Protein 2HSI (pdb70)

Sequence (455 aa):
SFIMRLLNKPVPGGVAVVDLGEEGPPPRAFYQGKPVLVVREEGRRWIAVVGIIPLSTKPGPQKLEVRAATGNHEERFSVGSKPEDLKRIEERELAEQTAAYRRFSPGLPSNLMLDKPVDDGPLSSPFPHSGLDFAVPAGTPIKAPAAGKVILIGDDYFFNGKTVFVDHGQGFISMFCHLSKIDVKLGQQVPRGGVLGKVGATGRATGPHMHWNVSLNDARVDPAIFIGAFQSFIMRLLNKPVPGGVAVVDLGEEGPPPRAFYQGKPVLVVREEGRRWIAVVGIIPLSTKPGPQKLEVRAATGNHEERFSVGSKLPEDLKRIERELAEQTAAYRRFSPGLPSNLMLDKPVDGPLSSPFGPHSGLDFAVPAGTPIKAPAAGKVILIGDDYFFNGKTVFVDHGQGFISMFCHLSKIDVKLGQQVPRGGVLGKVGATGRATGPHMHWNVSLNDARVDPAIFIGAF

InterPro domains:
  IPR011055 Duplicated hybrid motif [G3DSA:2.70.70.10] (125-281)
  IPR011055 Duplicated hybrid motif [SSF51261] (85-277)
  IPR016047 M23ase, beta-sheet core domain [PF01551] (179-273)
  IPR040487 Peptidase family M23, N-terminal [PF18421] (32-105)
  IPR050570 Bacterial cell wall metabolism enzyme [PTHR21666] (108-275)

Organism: Pseudomonas aeruginosa (strain ATCC 15692 / DSM 22644 / CIP 104116 / JCM 14847 / LMG 12228 / 1C / PRS 101 / PAO1) (NCBI:txid208964)

CATH classification: 2.60.40.1590 (+1 more: 2.70.70.10)

B-factor: mean 29.68, std 14.38, range [11.11, 200.0]

Solvent-accessible surface area: 20360 Å² total; per-residue (Å²): 57,129,30,48,199,22,0,55,55,39,18,23,2,0,0,2,13,9,65,0,62,28,90,12,72,87,5,167,2,32,4,114,60,68,40,2,0,6,15,40,17,81,4,85,77,17,1,0,1,0,0,0,32,88,86,17,158,72,23,104,22,110,0,76,1,116,18,110,132,34,110,56,98,51,165,22,76,4,36,93,141,132,171,59,132,157,87,34,122,132,8,117,57,55,21,42,64,10,19,134,99,69,24,122,39,101,18,46,19,23,72,6,42,80,0,0,120,11,92,84,59,46,84,50,154,66,46,0,6,17,7,62,17,96,62,40,24,60,0,53,1,0,0,10,13,77,0,24,24,59,11,81,8,52,97,40,0,57,0,0,0,0,8,8,4,21,2,0,0,0,5,0,5,11,0,49,107,38,59,12,154,125,37,72,53,4,12,41,32,14,68,0,0,56,1,2,45,40,39,169,31,146,35,79,47,2,12,0,6,0,0,0,8,22,3,62,0,9,0,7,2,1,26,48,37,58,163,55,124,31,49,195,18,0,52,47,40,19,21,2,0,0,2,15,8,65,0,63,28,104,14,74,84,5,169,2,33,4,116,57,66,38,2,0,6,13,42,18,86,3,95,72,19,2,0,2,0,0,0,32,71,87,17,160,73,23,106,21,110,0,75,1,108,18,113,134,36,108,54,100,48,165,22,81,5,36,97,162,154,101,116,39,112,125,94,35,120,132,10,115,58,54,21,42,64,10,15,132,100,70,24,122,38,97,17,44,20,23,74,5,44,82,0,0,119,9,90,84,59,46,90,15,65,141,53,45,0,5,16,7,64,17,96,62,41,25,61,0,55,1,0,0,8,14,73,1,24,25,52,12,82,9,60,97,37,0,59,0,0,0,0,8,9,5,24,2,1,0,0,4,0,4,11,0,48,112,39,59,11,159,123,42,64,42,2,9,40,29,12,68,0,0,55,1,2,41,42,40,171,31,146,34,81,46,2,12,0,6,0,0,0,9,23,2,62,0,9,0,8,1,1,26,47,50,100

Radius of gyration: 24.96 Å; Cα contacts (8 Å, |Δi|>4): 1291; chains: 2; bounding box: 40×49×90 Å

Foldseek 3Di:
DVCQVLQPPQAALGKHKAQPVDFPPWKWKDFPRFTFDWDADVNGTIITIAGHANPDDWAKGWMWIGDPVDIDIGIDTHDYDPDDCVQVVVVVVLVLVLLRDAAADDFPDQQFDAQFDAAWDDDDVQLETWGPDAWFGWGWARAKFFWADFDQGQAFGTKIKGDRHGSWIKMWTQHPFAPDDHGDTAGGGGTGGTWHAGHPGDHTITTMWTTTSSHTHYVCSSNRRDD/DVLQVLQDDQAALGKHKAFPVDFDPWKWKDFPRFTFAWDADVNGTIITIDGHANPDDWAKGWMWIGDPVDIDITIDTHDYDPPVLVVQQVVVVVQVLVLLRDAAADHFPDQQFDQQFPFAWDDDDPVQLWTWGPDAWFTWGFGRAKFAFADFDQGQAFGTKTWGDRHGSWIKMWGQFPFAPDDHGDTAGGRGTGGTWHAGHPGDHTITTMWTTTSSHTHYVCSSNRND

Secondary structure (DSSP, 8-state):
-HHHHHH-B-STTSEEEEE-S--SSPPEEEETTEEEEEEESTTSSEEEEEE--TTPPSEEEEEEEE-TT--EEEEEEE------HHHHHHHHHHHHHHHT---SPPPS-SSPPPSSSS-B-S-----SEEE---TT-EEE-SS-EEEEEEEEETTTEEEEEEEEETTEEEEEEEESEE-S-TT-EE-TT-EEEE---TTT-SS--EEEEEEETTEEE-HHHHHT---/-HHHHHH-B-STTSEEEEE-S--SSPPEEEETTEEEEEEESTTSSEEEEEE--TTPPSEEEEEEEE-TT--EEEEEEE----HHHHHHHHHHHHHHHHHHT---SPPPS-SSPPPSSSS-B-S------SEEE---TTPEEE-SS-EEEEEEEEETTTEEEEEEEEETTEEEEEEEESEE-S-TT-EE-TT-EEEE---TTT-SS--EEEEEEET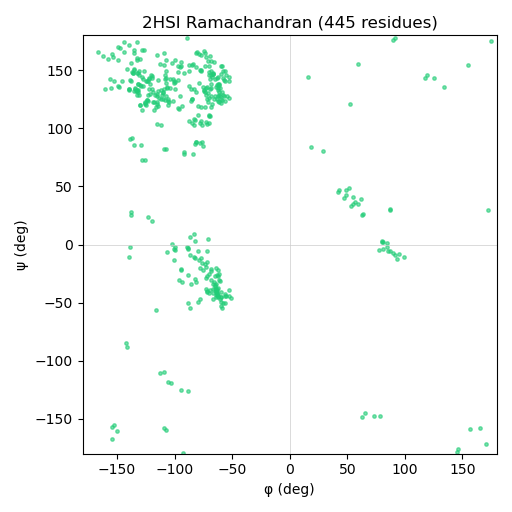TEEE-HHHHHT--

Structure (mmCIF, N/CA/C/O backbone):
data_2HSI
#
_entry.id   2HSI
#
_cell.length_a   108.313
_cell.length_b   108.313
_cell.length_c   83.181
_cell.angle_alpha   90.00
_cell.angle_beta   90.00
_cell.angle_gamma   120.00
#
_symmetry.space_group_name_H-M   'P 61'
#
loop_
_entity.id
_entity.type
_entity.pdbx_description
1 polymer 'Putative peptidase M23'
2 non-polymer 'ZINC ION'
3 water water
#
loop_
_atom_site.group_PDB
_atom_site.id
_atom_site.type_symbol
_atom_site.label_atom_id
_atom_site.label_alt_id
_atom_site.label_comp_id
_atom_site.label_asym_id
_atom_site.label_entity_id
_atom_site.label_seq_id
_atom_site.pdbx_PDB_ins_code
_atom_site.Cartn_x
_atom_site.Cartn_y
_atom_site.Cartn_z
_atom_site.occupancy
_atom_site.B_iso_or_equiv
_atom_site.auth_seq_id
_atom_site.auth_comp_id
_atom_site.auth_asym_id
_atom_site.auth_atom_id
_atom_site.pdbx_PDB_model_num
ATOM 1 N N . SER A 1 25 ? -22.594 89.336 -2.812 1.00 38.31 25 SER A N 1
ATOM 2 C CA . SER A 1 25 ? -23.313 88.039 -2.962 1.00 36.64 25 SER A CA 1
ATOM 3 C C . SER A 1 25 ? -24.112 87.681 -1.709 1.00 38.12 25 SER A C 1
ATOM 4 O O . SER A 1 25 ? -23.948 88.296 -0.647 1.00 38.56 25 SER A O 1
ATOM 7 N N . PHE A 1 26 ? -24.977 86.679 -1.845 1.00 37.53 26 PHE A N 1
ATOM 8 C CA . PHE A 1 26 ? -25.771 86.172 -0.734 1.00 47.48 26 PHE A CA 1
ATOM 9 C C . PHE A 1 26 ? -24.879 85.598 0.373 1.00 44.07 26 PHE A C 1
ATOM 10 O O . PHE A 1 26 ? -25.161 85.769 1.559 1.00 43.47 26 PHE A O 1
ATOM 18 N N . ILE A 1 27 ? -23.795 84.941 -0.028 1.00 46.83 27 ILE A N 1
ATOM 19 C CA . ILE A 1 27 ? -22.864 84.344 0.922 1.00 45.54 27 ILE A CA 1
ATOM 20 C C . ILE A 1 27 ? -22.008 85.392 1.650 1.00 41.18 27 ILE A C 1
ATOM 21 O O . ILE A 1 27 ? -21.633 85.192 2.801 1.00 40.58 27 ILE A O 1
ATOM 26 N N . MET A 1 28 ? -21.758 86.525 0.991 1.00 38.91 28 MET A N 1
ATOM 27 C CA . MET A 1 28 ? -21.136 87.690 1.625 1.00 40.65 28 MET A CA 1
ATOM 28 C C . MET A 1 28 ? -22.106 88.333 2.620 1.00 40.81 28 MET A C 1
ATOM 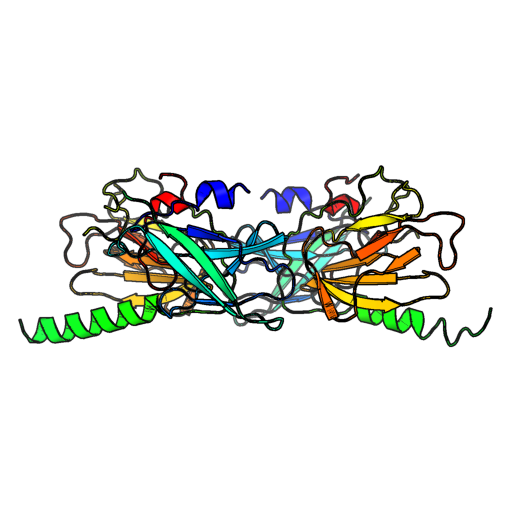29 O O . MET A 1 28 ? -21.715 88.711 3.718 1.00 43.31 28 MET A O 1
ATOM 34 N N . ARG A 1 29 ? -23.378 88.425 2.238 1.00 41.11 29 ARG A N 1
ATOM 35 C CA . ARG A 1 29 ? -24.413 88.982 3.107 1.00 42.53 29 ARG A CA 1
ATOM 36 C C . ARG A 1 29 ? -24.675 88.105 4.337 1.00 38.40 29 ARG A C 1
ATOM 37 O O . ARG A 1 29 ? -24.954 88.611 5.424 1.00 41.22 29 ARG A O 1
ATOM 45 N N . LEU A 1 30 ? -24.560 86.792 4.161 1.00 33.42 30 LEU A N 1
ATOM 46 C CA . LEU A 1 30 ? -24.779 85.843 5.250 1.00 33.92 30 LEU A CA 1
ATOM 47 C C . LEU A 1 30 ? -23.588 85.735 6.214 1.00 33.39 30 LEU A C 1
ATOM 48 O O . LEU A 1 30 ? -23.753 85.777 7.432 1.00 27.43 30 LEU A O 1
ATOM 53 N N . LEU A 1 31 ? -22.389 85.604 5.662 1.00 22.91 31 LEU A N 1
ATOM 54 C CA . LEU A 1 31 ? -21.228 85.229 6.461 1.00 24.68 31 LEU A CA 1
ATOM 55 C C . LEU A 1 31 ? -20.381 86.380 6.971 1.00 23.04 31 LEU A C 1
ATOM 56 O O . LEU A 1 31 ? -19.650 86.199 7.931 1.00 21.65 31 LEU A O 1
ATOM 61 N N . ASN A 1 32 ? -20.462 87.552 6.342 1.00 24.92 32 ASN A N 1
ATOM 62 C CA . ASN A 1 32 ? -19.665 88.690 6.806 1.00 22.60 32 ASN A CA 1
ATOM 63 C C . ASN A 1 32 ? -20.239 89.313 8.080 1.00 22.08 32 ASN A C 1
ATOM 64 O O . ASN A 1 32 ? -21.017 90.269 8.026 1.00 23.80 32 ASN A O 1
ATOM 69 N N . LYS A 1 33 ? -19.861 88.736 9.216 1.00 23.36 33 LYS A N 1
ATOM 70 C CA . LYS A 1 33 ? -20.216 89.257 10.539 1.00 25.19 33 LYS A CA 1
ATOM 71 C C . LYS A 1 33 ? -18.917 89.446 11.325 1.00 19.57 33 LYS A C 1
ATOM 72 O O . LYS A 1 33 ? -18.601 88.636 12.222 1.00 20.66 33 LYS A O 1
ATOM 78 N N . PRO A 1 34 ? -18.122 90.483 10.967 1.00 22.47 34 PRO A N 1
ATOM 79 C CA . PRO A 1 34 ? -16.800 90.574 11.586 1.00 19.02 34 PRO A CA 1
ATOM 80 C C . PRO A 1 34 ? -16.815 91.193 12.986 1.00 26.24 34 PRO A C 1
ATOM 81 O O . PRO A 1 34 ? -16.658 92.404 13.145 1.00 22.17 34 PRO A O 1
ATOM 85 N N . VAL A 1 35 ? -17.011 90.332 13.982 1.00 24.08 35 VAL A N 1
ATOM 86 C CA . VAL A 1 35 ? -16.986 90.678 15.404 1.00 24.96 35 VAL A CA 1
ATOM 87 C C . VAL A 1 35 ? -16.150 89.578 16.103 1.00 29.32 35 VAL A C 1
ATOM 88 O O . VAL A 1 35 ? -15.852 88.569 15.473 1.00 19.71 35 VAL A O 1
ATOM 92 N N . PRO A 1 36 ? -15.737 89.769 17.382 1.00 29.75 36 PRO A N 1
ATOM 93 C CA . PRO A 1 36 ? -15.050 88.635 18.037 1.00 26.87 36 PRO A CA 1
ATOM 94 C C . PRO A 1 36 ? -15.993 87.426 18.163 1.00 23.05 36 PRO A C 1
ATOM 95 O O . PRO A 1 36 ? -17.164 87.594 18.477 1.00 24.12 36 PRO A O 1
ATOM 99 N N . GLY A 1 37 ? -15.492 86.227 17.875 1.00 19.92 37 GLY A N 1
ATOM 100 C CA . GLY A 1 37 ? -16.365 85.043 17.789 1.00 21.40 37 GLY A CA 1
ATOM 101 C C . GLY A 1 37 ? -17.115 84.934 16.469 1.00 20.90 37 GLY A C 1
ATOM 102 O O . GLY A 1 37 ? -17.912 84.006 16.271 1.00 24.26 37 GLY A O 1
ATOM 103 N N . GLY A 1 38 ? -16.864 85.881 15.562 1.00 21.23 38 GLY A N 1
ATOM 104 C CA . GLY A 1 38 ? -17.589 85.971 14.297 1.00 23.20 38 GLY A CA 1
ATOM 105 C C . GLY A 1 38 ? -16.758 85.603 13.076 1.00 22.09 38 GLY A C 1
ATOM 106 O O . GLY A 1 38 ? -15.768 84.880 13.188 1.00 19.47 38 GLY A O 1
ATOM 107 N N . VAL A 1 39 ? -17.185 86.088 11.911 1.00 20.71 39 VAL A N 1
ATOM 108 C CA . VAL A 1 39 ? -16.599 85.719 10.616 1.00 18.73 39 VAL A CA 1
ATOM 109 C C . VAL A 1 39 ? -16.365 86.962 9.735 1.00 19.30 39 VAL A C 1
ATOM 110 O O . VAL A 1 39 ? -17.239 87.818 9.612 1.00 24.39 39 VAL A O 1
ATOM 114 N N . ALA A 1 40 ? -15.192 87.054 9.110 1.00 18.41 40 ALA A N 1
ATOM 115 C CA . ALA A 1 40 ? -14.948 88.132 8.147 1.00 20.27 40 ALA A CA 1
ATOM 116 C C . ALA A 1 40 ? -14.743 87.546 6.766 1.00 25.07 40 ALA A C 1
ATOM 117 O O . ALA A 1 40 ? -13.944 86.622 6.596 1.00 20.83 40 ALA A O 1
ATOM 119 N N . VAL A 1 41 ? -15.469 88.080 5.786 1.00 22.91 41 VAL A N 1
ATOM 120 C CA . VAL A 1 41 ? -15.281 87.715 4.382 1.00 20.83 41 VAL A CA 1
ATOM 121 C C . VAL A 1 41 ? -14.379 88.765 3.746 1.00 26.21 41 VAL A C 1
ATOM 122 O O . VAL A 1 41 ? -14.721 89.945 3.718 1.00 21.96 41 VAL A O 1
ATOM 126 N N . VAL A 1 42 ? -13.211 88.338 3.275 1.00 17.42 42 VAL A N 1
ATOM 127 C CA . VAL A 1 42 ? -12.181 89.277 2.815 1.00 16.34 42 VAL A CA 1
ATOM 128 C C . VAL A 1 42 ? -11.858 89.066 1.338 1.00 18.21 42 VAL A C 1
ATOM 129 O O . VAL A 1 42 ? -11.472 87.975 0.941 1.00 15.55 42 VAL A O 1
ATOM 133 N N . ASP A 1 43 ? -12.025 90.122 0.541 1.00 18.68 43 ASP A N 1
ATOM 134 C CA . ASP A 1 43 ? -11.586 90.161 -0.860 1.00 18.35 43 ASP A CA 1
ATOM 135 C C . ASP A 1 43 ? -10.074 89.979 -0.884 1.00 15.91 43 ASP A C 1
ATOM 136 O O . ASP A 1 43 ? -9.335 90.731 -0.262 1.00 17.54 43 ASP A O 1
ATOM 141 N N . LEU A 1 44 ? -9.610 88.962 -1.600 1.00 13.51 44 LEU A N 1
ATOM 142 C CA . LEU A 1 44 ? -8.171 88.693 -1.668 1.00 15.52 44 LEU A CA 1
ATOM 143 C C . LEU A 1 44 ? -7.418 89.457 -2.756 1.00 11.86 44 LEU A C 1
ATOM 144 O O . LEU A 1 44 ? -6.185 89.429 -2.787 1.00 17.06 44 LEU A O 1
ATOM 149 N N . GLY A 1 45 ? -8.146 90.143 -3.637 1.00 15.66 45 GLY A N 1
ATOM 150 C CA . GLY A 1 45 ? -7.532 90.785 -4.812 1.00 15.36 45 GLY A CA 1
ATOM 151 C C . GLY A 1 45 ? -6.871 89.772 -5.743 1.00 19.72 45 GLY A C 1
ATOM 152 O O . GLY A 1 45 ? -5.764 90.004 -6.249 1.00 14.76 45 GLY A O 1
ATOM 153 N N . GLU A 1 46 ? -7.525 88.622 -5.910 1.00 19.89 46 GLU A N 1
ATOM 154 C CA . GLU A 1 46 ? -7.035 87.515 -6.740 1.00 17.42 46 GLU A CA 1
ATOM 155 C C . GLU A 1 46 ? -8.210 86.912 -7.532 1.00 19.11 46 GLU A C 1
ATOM 156 O O . GLU A 1 46 ? -9.326 86.810 -7.012 1.00 18.59 46 GLU A O 1
ATOM 162 N N . GLU A 1 47 ? -7.973 86.532 -8.789 1.00 17.70 47 GLU A N 1
ATOM 163 C CA . GLU A 1 47 ? -9.022 85.916 -9.629 1.00 16.45 47 GLU A CA 1
ATOM 164 C C . GLU A 1 47 ? -8.501 84.759 -10.483 1.00 17.34 47 GLU A C 1
ATOM 165 O O . GLU A 1 47 ? -9.296 84.040 -11.092 1.00 21.46 47 GLU A O 1
ATOM 171 N N . GLY A 1 48 ? -7.177 84.596 -10.532 1.00 17.15 48 GLY A N 1
ATOM 172 C CA . GLY A 1 48 ? -6.532 83.527 -11.315 1.00 19.05 48 GLY A CA 1
ATOM 173 C C . GLY A 1 48 ? -6.381 82.230 -10.533 1.00 12.83 48 GLY A C 1
ATOM 174 O O . GLY A 1 48 ? -7.365 81.699 -10.021 1.00 17.71 48 GLY A O 1
ATOM 175 N N . PRO A 1 49 ? -5.143 81.693 -10.450 1.00 20.37 49 PRO A N 1
ATOM 176 C CA . PRO A 1 49 ? -4.896 80.469 -9.683 1.00 19.60 49 PRO A CA 1
ATOM 177 C C . PRO A 1 49 ? -5.294 80.674 -8.213 1.00 22.70 49 PRO A C 1
ATOM 178 O O . PRO A 1 49 ? -5.319 81.825 -7.750 1.00 18.65 49 PRO A O 1
ATOM 182 N N . PRO A 1 50 ? -5.658 79.584 -7.497 1.00 24.36 50 PRO A N 1
ATOM 183 C CA . PRO A 1 50 ? -6.066 79.731 -6.094 1.00 21.77 50 PRO A CA 1
ATOM 184 C C . PRO A 1 50 ? -4.951 80.274 -5.202 1.00 22.55 50 PRO A C 1
ATOM 185 O O . PRO A 1 50 ? -3.854 79.712 -5.173 1.00 20.83 50 PRO A O 1
ATOM 189 N N . PRO A 1 51 ? -5.216 81.391 -4.506 1.00 20.54 51 PRO A N 1
ATOM 190 C CA . PRO A 1 51 ? -4.219 81.855 -3.566 1.00 16.91 51 PRO A CA 1
ATOM 191 C C . PRO A 1 51 ? -4.338 81.087 -2.252 1.00 14.69 51 PRO A C 1
ATOM 192 O O . PRO A 1 51 ? -5.365 80.446 -1.996 1.00 15.18 51 PRO A O 1
ATOM 196 N N . ARG A 1 52 ? -3.311 81.179 -1.421 1.00 14.13 52 ARG A N 1
ATOM 197 C CA . ARG A 1 52 ? -3.412 80.696 -0.047 1.00 17.14 52 ARG A CA 1
ATOM 198 C C . ARG A 1 52 ? -3.468 81.919 0.880 1.00 15.99 52 ARG A C 1
ATOM 199 O O . ARG A 1 52 ? -2.910 82.967 0.567 1.00 17.76 52 ARG A O 1
ATOM 207 N N . ALA A 1 53 ? -4.153 81.783 2.008 1.00 16.96 53 ALA A N 1
ATOM 208 C CA . ALA A 1 53 ? -4.293 82.900 2.945 1.00 13.17 53 ALA A CA 1
ATOM 209 C C . ALA A 1 53 ? -4.056 82.411 4.365 1.00 17.82 53 ALA A C 1
ATOM 210 O O . ALA A 1 53 ? -4.299 81.250 4.663 1.00 15.29 53 ALA A O 1
ATOM 212 N N . PHE A 1 54 ? -3.571 83.309 5.224 1.00 16.92 54 PHE A N 1
ATOM 213 C CA . PHE A 1 54 ? -3.191 82.986 6.601 1.00 17.79 54 PHE A CA 1
ATOM 214 C C . PHE A 1 54 ? -3.641 84.119 7.509 1.00 14.21 54 PHE A C 1
ATOM 215 O O . PHE A 1 54 ? -3.443 85.294 7.180 1.00 14.35 54 PHE A O 1
ATOM 223 N N . TYR A 1 55 ? -4.255 83.759 8.634 1.00 18.92 55 TYR A N 1
ATOM 224 C CA . TYR A 1 55 ? -4.628 84.721 9.677 1.00 13.87 55 TYR A CA 1
ATOM 225 C C . TYR A 1 55 ? -4.061 84.279 11.013 1.00 21.74 55 TYR A C 1
ATOM 226 O O . TYR A 1 55 ? -4.349 83.171 11.478 1.00 17.68 55 TYR A O 1
ATOM 235 N N . GLN A 1 56 ? -3.247 85.154 11.614 1.00 23.29 56 GLN A N 1
ATOM 236 C CA . GLN A 1 56 ? -2.497 84.856 12.849 1.00 25.01 56 GLN A CA 1
ATOM 237 C C . GLN A 1 56 ? -1.631 83.590 12.711 1.00 24.76 56 GLN A C 1
ATOM 238 O O . GLN A 1 56 ? -1.477 82.823 13.662 1.00 28.52 56 GLN A O 1
ATOM 244 N N . GLY A 1 57 ? -1.096 83.369 11.509 1.00 21.40 57 GLY A N 1
ATOM 245 C CA . GLY A 1 57 ? -0.236 82.207 11.228 1.00 25.26 57 GLY A CA 1
ATOM 246 C C . GLY A 1 57 ? -0.958 80.906 10.878 1.00 22.85 57 GLY A C 1
ATOM 247 O O . GLY A 1 57 ? -0.318 79.902 10.591 1.00 25.59 57 GLY A O 1
ATOM 248 N N . LYS A 1 58 ? -2.285 80.927 10.906 1.00 17.42 58 LYS A N 1
ATOM 249 C CA . LYS A 1 58 ? -3.116 79.747 10.655 1.00 16.10 58 LYS A CA 1
ATOM 250 C C . LYS A 1 58 ? -3.713 79.824 9.251 1.00 18.95 58 LYS A C 1
ATOM 251 O O . LYS A 1 58 ? -4.240 80.869 8.880 1.00 16.56 58 LYS A O 1
ATOM 257 N N . PRO A 1 59 ? -3.665 78.711 8.482 1.00 17.26 59 PRO A N 1
ATOM 258 C CA . PRO A 1 59 ? -4.248 78.704 7.131 1.00 14.63 59 PRO A CA 1
ATOM 259 C C . PRO A 1 59 ? -5.764 78.894 7.145 1.00 18.42 59 PRO A C 1
ATOM 260 O O . PRO A 1 59 ? -6.452 78.372 8.032 1.00 18.33 59 PRO A O 1
ATOM 264 N N . VAL A 1 60 ? -6.264 79.643 6.161 1.00 14.36 60 VAL A N 1
ATOM 265 C CA . VAL A 1 60 ? -7.641 80.108 6.109 1.00 16.21 60 VAL A CA 1
ATOM 266 C C . VAL A 1 60 ? -8.356 79.580 4.853 1.00 13.34 60 VAL A C 1
ATOM 267 O O . VAL A 1 60 ? -7.732 79.442 3.802 1.00 18.18 60 VAL A O 1
ATOM 271 N N . LEU A 1 61 ? -9.652 79.288 4.994 1.00 12.95 61 LEU A N 1
ATOM 272 C CA . LEU A 1 61 ? -10.544 78.870 3.892 1.00 14.85 61 LEU A CA 1
ATOM 273 C C . LEU A 1 61 ? -10.620 79.911 2.770 1.00 16.60 61 LEU A C 1
ATOM 274 O O . LEU A 1 61 ? -10.953 81.084 2.999 1.00 16.86 61 LEU A O 1
ATOM 279 N N . VAL A 1 62 ? -10.304 79.461 1.562 1.00 14.58 62 VAL A N 1
ATOM 280 C CA . VAL A 1 62 ? -10.295 80.313 0.374 1.00 16.21 62 VAL A CA 1
ATOM 281 C C . VAL A 1 62 ? -11.224 79.709 -0.682 1.00 16.65 62 VAL A C 1
ATOM 282 O O . VAL A 1 62 ? -11.084 78.541 -1.058 1.00 16.08 62 VAL A O 1
ATOM 286 N N . VAL A 1 63 ? -12.191 80.498 -1.139 1.00 16.11 63 VAL A N 1
ATOM 287 C CA . VAL A 1 63 ? -13.172 80.041 -2.131 1.00 15.55 63 VAL A CA 1
ATOM 288 C C . VAL A 1 63 ? -13.406 81.145 -3.159 1.00 17.36 63 VAL A C 1
ATOM 289 O O . VAL A 1 63 ? -13.162 82.316 -2.878 1.00 18.56 63 VAL A O 1
ATOM 293 N N . ARG A 1 64 ? -13.857 80.773 -4.354 1.00 14.33 64 ARG A N 1
ATOM 294 C CA . ARG A 1 64 ? -14.372 81.762 -5.298 1.00 17.75 64 ARG A CA 1
ATOM 295 C C . ARG A 1 64 ? -15.769 82.202 -4.854 1.00 19.45 64 ARG A C 1
ATOM 296 O O . ARG A 1 64 ? -16.591 81.376 -4.470 1.00 17.35 64 ARG A O 1
ATOM 304 N N . GLU A 1 65 ? -16.027 83.508 -4.889 1.00 15.43 65 GLU A N 1
ATOM 305 C CA . GLU A 1 65 ? -17.350 84.034 -4.583 1.00 16.25 65 GLU A CA 1
ATOM 306 C C . GLU A 1 65 ? -18.256 83.826 -5.791 1.00 24.02 65 GLU A C 1
ATOM 307 O O . GLU A 1 65 ? -18.138 84.532 -6.793 1.00 21.77 65 GLU A O 1
ATOM 313 N N . GLU A 1 66 ? -19.139 82.836 -5.685 1.00 25.85 66 GLU A N 1
ATOM 314 C CA . GLU A 1 66 ? -19.999 82.388 -6.800 1.00 31.40 66 GLU A CA 1
ATOM 315 C C . GLU A 1 66 ? -19.239 82.191 -8.121 1.00 27.64 66 GLU A C 1
ATOM 316 O O . GLU A 1 66 ? -19.735 82.571 -9.178 1.00 30.28 66 GLU A O 1
ATOM 322 N N . GLY A 1 67 ? -18.032 81.626 -8.040 1.00 23.80 67 GLY A N 1
ATOM 323 C CA . GLY A 1 67 ? -17.198 81.388 -9.211 1.00 23.27 67 GLY A CA 1
ATOM 324 C C . GLY A 1 67 ? -16.349 82.553 -9.685 1.00 18.24 67 GLY A C 1
ATOM 325 O O . GLY A 1 67 ? -15.612 82.434 -10.664 1.00 19.59 67 GLY A O 1
ATOM 326 N N . ARG A 1 68 ? -16.420 83.673 -8.975 1.00 17.83 68 ARG A N 1
ATOM 327 C CA . ARG A 1 68 ? -15.728 84.874 -9.413 1.00 21.97 68 ARG A CA 1
ATOM 328 C C . ARG A 1 68 ? -14.454 85.112 -8.597 1.00 23.85 68 ARG A C 1
ATOM 329 O O . ARG A 1 68 ? -13.552 84.274 -8.613 1.00 21.00 68 ARG A O 1
ATOM 337 N N . ARG A 1 69 ? -14.390 86.241 -7.893 1.00 16.37 69 ARG A N 1
ATOM 338 C CA . ARG A 1 69 ? -13.192 86.643 -7.164 1.00 21.01 69 ARG A CA 1
ATOM 339 C C . ARG A 1 69 ? -12.925 85.683 -6.015 1.00 12.88 69 ARG A C 1
ATOM 340 O O . ARG A 1 69 ? -13.864 85.116 -5.423 1.00 17.89 69 ARG A O 1
ATOM 348 N N . TRP A 1 70 ? -11.639 85.481 -5.737 1.00 15.68 70 TRP A N 1
ATOM 349 C CA . TRP A 1 70 ? -11.199 84.735 -4.567 1.00 20.60 70 TRP A CA 1
ATOM 350 C C . TRP A 1 70 ? -11.413 85.526 -3.282 1.00 18.19 70 TRP A C 1
ATOM 351 O O . TRP A 1 70 ? -11.011 86.698 -3.158 1.00 17.49 70 TRP A O 1
ATOM 362 N N . ILE A 1 71 ? -12.067 84.877 -2.328 1.00 16.10 71 ILE A N 1
ATOM 363 C CA . ILE A 1 71 ? -12.320 85.483 -1.025 1.00 18.53 71 ILE A CA 1
ATOM 364 C C . ILE A 1 71 ? -11.812 84.540 0.067 1.00 19.20 71 ILE A C 1
ATOM 365 O O . ILE A 1 71 ? -11.789 83.322 -0.120 1.00 17.02 71 ILE A O 1
ATOM 370 N N . ALA A 1 72 ? -11.366 85.109 1.186 1.00 17.06 72 ALA A N 1
ATOM 371 C CA . ALA A 1 72 ? -11.121 84.312 2.393 1.00 14.69 72 ALA A CA 1
ATOM 372 C C . ALA A 1 72 ? -12.331 84.407 3.323 1.00 16.70 72 ALA A C 1
ATOM 373 O O . ALA A 1 72 ? -12.959 85.467 3.446 1.00 17.25 72 ALA A O 1
ATOM 375 N N . VAL A 1 73 ? -12.665 83.296 3.972 1.00 17.98 73 VAL A N 1
ATOM 376 C CA . VAL A 1 73 ? -13.757 83.247 4.943 1.00 18.72 73 VAL A CA 1
ATOM 377 C C . VAL A 1 73 ? -13.066 82.940 6.263 1.00 18.65 73 VAL A C 1
ATOM 378 O O . VAL A 1 73 ? -12.629 81.806 6.492 1.00 16.04 73 VAL A O 1
ATOM 382 N N . VAL A 1 74 ? -12.933 83.977 7.093 1.00 16.90 74 VAL A N 1
ATOM 383 C CA . VAL A 1 74 ? -11.958 84.001 8.189 1.00 18.50 74 VAL A CA 1
ATOM 384 C C . VAL A 1 74 ? -12.673 83.918 9.530 1.00 16.99 74 VAL A C 1
ATOM 385 O O . VAL A 1 74 ? -13.550 84.734 9.815 1.00 18.10 74 VAL A O 1
ATOM 389 N N . GLY A 1 75 ? -12.295 82.936 10.346 1.00 16.70 75 GLY A N 1
ATOM 390 C CA . GLY A 1 75 ? -12.827 82.818 11.703 1.00 16.52 75 GLY A CA 1
ATOM 391 C C . GLY A 1 75 ? -12.093 83.762 12.645 1.00 17.32 75 GLY A C 1
ATOM 392 O O . GLY A 1 75 ? -10.863 83.798 12.648 1.00 18.79 75 GLY A O 1
ATOM 393 N N . ILE A 1 76 ? -12.851 84.529 13.432 1.00 16.52 76 ILE A N 1
ATOM 394 C CA A ILE A 1 76 ? -12.274 85.492 14.379 0.50 19.68 76 ILE A CA 1
ATOM 395 C CA B ILE A 1 76 ? -12.269 85.490 14.378 0.50 18.71 76 ILE A CA 1
ATOM 396 C C . ILE A 1 76 ? -12.424 84.971 15.810 1.00 18.63 76 ILE A C 1
ATOM 397 O O . ILE A 1 76 ? -13.542 84.843 16.306 1.00 22.15 76 ILE A O 1
ATOM 406 N N . PRO A 1 77 ? -11.296 84.657 16.479 1.00 21.93 77 PRO A N 1
ATOM 407 C CA . PRO A 1 77 ? -11.429 84.163 17.865 1.00 24.18 77 PRO A CA 1
ATOM 408 C C . PRO A 1 77 ? -12.182 85.128 18.786 1.00 27.83 77 PRO A C 1
ATOM 409 O O . PRO A 1 77 ? -12.134 86.349 18.589 1.00 23.63 77 PRO A O 1
ATOM 413 N N . LEU A 1 78 ? -12.881 84.576 19.770 1.00 25.45 78 LEU A N 1
ATOM 414 C CA . LEU A 1 78 ? -13.660 85.375 20.724 1.00 26.46 78 LEU A CA 1
ATOM 415 C C . LEU A 1 78 ? -12.786 86.336 21.553 1.00 21.39 78 LEU A C 1
ATOM 416 O O . LEU A 1 78 ? -13.243 87.399 21.965 1.00 25.88 78 LEU A O 1
ATOM 421 N N . SER A 1 79 ? -11.522 85.978 21.749 1.00 25.70 79 SER A N 1
ATOM 422 C CA . SER A 1 79 ? -10.572 86.825 22.478 1.00 29.95 79 SER A CA 1
ATOM 423 C C . SER A 1 79 ? -9.977 87.990 21.656 1.00 32.55 79 SER A C 1
ATOM 424 O O . SER A 1 79 ? -9.249 88.825 22.200 1.00 29.07 79 SER A O 1
ATOM 427 N N . THR A 1 80 ? -10.291 88.053 20.359 1.00 27.19 80 THR A N 1
ATOM 428 C CA . THR A 1 80 ? -9.770 89.109 19.486 1.00 23.27 80 THR A CA 1
ATOM 429 C C . THR A 1 80 ? -10.296 90.487 19.866 1.00 16.49 80 THR A C 1
ATOM 430 O O . THR A 1 80 ? -11.503 90.701 19.947 1.00 26.57 80 THR A O 1
ATOM 434 N N . LYS A 1 81 ? -9.372 91.415 20.098 1.00 22.89 81 LYS A N 1
ATOM 435 C CA . LYS A 1 81 ? -9.725 92.794 20.371 1.00 27.00 81 LYS A CA 1
ATOM 436 C C . LYS A 1 81 ? -10.180 93.455 19.070 1.00 25.56 81 LYS A C 1
ATOM 437 O O . LYS A 1 81 ? -9.520 93.315 18.030 1.00 24.39 81 LYS A O 1
ATOM 443 N N . PRO A 1 82 ? -11.328 94.151 19.113 1.00 23.65 82 PRO A N 1
ATOM 444 C CA . PRO A 1 82 ? -11.784 94.911 17.948 1.00 25.83 82 PRO A CA 1
ATOM 445 C C . PRO A 1 82 ? -10.703 95.875 17.428 1.00 23.88 82 PRO A C 1
ATOM 446 O O . PRO A 1 82 ? -9.899 96.405 18.208 1.00 20.65 82 PRO A O 1
ATOM 450 N N . GLY A 1 83 ? -10.655 96.032 16.110 1.00 24.66 83 GLY A N 1
ATOM 451 C CA . GLY A 1 83 ? -9.639 96.850 15.462 1.00 20.35 83 GLY A CA 1
ATOM 452 C C . GLY A 1 83 ? -9.248 96.291 14.103 1.00 21.86 83 GLY A C 1
ATOM 453 O O . GLY A 1 83 ? -9.827 95.290 13.645 1.00 18.82 83 GLY A O 1
ATOM 454 N N . PRO A 1 84 ? -8.252 96.921 13.454 1.00 23.92 84 PRO A N 1
ATOM 455 C CA . PRO A 1 84 ? -7.750 96.453 12.161 1.00 19.08 84 PRO A CA 1
ATOM 456 C C . PRO A 1 84 ? -7.026 95.124 12.320 1.00 20.27 84 PRO A C 1
ATOM 457 O O . PRO A 1 84 ? -6.381 94.889 13.352 1.00 16.44 84 PRO A O 1
ATOM 461 N N . GLN A 1 85 ? -7.143 94.267 11.302 1.00 17.95 85 GLN A N 1
ATOM 462 C CA . GLN A 1 85 ? -6.490 92.945 11.277 1.00 20.95 85 GLN A CA 1
ATOM 463 C C . GLN A 1 85 ? -5.813 92.758 9.930 1.00 21.89 85 GLN A C 1
ATOM 464 O O . GLN A 1 85 ? -6.169 93.436 8.973 1.00 18.28 85 GLN A O 1
ATOM 470 N N . LYS A 1 86 ? -4.856 91.838 9.863 1.00 19.78 86 LYS A N 1
ATOM 471 C CA . LYS A 1 86 ? -4.081 91.583 8.648 1.00 19.81 86 LYS A CA 1
ATOM 472 C C . LYS A 1 86 ? -4.259 90.122 8.227 1.00 20.48 86 LYS A C 1
ATOM 473 O O . LYS A 1 86 ? -4.258 89.230 9.065 1.00 17.62 86 LYS A O 1
ATOM 479 N N . LEU A 1 87 ? -4.424 89.903 6.928 1.00 17.54 87 LEU A N 1
ATOM 480 C CA . LEU A 1 87 ? -4.424 88.573 6.342 1.00 15.04 87 LEU A CA 1
ATOM 481 C C . LEU A 1 87 ? -3.223 88.490 5.414 1.00 20.22 87 LEU A C 1
ATOM 482 O O . LEU A 1 87 ? -3.022 89.378 4.590 1.00 19.77 87 LEU A O 1
ATOM 487 N N . GLU A 1 88 ? -2.398 87.459 5.579 1.00 17.88 88 GLU A N 1
ATOM 488 C CA . GLU A 1 88 ? -1.289 87.214 4.671 1.00 19.48 88 GLU A CA 1
ATOM 489 C C . GLU A 1 88 ? -1.795 86.394 3.473 1.00 19.96 88 GLU A C 1
ATOM 490 O O . GLU A 1 88 ? -2.373 85.321 3.645 1.00 18.40 88 GLU A O 1
ATOM 496 N N . VAL A 1 89 ? -1.598 86.913 2.266 1.00 14.21 89 VAL A N 1
ATOM 497 C CA . VAL A 1 89 ? -2.042 86.214 1.060 1.00 15.31 89 VAL A CA 1
ATOM 498 C C . VAL A 1 89 ? -0.805 85.765 0.303 1.00 17.00 89 VAL A C 1
ATOM 499 O O . VAL A 1 89 ? 0.148 86.537 0.119 1.00 17.34 89 VAL A O 1
ATOM 503 N N . ARG A 1 90 ? -0.823 84.505 -0.123 1.00 18.73 90 ARG A N 1
ATOM 504 C CA . ARG A 1 90 ? 0.273 83.933 -0.905 1.00 20.60 90 ARG A CA 1
ATOM 505 C C . ARG A 1 90 ? -0.207 83.503 -2.278 1.00 18.24 90 ARG A C 1
ATOM 506 O O . ARG A 1 90 ? -1.120 82.679 -2.407 1.00 18.32 90 ARG A O 1
ATOM 514 N N . ALA A 1 91 ? 0.426 84.061 -3.306 1.00 19.34 91 ALA A N 1
ATOM 515 C CA . ALA A 1 91 ? 0.102 83.733 -4.684 1.00 20.67 91 ALA A CA 1
ATOM 516 C C . ALA A 1 91 ? 1.394 83.680 -5.505 1.00 20.12 91 ALA A C 1
ATOM 517 O O . ALA A 1 91 ? 2.370 84.350 -5.173 1.00 17.20 91 ALA A O 1
ATOM 519 N N . ALA A 1 92 ? 1.399 82.859 -6.554 1.00 18.67 92 ALA A N 1
ATOM 520 C CA . ALA A 1 92 ? 2.578 82.699 -7.418 1.00 22.87 92 ALA A CA 1
ATOM 521 C C . ALA A 1 92 ? 3.073 84.054 -7.906 1.00 19.15 92 ALA A C 1
ATOM 522 O O . ALA A 1 92 ? 4.269 84.327 -7.850 1.00 22.02 92 ALA A O 1
ATOM 524 N N . THR A 1 93 ? 2.135 84.909 -8.322 1.00 21.66 93 THR A N 1
ATOM 525 C CA . THR A 1 93 ? 2.444 86.260 -8.801 1.00 26.37 93 THR A CA 1
ATOM 526 C C . THR A 1 93 ? 2.885 87.223 -7.699 1.00 26.95 93 THR A C 1
ATOM 527 O O . THR A 1 93 ? 3.056 88.405 -7.951 1.00 25.14 93 THR A O 1
ATOM 531 N N . GLY A 1 94 ? 3.036 86.732 -6.475 1.00 19.20 94 GLY A N 1
ATOM 532 C CA . GLY A 1 94 ? 3.577 87.552 -5.403 1.00 18.28 94 GLY A CA 1
ATOM 533 C C . GLY A 1 94 ? 2.693 87.616 -4.179 1.00 15.28 94 GLY A C 1
ATOM 534 O O . GLY A 1 94 ? 1.472 87.662 -4.285 1.00 19.79 94 GLY A O 1
ATOM 535 N N . ASN A 1 95 ? 3.330 87.632 -3.014 1.00 19.60 95 ASN A N 1
ATOM 536 C CA . ASN A 1 95 ? 2.616 87.684 -1.750 1.00 21.56 95 ASN A CA 1
ATOM 537 C C . ASN A 1 95 ? 2.197 89.102 -1.420 1.00 17.96 95 ASN A C 1
ATOM 538 O O . ASN A 1 95 ? 2.836 90.062 -1.860 1.00 17.20 95 ASN A O 1
ATOM 543 N N . HIS A 1 96 ? 1.119 89.225 -0.652 1.00 15.19 96 HIS A N 1
ATOM 544 C CA . HIS A 1 96 ? 0.607 90.533 -0.243 1.00 16.27 96 HIS A CA 1
ATOM 545 C C . HIS A 1 96 ? -0.242 90.388 1.003 1.00 20.71 96 HIS A C 1
ATOM 546 O O . HIS A 1 96 ? -0.708 89.301 1.311 1.00 16.93 96 HIS A O 1
ATOM 553 N N . GLU A 1 97 ? -0.425 91.486 1.727 1.00 16.01 97 GLU A N 1
ATOM 554 C CA . GLU A 1 97 ? -1.265 91.481 2.912 1.00 16.13 97 GLU A CA 1
ATOM 555 C C . GLU A 1 97 ? -2.537 92.227 2.625 1.00 15.49 97 GLU A C 1
ATOM 556 O O . GLU A 1 97 ? -2.529 93.243 1.925 1.00 21.33 97 GLU A O 1
ATOM 562 N N . GLU A 1 98 ? -3.636 91.724 3.167 1.00 14.14 98 GLU A N 1
ATOM 563 C CA . GLU A 1 98 ? -4.917 92.388 3.004 1.00 16.95 98 GLU A CA 1
ATOM 564 C C . GLU A 1 98 ? -5.520 92.665 4.363 1.00 21.66 98 GLU A C 1
ATOM 565 O O . GLU A 1 98 ? -5.684 91.758 5.175 1.00 16.54 98 GLU A O 1
ATOM 571 N N . ARG A 1 99 ? -5.832 93.929 4.610 1.00 16.38 99 ARG A N 1
ATOM 572 C CA . ARG A 1 99 ? -6.411 94.311 5.889 1.00 15.24 99 ARG A CA 1
ATOM 573 C C . ARG A 1 99 ? -7.925 94.191 5.924 1.00 23.49 99 ARG A C 1
ATOM 574 O O . ARG A 1 99 ? -8.605 94.333 4.908 1.00 19.62 99 ARG A O 1
ATOM 582 N N . PHE A 1 100 ? -8.437 93.907 7.113 1.00 16.78 100 PHE A N 1
ATOM 583 C CA . PHE A 1 100 ? -9.859 93.918 7.349 1.00 14.78 100 PHE A CA 1
ATOM 584 C C . PHE A 1 100 ? -10.094 94.437 8.769 1.00 16.80 100 PHE A C 1
ATOM 585 O O . PHE A 1 100 ? -9.146 94.672 9.496 1.00 19.03 100 PHE A O 1
ATOM 593 N N . SER A 1 101 ? -11.346 94.634 9.148 1.00 23.53 101 SER A N 1
ATOM 594 C CA . SER A 1 101 ? -11.636 95.205 10.460 1.00 19.46 101 SER A CA 1
ATOM 595 C C . SER A 1 101 ? -12.531 94.280 11.259 1.00 21.28 101 SER A C 1
ATOM 596 O O . SER A 1 101 ? -13.448 93.660 10.716 1.00 22.03 101 SER A O 1
ATOM 599 N N . VAL A 1 102 ? -12.245 94.181 12.551 1.00 22.02 102 VAL A N 1
ATOM 600 C CA . VAL A 1 102 ? -13.125 93.487 13.480 1.00 19.55 102 VAL A CA 1
ATOM 601 C C . VAL A 1 102 ? -13.842 94.558 14.318 1.00 19.26 102 VAL A C 1
ATOM 602 O O . VAL A 1 102 ? -13.194 95.382 14.977 1.00 21.67 102 VAL A O 1
ATOM 606 N N . GLY A 1 103 ? -15.170 94.566 14.234 1.00 24.17 103 GLY A N 1
ATOM 607 C CA . GLY A 1 103 ? -15.999 95.484 15.020 1.00 33.43 103 GLY A CA 1
ATOM 608 C C . GLY A 1 103 ? -16.353 94.845 16.346 1.00 33.97 103 GLY A C 1
ATOM 609 O O . GLY A 1 103 ? -15.981 93.705 16.598 1.00 29.91 103 GLY A O 1
ATOM 610 N N . SER A 1 104 ? -17.071 95.565 17.200 1.00 38.12 104 SER A N 1
ATOM 611 C CA . SER A 1 104 ? -17.379 95.046 18.534 1.00 42.78 104 SER A CA 1
ATOM 612 C C . SER A 1 104 ? -18.738 94.354 18.593 1.00 43.90 104 SER A C 1
ATOM 613 O O . SER A 1 104 ? -19.626 94.652 17.791 1.00 44.24 104 SER A O 1
ATOM 616 N N . LYS A 1 105 ? -18.878 93.421 19.536 1.00 48.48 105 LYS A N 1
ATOM 617 C CA . LYS A 1 105 ? -20.169 92.816 19.859 1.00 56.52 105 LYS A CA 1
ATOM 618 C C . LYS A 1 105 ? -20.301 92.606 21.368 1.00 60.63 105 LYS A C 1
ATOM 619 O O . LYS A 1 105 ? -21.392 92.722 21.931 1.00 62.09 105 LYS A O 1
ATOM 625 N N . PRO A 1 124 ? -9.772 63.687 39.377 1.00 96.34 124 PRO A N 1
ATOM 626 C CA . PRO A 1 124 ? -10.308 62.471 38.745 1.00 94.01 124 PRO A CA 1
ATOM 627 C C . PRO A 1 124 ? -9.982 62.430 37.250 1.00 92.94 124 PRO A C 1
ATOM 628 O O . PRO A 1 124 ? -10.333 63.360 36.525 1.00 93.50 124 PRO A O 1
ATOM 632 N N . GLU A 1 125 ? -9.276 61.397 36.790 1.00 90.68 125 GLU A N 1
ATOM 633 C CA . GLU A 1 125 ? -8.599 60.427 37.649 1.00 88.00 125 GLU A CA 1
ATOM 634 C C . GLU A 1 125 ? -7.109 60.583 37.370 1.00 79.84 125 GLU A C 1
ATOM 635 O O . GLU A 1 125 ? -6.314 60.829 38.281 1.00 81.52 125 GLU A O 1
ATOM 641 N N . ASP A 1 126 ? -6.741 60.436 36.099 1.00 67.98 126 ASP A N 1
ATOM 642 C CA . ASP A 1 126 ? -5.437 60.876 35.629 1.00 59.94 126 ASP A CA 1
ATOM 643 C C . ASP A 1 126 ? -5.591 62.066 34.671 1.00 55.06 126 ASP A C 1
ATOM 644 O O . ASP A 1 126 ? -6.343 62.016 33.688 1.00 49.40 126 ASP A O 1
ATOM 649 N N . LEU A 1 127 ? -4.889 63.146 35.005 1.00 43.82 127 LEU A N 1
ATOM 650 C CA . LEU A 1 127 ? -4.855 64.371 34.208 1.00 42.07 127 LEU A CA 1
ATOM 651 C C . LEU A 1 127 ? -4.038 64.138 32.936 1.00 37.00 127 LEU A C 1
ATOM 652 O O . LEU A 1 127 ? -4.094 64.922 31.990 1.00 40.07 127 LEU A O 1
ATOM 657 N N . LYS A 1 128 ? -3.278 63.046 32.944 1.00 34.08 128 LYS A N 1
ATOM 658 C CA . LYS A 1 128 ? -2.505 62.561 31.811 1.00 37.77 128 LYS A CA 1
ATOM 659 C C . LYS A 1 128 ? -3.404 62.173 30.638 1.00 38.07 128 LYS A C 1
ATOM 660 O O . LYS A 1 128 ? -3.070 62.445 29.478 1.00 36.22 128 LYS A O 1
ATOM 666 N N . ARG A 1 129 ? -4.523 61.513 30.950 1.00 36.06 129 ARG A N 1
ATOM 667 C CA . ARG A 1 129 ? -5.586 61.257 29.975 1.00 39.67 129 ARG A CA 1
ATOM 668 C C . ARG A 1 129 ? -6.132 62.573 29.421 1.00 33.27 129 ARG A C 1
ATOM 669 O O . ARG A 1 129 ? -6.165 62.747 28.208 1.00 30.92 129 ARG A O 1
ATOM 677 N N . ILE A 1 130 ? -6.534 63.486 30.313 1.00 30.82 130 ILE A N 1
ATOM 678 C CA . ILE A 1 130 ? -7.127 64.778 29.936 1.00 32.53 130 ILE A CA 1
ATOM 679 C C . ILE A 1 130 ? -6.203 65.590 29.015 1.00 33.08 130 ILE A C 1
ATOM 680 O O . ILE A 1 130 ? -6.674 66.156 28.021 1.00 30.81 130 ILE A O 1
ATOM 685 N N . GLU A 1 131 ? -4.902 65.595 29.345 1.00 31.75 131 GLU A N 1
ATOM 686 C CA A GLU A 1 131 ? -3.882 66.273 28.546 0.50 33.85 131 GLU A CA 1
ATOM 687 C CA B GLU A 1 131 ? -3.857 66.248 28.545 0.50 31.51 131 GLU A CA 1
ATOM 688 C C . GLU A 1 131 ? -3.836 65.712 27.122 1.00 32.07 131 GLU A C 1
ATOM 689 O O . GLU A 1 131 ? -3.800 66.473 26.155 1.00 29.25 131 GLU A O 1
ATOM 700 N N . ARG A 1 132 ? -3.856 64.384 27.015 1.00 27.01 132 ARG A N 1
ATOM 701 C CA . ARG A 1 132 ? -3.850 63.681 25.740 1.00 30.89 132 ARG A CA 1
ATOM 702 C C . ARG A 1 132 ? -5.116 63.971 24.917 1.00 23.21 132 ARG A C 1
ATOM 703 O O . ARG A 1 132 ? -5.024 64.221 23.715 1.00 21.93 132 ARG A O 1
ATOM 711 N N . GLU A 1 133 ? -6.274 63.962 25.583 1.00 25.00 133 GLU A N 1
ATOM 712 C CA . GLU A 1 133 ? -7.581 64.291 24.974 1.00 23.87 133 GLU A CA 1
ATOM 713 C C . GLU A 1 133 ? -7.699 65.739 24.487 1.00 24.79 133 GLU A C 1
ATOM 714 O O . GLU A 1 133 ? -8.273 65.997 23.423 1.00 18.98 133 GLU A O 1
ATOM 720 N N . LEU A 1 134 ? -7.163 66.675 25.270 1.00 23.88 134 LEU A N 1
ATOM 721 C CA . LEU A 1 134 ? -7.032 68.064 24.837 1.00 27.29 134 LEU A CA 1
ATOM 722 C C . LEU A 1 134 ? -6.126 68.181 23.614 1.00 21.77 134 LEU A C 1
ATOM 723 O O . LEU A 1 134 ? -6.459 68.898 22.669 1.00 20.23 134 LEU A O 1
ATOM 728 N N . ALA A 1 135 ? -5.005 67.463 23.626 1.00 23.19 135 ALA A N 1
ATOM 729 C CA . ALA A 1 135 ? -4.053 67.479 22.509 1.00 21.47 135 ALA A CA 1
ATOM 730 C C . ALA A 1 135 ? -4.641 66.940 21.199 1.00 21.83 135 ALA A C 1
ATOM 731 O O . ALA A 1 135 ? -4.362 67.478 20.124 1.00 22.89 135 ALA A O 1
ATOM 733 N N . GLU A 1 136 ? -5.443 65.879 21.297 1.00 18.62 136 GLU A N 1
ATOM 734 C CA . GLU A 1 136 ? -6.100 65.280 20.125 1.00 21.48 136 GLU A CA 1
ATOM 735 C C . GLU A 1 136 ? -7.086 66.250 19.496 1.00 16.30 136 GLU A C 1
ATOM 736 O O . GLU A 1 136 ? -7.135 66.402 18.264 1.00 18.64 136 GLU A O 1
ATOM 742 N N . GLN A 1 137 ? -7.883 66.890 20.344 1.00 13.77 137 GLN A N 1
ATOM 743 C CA . GLN A 1 137 ? -8.893 67.831 19.881 1.00 16.76 137 GLN A CA 1
ATOM 744 C C . GLN A 1 137 ? -8.276 69.106 19.299 1.00 19.80 137 GLN A C 1
ATOM 745 O O . GLN A 1 137 ? -8.757 69.631 18.290 1.00 17.86 137 GLN A O 1
ATOM 751 N N . THR A 1 138 ? -7.203 69.581 19.933 1.00 19.10 138 THR A N 1
ATOM 752 C CA . THR A 1 138 ? -6.448 70.745 19.449 1.00 21.54 138 THR A CA 1
ATOM 753 C C . THR A 1 138 ? -5.864 70.482 18.043 1.00 20.25 138 THR A C 1
ATOM 754 O O . THR A 1 138 ? -6.022 71.309 17.123 1.00 21.65 138 THR A O 1
ATOM 758 N N . ALA A 1 139 ? -5.244 69.315 17.875 1.00 19.99 139 ALA A N 1
ATOM 759 C CA . ALA A 1 139 ? -4.720 68.885 16.576 1.00 20.99 139 ALA A CA 1
ATOM 760 C C . ALA A 1 139 ? -5.803 68.790 15.502 1.00 19.19 139 ALA A C 1
ATOM 761 O O . ALA A 1 139 ? -5.578 69.205 14.366 1.00 20.68 139 ALA A O 1
ATOM 763 N N . ALA A 1 140 ? -6.977 68.265 15.868 1.00 17.96 140 ALA A N 1
ATOM 764 C CA . ALA A 1 140 ? -8.082 68.111 14.905 1.00 20.03 140 ALA A CA 1
ATOM 765 C C . ALA A 1 140 ? -8.582 69.448 14.341 1.00 20.05 140 ALA A C 1
ATOM 766 O O . ALA A 1 140 ? -8.784 69.586 13.133 1.00 17.21 140 ALA A O 1
ATOM 768 N N . TYR A 1 141 ? -8.767 70.437 15.209 1.00 18.52 141 TYR A N 1
ATOM 769 C CA . TYR A 1 141 ? -9.158 71.775 14.748 1.00 15.47 141 TYR A CA 1
ATOM 770 C C . TYR A 1 141 ? -8.131 72.445 13.824 1.00 16.57 141 TYR A C 1
ATOM 771 O O . TYR A 1 141 ? -8.494 73.301 13.010 1.00 19.02 141 TYR A O 1
ATOM 780 N N . ARG A 1 142 ? -6.863 72.042 13.950 1.00 16.24 142 ARG A N 1
ATOM 781 C CA . ARG A 1 142 ? -5.774 72.597 13.153 1.00 14.24 142 ARG A CA 1
ATOM 782 C C . ARG A 1 142 ? -5.544 71.860 11.837 1.00 19.66 142 ARG A C 1
ATOM 783 O O . ARG A 1 142 ? -4.692 72.261 11.054 1.00 17.70 142 ARG A O 1
ATOM 791 N N . ARG A 1 143 ? -6.305 70.794 11.591 1.00 19.28 143 ARG A N 1
ATOM 792 C CA . ARG A 1 143 ? -6.260 70.122 10.291 1.00 18.72 143 ARG A CA 1
ATOM 793 C C . ARG A 1 143 ? -6.689 71.070 9.152 1.00 15.15 143 ARG A C 1
ATOM 794 O O . ARG A 1 143 ? -7.698 71.775 9.264 1.00 17.75 143 ARG A O 1
ATOM 802 N N . PHE A 1 144 ? -5.889 71.118 8.093 1.00 15.22 144 PHE A N 1
ATOM 803 C CA . PHE A 1 144 ? -6.198 71.953 6.937 1.00 18.93 144 PHE A CA 1
ATOM 804 C C . PHE A 1 144 ? -6.100 71.116 5.658 1.00 16.49 144 PHE A C 1
ATOM 805 O O . PHE A 1 144 ? -5.074 71.096 4.991 1.00 19.99 144 PHE A O 1
ATOM 813 N N . SER A 1 145 ? -7.189 70.435 5.322 1.00 17.31 145 SER A N 1
ATOM 814 C CA . SER A 1 145 ? -7.229 69.591 4.134 1.00 17.59 145 SER A CA 1
ATOM 815 C C . SER A 1 145 ? -7.555 70.467 2.907 1.00 16.30 145 SER A C 1
ATOM 816 O O . SER A 1 145 ? -8.133 71.536 3.072 1.00 17.50 145 SER A O 1
ATOM 819 N N . PRO A 1 146 ? -7.163 70.035 1.683 1.00 19.77 146 PRO A N 1
ATOM 820 C CA . PRO A 1 146 ? -7.283 70.923 0.496 1.00 18.65 146 PRO A CA 1
ATOM 821 C C . PRO A 1 146 ? -8.660 71.193 -0.115 1.00 21.65 146 PRO A C 1
ATOM 822 O O . PRO A 1 146 ? -8.811 72.141 -0.900 1.00 19.21 146 PRO A O 1
ATOM 826 N N . GLY A 1 147 ? -9.648 70.365 0.209 1.00 19.34 147 GLY A N 1
ATOM 827 C CA . GLY A 1 147 ? -10.938 70.426 -0.465 1.00 19.52 147 GLY A CA 1
ATOM 828 C C . GLY A 1 147 ? -11.841 71.594 -0.107 1.00 21.30 147 GLY A C 1
ATOM 829 O O . GLY A 1 147 ? -11.780 72.148 0.994 1.00 19.39 147 GLY A O 1
ATOM 830 N N . LEU A 1 148 ? -12.696 71.953 -1.053 1.00 22.30 148 LEU A N 1
ATOM 831 C CA . LEU A 1 148 ? -13.674 73.019 -0.874 1.00 24.63 148 LEU A CA 1
ATOM 832 C C . LEU A 1 148 ? -14.929 72.448 -0.221 1.00 29.24 148 LEU A C 1
ATOM 833 O O . LEU A 1 148 ? -15.412 71.384 -0.633 1.00 20.43 148 LEU A O 1
ATOM 838 N N . PRO A 1 149 ? -15.458 73.149 0.802 1.00 23.73 149 PRO A N 1
ATOM 839 C CA . PRO A 1 149 ? -16.728 72.824 1.424 1.00 16.28 149 PRO A CA 1
ATOM 840 C C . PRO A 1 149 ? -17.880 72.698 0.428 1.00 26.16 149 PRO A C 1
ATOM 841 O O . PRO A 1 149 ? -17.983 73.475 -0.546 1.00 20.63 149 PRO A O 1
ATOM 845 N N . SER A 1 150 ? -18.730 71.712 0.685 1.00 21.12 150 SER A N 1
ATOM 846 C CA . SER A 1 150 ? -19.910 71.451 -0.148 1.00 25.44 150 SER A CA 1
ATOM 847 C C . SER A 1 150 ? -20.900 72.612 -0.097 1.00 25.49 150 SER A C 1
ATOM 848 O O . SER A 1 150 ? -21.510 72.965 -1.106 1.00 31.74 150 SER A O 1
ATOM 851 N N . ASN A 1 151 ? -21.037 73.205 1.086 1.00 25.14 151 ASN A N 1
ATOM 852 C CA . ASN A 1 151 ? -21.898 74.366 1.305 1.00 29.20 151 ASN A CA 1
ATOM 853 C C . ASN A 1 151 ? -21.372 75.184 2.462 1.00 27.89 151 ASN A C 1
ATOM 854 O O . ASN A 1 151 ? -20.897 74.623 3.461 1.00 28.58 151 ASN A O 1
ATOM 859 N N . LEU A 1 152 ? -21.438 76.507 2.329 1.00 27.52 152 LEU A N 1
ATOM 860 C CA . LEU A 1 152 ? -20.973 77.387 3.395 1.00 25.85 152 LEU A CA 1
ATOM 861 C C . LEU A 1 152 ? -22.113 77.774 4.311 1.00 21.92 152 LEU A C 1
ATOM 862 O O . LEU A 1 152 ? -21.905 77.980 5.507 1.00 26.38 152 LEU A O 1
ATOM 867 N N . MET A 1 153 ? -23.317 77.873 3.751 1.00 20.76 153 MET A N 1
ATOM 868 C CA . MET A 1 153 ? -24.516 77.969 4.571 1.00 24.27 153 MET A CA 1
ATOM 869 C C . MET A 1 153 ? -24.847 76.563 5.039 1.00 22.64 153 MET A C 1
ATOM 870 O O . MET A 1 153 ? -25.091 75.662 4.222 1.00 29.20 153 MET A O 1
ATOM 875 N N . LEU A 1 154 ? -24.852 76.384 6.353 1.00 23.13 154 LEU A N 1
ATOM 876 C CA . LEU A 1 154 ? -24.965 75.063 6.966 1.00 21.92 154 LEU A CA 1
ATOM 877 C C . LEU A 1 154 ? -26.389 74.741 7.378 1.00 30.74 154 LEU A C 1
ATOM 878 O O . LEU A 1 154 ? -27.159 75.636 7.739 1.00 22.32 154 LEU A O 1
ATOM 883 N N . ASP A 1 155 ? -26.738 73.458 7.314 1.00 25.17 155 ASP A N 1
ATOM 884 C CA . ASP A 1 155 ? -27.996 72.998 7.872 1.00 26.59 155 ASP A CA 1
ATOM 885 C C . ASP A 1 155 ? -27.854 72.904 9.374 1.00 27.95 155 ASP A C 1
ATOM 886 O O . ASP A 1 155 ? -26.768 72.631 9.881 1.00 25.36 155 ASP A O 1
ATOM 891 N N . LYS A 1 156 ? -28.957 73.130 10.080 1.00 24.62 156 LYS A N 1
ATOM 892 C CA . LYS A 1 156 ? -29.050 72.769 11.487 1.00 31.41 156 LYS A CA 1
ATOM 893 C C . LYS A 1 156 ? -28.799 71.264 11.598 1.00 25.96 156 LYS A C 1
ATOM 894 O O . LYS A 1 156 ? -29.355 70.487 10.821 1.00 29.16 156 LYS A O 1
ATOM 900 N N . PRO A 1 157 ? -27.918 70.856 12.528 1.00 27.90 157 PRO A N 1
ATOM 901 C CA . PRO A 1 157 ? -27.622 69.438 12.721 1.00 22.08 157 PRO A CA 1
ATOM 902 C C . PRO A 1 157 ? -28.737 68.642 13.401 1.00 26.44 157 PRO A C 1
ATOM 903 O O . PRO A 1 157 ? -28.757 67.415 13.296 1.00 26.19 157 PRO A O 1
ATOM 907 N N . VAL A 1 158 ? -29.653 69.332 14.082 1.00 29.31 158 VAL A N 1
ATOM 908 C CA . VAL A 1 158 ? -30.857 68.699 14.637 1.00 32.85 158 VAL A CA 1
ATOM 909 C C . VAL A 1 158 ? -32.092 69.558 14.371 1.00 35.32 158 VAL A C 1
ATOM 910 O O . VAL A 1 158 ? -31.995 70.791 14.330 1.00 35.98 158 VAL A O 1
ATOM 914 N N . ASP A 1 159 ? -33.241 68.909 14.183 1.00 44.18 159 ASP A N 1
ATOM 915 C CA A ASP A 1 159 ? -34.507 69.612 13.994 0.50 48.03 159 ASP A CA 1
ATOM 916 C CA B ASP A 1 159 ? -34.502 69.631 13.996 0.50 47.08 159 ASP A CA 1
ATOM 917 C C . ASP A 1 159 ? -35.119 69.973 15.350 1.00 49.45 159 ASP A C 1
ATOM 918 O O . ASP A 1 159 ? -35.983 69.259 15.867 1.00 51.69 159 ASP A O 1
ATOM 927 N N . GLY A 1 160 ? -34.653 71.077 15.923 1.00 48.59 160 GLY A N 1
ATOM 928 C CA . GLY A 1 160 ? -35.115 71.537 17.224 1.00 46.90 160 GLY A CA 1
ATOM 929 C C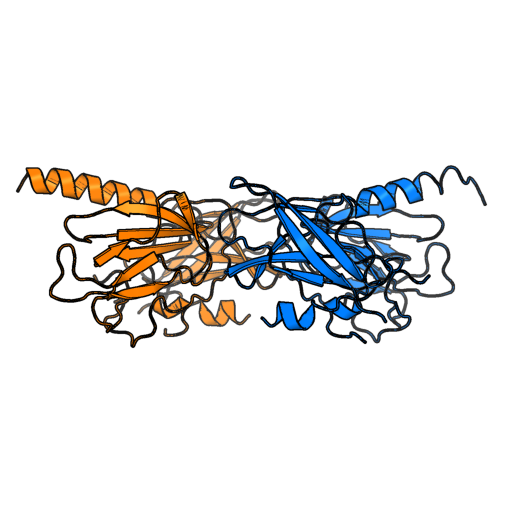 . GLY A 1 160 ? -34.678 72.964 17.487 1.00 48.84 160 GLY A C 1
ATOM 930 O O . GLY A 1 160 ? -33.808 73.484 16.781 1.00 46.11 160 GLY A O 1
ATOM 931 N N . PRO A 1 161 ? -35.275 73.607 18.509 1.00 50.33 161 PRO A N 1
ATOM 932 C CA . PRO A 1 161 ? -34.984 75.003 18.836 1.00 50.38 161 PRO A CA 1
ATOM 933 C C . PRO A 1 161 ? -33.584 75.176 19.410 1.00 50.33 161 PRO A C 1
ATOM 934 O O . PRO A 1 161 ? -33.067 74.263 20.060 1.00 46.26 161 PRO A O 1
ATOM 938 N N . LEU A 1 162 ? -32.983 76.335 19.148 1.00 50.66 162 LEU A N 1
ATOM 939 C CA . LEU A 1 162 ? -31.679 76.692 19.702 1.00 52.40 162 LEU A CA 1
ATOM 940 C C . LEU A 1 162 ? -31.821 76.941 21.198 1.00 52.26 162 LEU A C 1
ATOM 941 O O . LEU A 1 162 ? -32.851 77.438 21.659 1.00 56.54 162 LEU A O 1
ATOM 946 N N . SER A 1 163 ? -30.787 76.583 21.947 1.00 51.98 163 SER A N 1
ATOM 947 C CA . SER A 1 163 ? -30.765 76.771 23.389 1.00 55.86 163 SER A CA 1
ATOM 948 C C . SER A 1 163 ? -29.704 77.816 23.747 1.00 54.18 163 SER A C 1
ATOM 949 O O . SER A 1 163 ? -29.874 78.997 23.437 1.00 63.88 163 SER A O 1
ATOM 952 N N . SER A 1 164 ? -28.613 77.387 24.377 1.00 51.04 164 SER A N 1
ATOM 953 C CA . SER A 1 164 ? -27.529 78.292 24.756 1.00 50.23 164 SER A CA 1
ATOM 954 C C . SER A 1 164 ? -26.678 78.786 23.569 1.00 51.73 164 SER A C 1
ATOM 955 O O . SER A 1 164 ? -26.312 77.998 22.694 1.00 50.04 164 SER A O 1
ATOM 958 N N . PRO A 1 165 ? -26.394 80.108 23.534 1.00 57.29 165 PRO A N 1
ATOM 959 C CA . PRO A 1 165 ? -25.338 80.805 22.774 1.00 57.34 165 PRO A CA 1
ATOM 960 C C . PRO A 1 165 ? -23.965 80.416 23.380 1.00 56.88 165 PRO A C 1
ATOM 961 O O . PRO A 1 165 ? -23.975 79.974 24.527 1.00 61.86 165 PRO A O 1
ATOM 965 N N . PHE A 1 166 ? -22.783 80.575 22.749 1.00 58.36 166 PHE A N 1
ATOM 966 C CA . PHE A 1 166 ? -22.326 81.574 21.737 1.00 51.14 166 PHE A CA 1
ATOM 967 C C . PHE A 1 166 ? -23.063 82.897 21.525 1.00 52.95 166 PHE A C 1
ATOM 968 O O . PHE A 1 166 ? -22.758 83.897 22.162 1.00 62.48 166 PHE A O 1
ATOM 976 N N . PRO A 1 179 ? -15.668 80.236 28.550 1.00 62.91 179 PRO A N 1
ATOM 977 C CA . PRO A 1 179 ? -16.843 80.689 27.803 1.00 61.76 179 PRO A CA 1
ATOM 978 C C . PRO A 1 179 ? -17.470 79.565 26.974 1.00 56.51 179 PRO A C 1
ATOM 979 O O . PRO A 1 179 ? -16.776 78.609 26.614 1.00 53.00 179 PRO A O 1
ATOM 983 N N . HIS A 1 180 ? -18.766 79.685 26.680 1.00 50.26 180 HIS A N 1
ATOM 984 C CA . HIS A 1 180 ? -19.491 78.682 25.891 1.00 48.70 180 HIS A CA 1
ATOM 985 C C . HIS A 1 180 ? -19.069 78.763 24.420 1.00 50.04 180 HIS A C 1
ATOM 986 O O . HIS A 1 180 ? -19.456 79.686 23.698 1.00 48.60 180 HIS A O 1
ATOM 993 N N . SER A 1 181 ? -18.267 77.786 23.998 1.00 49.42 181 SER A N 1
ATOM 994 C CA . SER A 1 181 ? -17.551 77.840 22.718 1.00 50.49 181 SER A CA 1
ATOM 995 C C . SER A 1 181 ? -18.339 77.324 21.507 1.00 46.39 181 SER A C 1
ATOM 996 O O . SER A 1 181 ? -17.784 77.218 20.403 1.00 39.20 181 SER A O 1
ATOM 999 N N . GLY A 1 182 ? -19.622 77.016 21.712 1.00 43.02 182 GLY A N 1
ATOM 1000 C CA . GLY A 1 182 ? -20.499 76.560 20.627 1.00 36.95 182 GLY A CA 1
ATOM 1001 C C . GLY A 1 182 ? -21.961 76.922 20.802 1.00 37.41 182 GLY A C 1
ATOM 1002 O O . GLY A 1 182 ? -22.296 77.819 21.572 1.00 34.67 182 GLY A O 1
ATOM 1003 N N . LEU A 1 183 ? -22.826 76.210 20.084 1.00 31.66 183 LEU A N 1
ATOM 1004 C CA . LEU A 1 183 ? -24.268 76.446 20.099 1.00 33.02 183 LEU A CA 1
ATOM 1005 C C . LEU A 1 183 ? -25.038 75.219 20.597 1.00 33.51 183 LEU A C 1
ATOM 1006 O O . LEU A 1 183 ? -24.801 74.100 20.139 1.00 28.94 183 LEU A O 1
ATOM 1011 N N . ASP A 1 184 ? -25.959 75.437 21.535 1.00 30.48 184 ASP A N 1
ATOM 1012 C CA . ASP A 1 184 ? -26.804 74.354 22.048 1.00 34.64 184 ASP A CA 1
ATOM 1013 C C . ASP A 1 184 ? -28.157 74.299 21.363 1.00 36.13 184 ASP A C 1
ATOM 1014 O O . ASP A 1 184 ? -28.660 75.315 20.875 1.00 37.31 184 ASP A O 1
ATOM 1019 N N . PHE A 1 185 ? -28.736 73.100 21.342 1.00 36.97 185 PHE A N 1
ATOM 1020 C CA . PHE A 1 185 ? -30.097 72.889 20.874 1.00 32.80 185 PHE A CA 1
ATOM 1021 C C . PHE A 1 185 ? -30.878 72.130 21.940 1.00 40.91 185 PHE A C 1
ATOM 1022 O O . PHE A 1 185 ? -30.361 71.177 22.538 1.00 37.08 185 PHE A O 1
ATOM 1030 N N . ALA A 1 186 ? -32.110 72.574 22.180 1.00 44.07 186 ALA A N 1
ATOM 1031 C CA . ALA A 1 186 ? -33.023 71.909 23.106 1.00 47.77 186 ALA A CA 1
ATOM 1032 C C . ALA A 1 186 ? -33.701 70.729 22.412 1.00 44.35 186 ALA A C 1
ATOM 1033 O O . ALA A 1 186 ? -34.767 70.874 21.805 1.00 40.81 186 ALA A O 1
ATOM 1035 N N . VAL A 1 187 ? -33.045 69.573 22.475 1.00 40.77 187 VAL A N 1
ATOM 1036 C CA . VAL A 1 187 ? -33.561 68.320 21.910 1.00 41.10 187 VAL A CA 1
ATOM 1037 C C . VAL A 1 187 ? -33.310 67.172 22.897 1.00 41.03 187 VAL A C 1
ATOM 1038 O O . VAL A 1 187 ? -32.333 67.213 23.651 1.00 40.57 187 VAL A O 1
ATOM 1042 N N . PRO A 1 188 ? -34.200 66.157 22.918 1.00 42.62 188 PRO A N 1
ATOM 1043 C CA . PRO A 1 188 ? -33.999 65.035 23.844 1.00 44.86 188 PRO A CA 1
ATOM 1044 C C . PRO A 1 188 ? -32.880 64.081 23.416 1.00 48.00 188 PRO A C 1
ATOM 1045 O O . PRO A 1 188 ? -32.411 64.151 22.278 1.00 49.06 188 PRO A O 1
ATOM 1049 N N . ALA A 1 189 ? -32.461 63.209 24.334 1.00 39.54 189 ALA A N 1
ATOM 1050 C CA . ALA A 1 189 ? -31.515 62.137 24.038 1.00 38.72 189 ALA A CA 1
ATOM 1051 C C . ALA A 1 189 ? -32.079 61.183 22.989 1.00 40.65 189 ALA A C 1
ATOM 1052 O O . ALA A 1 189 ? -33.264 60.837 23.023 1.00 42.71 189 ALA A O 1
ATOM 1054 N N . GLY A 1 190 ? -31.230 60.779 22.048 1.00 35.79 190 GLY A N 1
ATOM 1055 C CA . GLY A 1 190 ? -31.652 59.907 20.957 1.00 34.16 190 GLY A CA 1
ATOM 1056 C C . GLY A 1 190 ? -32.040 60.618 19.670 1.00 32.42 190 GLY A C 1
ATOM 1057 O O . GLY A 1 190 ? -32.288 59.968 18.657 1.00 35.39 190 GLY A O 1
ATOM 1058 N N . THR A 1 191 ? -32.115 61.947 19.712 1.00 30.90 191 THR A N 1
ATOM 1059 C CA . THR A 1 191 ? -32.331 62.755 18.510 1.00 31.12 191 THR A CA 1
ATOM 1060 C C . THR A 1 191 ? -31.150 62.552 17.547 1.00 28.78 191 THR A C 1
ATOM 1061 O O . THR A 1 191 ? -30.004 62.660 17.969 1.00 23.06 191 THR A O 1
ATOM 1065 N N . PRO A 1 192 ? -31.426 62.212 16.266 1.00 26.56 192 PRO A N 1
ATOM 1066 C CA . PRO A 1 192 ? -30.341 62.017 15.291 1.00 25.80 192 PRO A CA 1
ATOM 1067 C C . PRO A 1 192 ? -29.638 63.330 14.949 1.00 28.62 192 PRO A C 1
ATOM 1068 O O . PRO A 1 192 ? -30.302 64.356 14.795 1.00 23.44 192 PRO A O 1
ATOM 1072 N N . ILE A 1 193 ? -28.306 63.283 14.864 1.00 24.24 193 ILE A N 1
ATOM 1073 C CA . ILE A 1 193 ? -27.481 64.448 14.535 1.00 27.11 193 ILE A CA 1
ATOM 1074 C C . ILE A 1 193 ? -26.992 64.298 13.106 1.00 21.58 193 ILE A C 1
ATOM 1075 O O . ILE A 1 193 ? -26.359 63.299 12.769 1.00 22.30 193 ILE A O 1
ATOM 1080 N N . LYS A 1 194 ? -27.297 65.292 12.278 1.00 21.73 194 LYS A N 1
ATOM 1081 C CA . LYS A 1 194 ? -26.962 65.245 10.858 1.00 19.91 194 LYS A CA 1
ATOM 1082 C C . LYS A 1 194 ? -25.814 66.188 10.491 1.00 18.03 194 LYS A C 1
ATOM 1083 O O . LYS A 1 194 ? -25.688 67.262 11.071 1.00 21.82 194 LYS A O 1
ATOM 1089 N N . ALA A 1 195 ? -24.964 65.755 9.556 1.00 20.65 195 ALA A N 1
ATOM 1090 C CA . ALA A 1 195 ? -23.853 66.583 9.058 1.00 17.97 195 ALA A CA 1
ATOM 1091 C C . ALA A 1 195 ? -24.388 67.878 8.446 1.00 15.07 195 ALA A C 1
ATOM 1092 O O . ALA A 1 195 ? -25.218 67.837 7.533 1.00 18.43 195 ALA A O 1
ATOM 1094 N N . PRO A 1 196 ? -23.948 69.034 8.976 1.00 18.54 196 PRO A N 1
ATOM 1095 C CA . PRO A 1 196 ? -24.370 70.357 8.471 1.00 16.26 196 PRO A CA 1
ATOM 1096 C C . PRO A 1 196 ? -23.906 70.645 7.038 1.00 20.60 196 PRO A C 1
ATOM 1097 O O . PRO A 1 196 ? -24.544 71.441 6.333 1.00 19.82 196 PRO A O 1
ATOM 1101 N N . ALA A 1 197 ? -22.792 70.021 6.648 1.00 19.57 197 ALA A N 1
ATOM 1102 C CA . ALA A 1 197 ? -22.255 70.012 5.282 1.00 19.78 197 ALA A CA 1
ATOM 1103 C C . ALA A 1 197 ? -21.550 68.684 5.109 1.00 15.42 197 ALA A C 1
ATOM 1104 O O . ALA A 1 197 ? -21.314 67.982 6.097 1.00 18.95 197 ALA A O 1
ATOM 1106 N N . ALA A 1 198 ? -21.157 68.351 3.878 1.00 18.74 198 ALA A N 1
ATOM 1107 C CA . ALA A 1 198 ? -20.375 67.126 3.643 1.00 15.72 198 ALA A CA 1
ATOM 1108 C C . ALA A 1 198 ? -19.006 67.238 4.299 1.00 19.55 198 ALA A C 1
ATOM 1109 O O . ALA A 1 198 ? -18.520 68.336 4.560 1.00 16.09 198 ALA A O 1
ATOM 1111 N N . GLY A 1 199 ? -18.388 66.103 4.585 1.00 19.58 199 GLY A N 1
ATOM 1112 C CA . GLY A 1 199 ? -17.062 66.124 5.194 1.00 15.90 199 GLY A CA 1
ATOM 1113 C C . GLY A 1 199 ? -16.535 64.770 5.582 1.00 17.55 199 GLY A C 1
ATOM 1114 O O . GLY A 1 199 ? -17.237 63.765 5.468 1.00 18.57 199 GLY A O 1
ATOM 1115 N N . LYS A 1 200 ? -15.287 64.751 6.041 1.00 14.90 200 LYS A N 1
ATOM 1116 C CA . LYS A 1 200 ? -14.645 63.525 6.475 1.00 15.21 200 LYS A CA 1
ATOM 1117 C C . LYS A 1 200 ? -14.549 63.527 8.006 1.00 19.77 200 LYS A C 1
ATOM 1118 O O . LYS A 1 200 ? -14.192 64.547 8.608 1.00 17.28 200 LYS A O 1
ATOM 1124 N N . VAL A 1 201 ? -14.896 62.396 8.624 1.00 17.75 201 VAL A N 1
ATOM 1125 C CA . VAL A 1 201 ? -14.733 62.211 10.073 1.00 16.44 201 VAL A CA 1
ATOM 1126 C C . VAL A 1 201 ? -13.235 62.114 10.378 1.00 15.18 201 VAL A C 1
ATOM 1127 O O . VAL A 1 201 ? -12.577 61.162 9.972 1.00 17.62 201 VAL A O 1
ATOM 1131 N N . ILE A 1 202 ? -12.696 63.135 11.040 1.00 15.72 202 ILE A N 1
ATOM 1132 C CA . ILE A 1 202 ? -11.260 63.199 11.314 1.00 16.81 202 ILE A CA 1
ATOM 1133 C C . ILE A 1 202 ? -10.912 62.923 12.781 1.00 17.80 202 ILE A C 1
ATOM 1134 O O . ILE A 1 202 ? -9.728 62.805 13.133 1.00 15.97 202 ILE A O 1
ATOM 1139 N N . LEU A 1 203 ? -11.937 62.807 13.623 1.00 13.70 203 LEU A N 1
ATOM 1140 C CA . LEU A 1 203 ? -11.718 62.472 15.047 1.00 19.31 203 LEU A CA 1
ATOM 1141 C C . LEU A 1 203 ? -12.966 61.918 15.730 1.00 16.33 203 LEU A C 1
ATOM 1142 O O . LEU A 1 203 ? -14.063 62.437 15.563 1.00 17.56 203 LEU A O 1
ATOM 1147 N N . ILE A 1 204 ? -12.775 60.829 16.469 1.00 13.71 204 ILE A N 1
ATOM 1148 C CA . ILE A 1 204 ? -13.809 60.224 17.294 1.00 16.41 204 ILE A CA 1
ATOM 1149 C C . ILE A 1 204 ? -13.148 59.966 18.643 1.00 18.44 204 ILE A C 1
ATOM 1150 O O . ILE A 1 204 ? -12.055 59.417 18.710 1.00 17.28 204 ILE A O 1
ATOM 1155 N N . GLY A 1 205 ? -13.782 60.419 19.708 1.00 18.32 205 GLY A N 1
ATOM 1156 C CA . GLY A 1 205 ? -13.255 60.160 21.034 1.00 16.57 205 GLY A CA 1
ATOM 1157 C C . GLY A 1 205 ? -14.355 59.927 22.039 1.00 20.07 205 GLY A C 1
ATOM 1158 O O . GLY A 1 205 ? -15.526 60.182 21.773 1.00 19.12 205 GLY A O 1
ATOM 1159 N N . ASP A 1 206 ? -13.958 59.396 23.185 1.00 24.24 206 ASP A N 1
ATOM 1160 C CA A ASP A 1 206 ? -14.837 59.317 24.338 0.50 23.18 206 ASP A CA 1
ATOM 1161 C CA B ASP A 1 206 ? -14.823 59.281 24.340 0.50 22.21 206 ASP A CA 1
ATOM 1162 C C . ASP A 1 206 ? -14.051 59.968 25.457 1.00 21.45 206 ASP A C 1
ATOM 1163 O O . ASP A 1 206 ? -13.222 59.337 26.118 1.00 21.17 206 ASP A O 1
ATOM 1172 N N . TYR A 1 207 ? -14.318 61.252 25.638 1.00 23.07 207 TYR A N 1
ATOM 1173 C CA . TYR A 1 207 ? -13.469 62.106 26.456 1.00 20.78 207 TYR A CA 1
ATOM 1174 C C . TYR A 1 207 ? -14.042 62.370 27.828 1.00 18.45 207 TYR A C 1
ATOM 1175 O O . TYR A 1 207 ? -15.248 62.287 28.024 1.00 19.75 207 TYR A O 1
ATOM 1184 N N . PHE A 1 208 ? -13.158 62.693 28.770 1.00 25.66 208 PHE A N 1
ATOM 1185 C CA . PHE A 1 208 ? -13.544 62.951 30.156 1.00 29.50 208 PHE A CA 1
ATOM 1186 C C . PHE A 1 208 ? -14.593 64.061 30.293 1.00 25.73 208 PHE A C 1
ATOM 1187 O O . PHE A 1 208 ? -15.601 63.877 30.972 1.00 28.59 208 PHE A O 1
ATOM 1195 N N . PHE A 1 209 ? -14.350 65.208 29.657 1.00 25.78 209 PHE A N 1
ATOM 1196 C CA . PHE A 1 209 ? -15.269 66.348 29.730 1.00 30.13 209 PHE A CA 1
ATOM 1197 C C . PHE A 1 209 ? -16.353 66.311 28.650 1.00 29.18 209 PHE A C 1
ATOM 1198 O O . PHE A 1 209 ? -17.547 66.442 28.947 1.00 26.24 209 PHE A O 1
ATOM 1206 N N . ASN A 1 210 ? -15.925 66.123 27.405 1.00 25.52 210 ASN A N 1
ATOM 1207 C CA . ASN A 1 210 ? -16.812 66.226 26.245 1.00 23.17 210 ASN A CA 1
ATOM 1208 C C . ASN A 1 210 ? -17.622 64.974 25.919 1.00 21.47 210 ASN A C 1
ATOM 1209 O O . ASN A 1 210 ? -18.519 65.037 25.090 1.00 20.40 210 ASN A O 1
ATOM 1214 N N . GLY A 1 211 ? -17.307 63.846 26.559 1.00 24.17 211 GLY A N 1
ATOM 1215 C CA . GLY A 1 211 ? -17.983 62.579 26.253 1.00 20.84 211 GLY A CA 1
ATOM 1216 C C . GLY A 1 211 ? -17.755 62.111 24.829 1.00 16.61 211 GLY A C 1
ATOM 1217 O O . GLY A 1 211 ? -16.684 62.364 24.249 1.00 16.42 211 GLY A O 1
ATOM 1218 N N . LYS A 1 212 ? -18.751 61.430 24.261 1.00 18.29 212 LYS A N 1
ATOM 1219 C CA . LYS A 1 212 ? -18.622 60.929 22.890 1.00 17.42 212 LYS A CA 1
ATOM 1220 C C . LYS A 1 212 ? -18.598 62.112 21.929 1.00 13.24 212 LYS A C 1
ATOM 1221 O O . LYS A 1 212 ? -19.537 62.905 21.867 1.00 19.45 212 LYS A O 1
ATOM 1227 N N . THR A 1 213 ? -17.485 62.229 21.217 1.00 15.96 213 THR A N 1
ATOM 1228 C CA . THR A 1 213 ? -17.177 63.433 20.457 1.00 18.36 213 THR A CA 1
ATOM 1229 C C . THR A 1 213 ? -16.830 63.024 19.054 1.00 17.85 213 THR A C 1
ATOM 1230 O O . THR A 1 213 ? -16.122 62.043 18.870 1.00 18.98 213 THR A O 1
ATOM 1234 N N . VAL A 1 214 ? -17.354 63.762 18.074 1.00 16.67 214 VAL A N 1
ATOM 1235 C CA . VAL A 1 214 ? -17.038 63.531 16.672 1.00 19.71 214 VAL A CA 1
ATOM 1236 C C . VAL A 1 214 ? -16.684 64.850 15.960 1.00 13.26 214 VAL A C 1
ATOM 1237 O O . VAL A 1 214 ? -17.366 65.848 16.137 1.00 20.50 214 VAL A O 1
ATOM 1241 N N . PHE A 1 215 ? -15.589 64.842 15.205 1.00 15.21 215 PHE A N 1
ATOM 1242 C CA . PHE A 1 215 ? -15.171 65.986 14.392 1.00 19.36 215 PHE A CA 1
ATOM 1243 C C . PHE A 1 215 ? -15.353 65.654 12.911 1.00 17.20 215 PHE A C 1
ATOM 1244 O O . PHE A 1 215 ? -14.876 64.616 12.447 1.00 15.02 215 PHE A O 1
ATOM 1252 N N . VAL A 1 216 ? -16.010 66.557 12.181 1.00 16.34 216 VAL A N 1
ATOM 1253 C CA . VAL A 1 216 ? -16.207 66.447 10.732 1.00 15.43 216 VAL A CA 1
ATOM 1254 C C . VAL A 1 216 ? -15.501 67.594 9.989 1.00 18.01 216 VAL A C 1
ATOM 1255 O O . VAL A 1 216 ? -15.806 68.785 10.193 1.00 16.35 216 VAL A O 1
ATOM 1259 N N . ASP A 1 217 ? -14.552 67.220 9.141 1.00 14.73 217 ASP A N 1
ATOM 1260 C CA . ASP A 1 217 ? -13.776 68.187 8.371 1.00 17.23 217 ASP A CA 1
ATOM 1261 C C . ASP A 1 217 ? -14.498 68.514 7.055 1.00 16.83 217 ASP A C 1
ATOM 1262 O O . ASP A 1 217 ? -14.513 67.708 6.138 1.00 15.37 217 ASP A O 1
ATOM 1267 N N . HIS A 1 218 ? -15.083 69.706 6.965 1.00 16.62 218 HIS A N 1
ATOM 1268 C CA . HIS A 1 218 ? -15.733 70.132 5.718 1.00 17.66 218 HIS A CA 1
ATOM 1269 C C . HIS A 1 218 ? -14.733 70.583 4.652 1.00 17.54 218 HIS A C 1
ATOM 1270 O O . HIS A 1 218 ? -15.111 70.775 3.509 1.00 14.81 218 HIS A O 1
ATOM 1277 N N . GLY A 1 219 ? -13.474 70.771 5.047 1.00 15.85 219 GLY A N 1
ATOM 1278 C CA . GLY A 1 219 ? -12.396 71.151 4.140 1.00 12.88 219 GLY A CA 1
ATOM 1279 C C . GLY A 1 219 ? -11.797 72.505 4.492 1.00 18.64 219 GLY A C 1
ATOM 1280 O O . GLY A 1 219 ? -12.507 73.412 4.922 1.00 13.40 219 GLY A O 1
ATOM 1281 N N . GLN A 1 220 ? -10.483 72.628 4.313 1.00 15.23 220 GLN A N 1
ATOM 1282 C CA . GLN A 1 220 ? -9.743 73.889 4.513 1.00 15.40 220 GLN A CA 1
ATOM 1283 C C . GLN A 1 220 ? -10.012 74.543 5.872 1.00 16.14 220 GLN A C 1
ATOM 1284 O O . GLN A 1 220 ? -10.302 75.738 5.964 1.00 16.38 220 GLN A O 1
ATOM 1290 N N . GLY A 1 221 ? -9.919 73.724 6.908 1.00 16.29 221 GLY A N 1
ATOM 1291 C CA . GLY A 1 221 ? -10.061 74.168 8.287 1.00 15.92 221 GLY A CA 1
ATOM 1292 C C . GLY A 1 221 ? -11.472 74.417 8.779 1.00 18.19 221 GLY A C 1
ATOM 1293 O O . GLY A 1 221 ? -11.663 74.736 9.955 1.00 14.02 221 GLY A O 1
ATOM 1294 N N . PHE A 1 222 ? -12.453 74.296 7.880 1.00 14.31 222 PHE A N 1
ATOM 1295 C CA . PHE A 1 222 ? -13.862 74.494 8.198 1.00 14.13 222 PHE A CA 1
ATOM 1296 C C . PHE A 1 222 ? -14.353 73.194 8.808 1.00 19.15 222 PHE A C 1
ATOM 1297 O O . PHE A 1 222 ? -14.507 72.198 8.109 1.00 14.53 222 PHE A O 1
ATOM 1305 N N . ILE A 1 223 ? -14.575 73.205 10.118 1.00 13.86 223 ILE A N 1
ATOM 1306 C CA . ILE A 1 223 ? -14.759 71.958 10.888 1.00 15.14 223 ILE A CA 1
ATOM 1307 C C . ILE A 1 223 ? -15.966 72.053 11.835 1.00 20.13 223 ILE A C 1
ATOM 1308 O O . ILE A 1 223 ? -16.111 73.045 12.570 1.00 20.53 223 ILE A O 1
ATOM 1313 N N . SER A 1 224 ? -16.829 71.032 11.817 1.00 16.14 224 SER A N 1
ATOM 1314 C CA . SER A 1 224 ? -17.864 70.877 12.848 1.00 18.57 224 SER A CA 1
ATOM 1315 C C . SER A 1 224 ? -17.426 69.861 13.898 1.00 18.12 224 SER A C 1
ATOM 1316 O O . SER A 1 224 ? -16.841 68.825 13.574 1.00 16.13 224 SER A O 1
ATOM 1319 N N . MET A 1 225 ? -17.714 70.170 15.154 1.00 16.28 225 MET A N 1
ATOM 1320 C CA . MET A 1 225 ? -17.492 69.232 16.247 1.00 16.96 225 MET A CA 1
ATOM 1321 C C . MET A 1 225 ? -18.813 69.045 16.981 1.00 19.95 225 MET A C 1
ATOM 1322 O O . MET A 1 225 ? -19.579 70.006 17.151 1.00 20.98 225 MET A O 1
ATOM 1327 N N . PHE A 1 226 ? -19.083 67.806 17.396 1.00 18.25 226 PHE A N 1
ATOM 1328 C CA . PHE A 1 226 ? -20.264 67.477 18.205 1.00 19.79 226 PHE A CA 1
ATOM 1329 C C . PHE A 1 226 ? -19.840 66.629 19.375 1.00 20.03 226 PHE A C 1
ATOM 1330 O O . PHE A 1 226 ? -19.108 65.666 19.197 1.00 17.66 226 PHE A O 1
ATOM 1338 N N . CYS A 1 227 ? -20.314 66.970 20.569 1.00 20.60 227 CYS A N 1
ATOM 1339 C CA . CYS A 1 227 ? -19.929 66.229 21.762 1.00 17.73 227 CYS A CA 1
ATOM 1340 C C . CYS A 1 227 ? -21.128 65.862 22.643 1.00 20.35 227 CYS A C 1
ATOM 1341 O O . CYS A 1 227 ? -22.261 66.263 22.358 1.00 20.99 227 CYS A O 1
ATOM 1344 N N . HIS A 1 228 ? -20.848 65.078 23.689 1.00 27.91 228 HIS A N 1
ATOM 1345 C CA . HIS A 1 228 ? -21.848 64.482 24.600 1.00 27.33 228 HIS A CA 1
ATOM 1346 C C . HIS A 1 228 ? -22.815 63.506 23.924 1.00 22.96 228 HIS A C 1
ATOM 1347 O O . HIS A 1 228 ? -23.907 63.299 24.420 1.00 23.65 228 HIS A O 1
ATOM 1354 N N . LEU A 1 229 ? -22.417 62.891 22.815 1.00 21.61 229 LEU A N 1
ATOM 1355 C CA . LEU A 1 229 ? -23.321 61.989 22.070 1.00 21.06 229 LEU A CA 1
ATOM 1356 C C . LEU A 1 229 ? -23.609 60.711 22.861 1.00 22.74 229 LEU A C 1
ATOM 1357 O O . LEU A 1 229 ? -22.771 60.268 23.633 1.00 23.56 229 LEU A O 1
ATOM 1362 N N . SER A 1 230 ? -24.796 60.136 22.672 1.00 22.99 230 SER A N 1
ATOM 1363 C CA . SER A 1 230 ? -25.105 58.827 23.233 1.00 26.56 230 SER A CA 1
ATOM 1364 C C . SER A 1 230 ? -24.557 57.711 22.326 1.00 26.83 230 SER A C 1
ATOM 1365 O O . SER A 1 230 ? -24.189 56.632 22.789 1.00 23.28 230 SER A O 1
ATOM 1368 N N . LYS A 1 231 ? -24.485 58.004 21.030 1.00 17.76 231 LYS A N 1
ATOM 1369 C CA . LYS A 1 231 ? -24.183 57.027 20.003 1.00 26.25 231 LYS A CA 1
ATOM 1370 C C . LYS A 1 231 ? -23.462 57.769 18.882 1.00 21.87 231 LYS A C 1
ATOM 1371 O O . LYS A 1 231 ? -23.851 58.887 18.540 1.00 23.25 231 LYS A O 1
ATOM 1377 N N . ILE A 1 232 ? -22.398 57.161 18.352 1.00 20.83 232 ILE A N 1
ATOM 1378 C CA . ILE A 1 232 ? -21.710 57.627 17.142 1.00 24.24 232 ILE A CA 1
ATOM 1379 C C . ILE A 1 232 ? -21.871 56.552 16.057 1.00 21.89 232 ILE A C 1
ATOM 1380 O O . ILE A 1 232 ? -21.485 55.402 16.262 1.00 23.75 232 ILE A O 1
ATOM 1385 N N . ASP A 1 233 ? -22.449 56.942 14.914 1.00 20.63 233 ASP A N 1
ATOM 1386 C CA . ASP A 1 233 ? -22.848 56.014 13.842 1.00 24.04 233 ASP A CA 1
ATOM 1387 C C . ASP A 1 233 ? -21.856 55.955 12.689 1.00 26.61 233 ASP A C 1
ATOM 1388 O O . ASP A 1 233 ? -22.025 55.164 11.752 1.00 25.13 233 ASP A O 1
ATOM 1393 N N . VAL A 1 234 ? -20.834 56.801 12.759 1.00 20.97 234 VAL A N 1
ATOM 1394 C CA . VAL A 1 234 ? -19.808 56.903 11.725 1.00 21.73 234 VAL A CA 1
ATOM 1395 C C . VAL A 1 234 ? -18.454 56.350 12.188 1.00 22.19 234 VAL A C 1
ATOM 1396 O O . VAL A 1 234 ? -18.227 56.147 13.384 1.00 23.91 234 VAL A O 1
ATOM 1400 N N . LYS A 1 235 ? -17.561 56.118 11.228 1.00 19.54 235 LYS A N 1
ATOM 1401 C CA . LYS A 1 235 ? -16.218 55.603 11.505 1.00 16.72 235 LYS A CA 1
ATOM 1402 C C . LYS A 1 235 ? -15.162 56.659 11.194 1.00 19.63 235 LYS A C 1
ATOM 1403 O O . LYS A 1 235 ? -15.391 57.551 10.375 1.00 16.36 235 LYS A O 1
ATOM 1409 N N . LEU A 1 236 ? -14.003 56.545 11.838 1.00 18.45 236 LEU A N 1
ATOM 1410 C CA . LEU A 1 236 ? -12.867 57.428 11.552 1.00 22.24 236 LEU A CA 1
ATOM 1411 C C . LEU A 1 236 ? -12.460 57.346 10.077 1.00 17.92 236 LEU A C 1
ATOM 1412 O O . LEU A 1 236 ? -12.245 56.261 9.553 1.00 16.43 236 LEU A O 1
ATOM 1417 N N . GLY A 1 237 ? -12.357 58.500 9.425 1.00 18.12 237 GLY A N 1
ATOM 1418 C CA . GLY A 1 237 ? -12.002 58.564 8.008 1.00 18.50 237 GLY A CA 1
ATOM 1419 C C . GLY A 1 237 ? -13.184 58.517 7.048 1.00 20.58 237 GLY A C 1
ATOM 1420 O O . GLY A 1 237 ? -13.014 58.711 5.838 1.00 17.21 237 GLY A O 1
ATOM 1421 N N . GLN A 1 238 ? -14.377 58.269 7.578 1.00 17.33 238 GLN A N 1
ATOM 1422 C CA . GLN A 1 238 ? -15.580 58.134 6.741 1.00 19.27 238 GLN A CA 1
ATOM 1423 C C . GLN A 1 238 ? -16.001 59.453 6.095 1.00 18.79 238 GLN A C 1
ATOM 1424 O O . GLN A 1 238 ? -16.049 60.497 6.746 1.00 15.30 238 GLN A O 1
ATOM 1430 N N . GLN A 1 239 ? -16.316 59.388 4.808 1.00 15.84 239 GLN A N 1
ATOM 1431 C CA . GLN A 1 239 ? -16.795 60.558 4.087 1.00 17.57 239 GLN A CA 1
ATOM 1432 C C . GLN A 1 239 ? -18.308 60.564 4.111 1.00 20.91 239 GLN A C 1
ATOM 1433 O O . GLN A 1 239 ? -18.955 59.617 3.654 1.00 20.48 239 GLN A O 1
ATOM 1439 N N . VAL A 1 240 ? -18.866 61.620 4.691 1.00 16.11 240 VAL A N 1
ATOM 1440 C CA . VAL A 1 240 ? -20.311 61.718 4.916 1.00 20.96 240 VAL A CA 1
ATOM 1441 C C . VAL A 1 240 ? -20.905 62.851 4.083 1.00 18.15 240 VAL A C 1
ATOM 1442 O O . VAL A 1 240 ? -20.257 63.872 3.892 1.00 18.03 240 VAL A O 1
ATOM 1446 N N . PRO A 1 241 ? -22.116 62.651 3.526 1.00 22.47 241 PRO A N 1
ATOM 1447 C CA . PRO A 1 241 ? -22.741 63.759 2.815 1.00 20.27 241 PRO A CA 1
ATOM 1448 C C . PRO A 1 241 ? -23.368 64.760 3.788 1.00 16.14 241 PRO A C 1
ATOM 1449 O O . PRO A 1 241 ? -23.603 64.424 4.955 1.00 15.47 241 PRO A O 1
ATOM 1453 N N . ARG A 1 242 ? -23.676 65.955 3.293 1.00 18.22 242 ARG A N 1
ATOM 1454 C CA . ARG A 1 242 ? -24.561 66.883 4.006 1.00 18.18 242 ARG A CA 1
ATOM 1455 C C . ARG A 1 242 ? -25.871 66.154 4.356 1.00 24.78 242 ARG A C 1
ATOM 1456 O O . ARG A 1 242 ? -26.506 65.557 3.489 1.00 18.26 242 ARG A O 1
ATOM 1464 N N . GLY A 1 243 ? -26.244 66.167 5.635 1.00 21.70 243 GLY A N 1
ATOM 1465 C CA . GLY A 1 243 ? -27.434 65.442 6.085 1.00 21.27 243 GLY A CA 1
ATOM 1466 C C . GLY A 1 243 ? -27.206 64.014 6.550 1.00 19.88 243 GLY A C 1
ATOM 1467 O O . GLY A 1 243 ? -28.123 63.388 7.080 1.00 21.79 243 GLY A O 1
ATOM 1468 N N . GLY A 1 244 ? -25.996 63.491 6.344 1.00 22.79 244 GLY A N 1
ATOM 1469 C CA . GLY A 1 244 ? -25.639 62.143 6.803 1.00 21.10 244 GLY A CA 1
ATOM 1470 C C . GLY A 1 244 ? -25.730 62.070 8.313 1.00 27.24 244 GLY A C 1
ATOM 1471 O O . GLY A 1 244 ? -25.324 63.010 8.997 1.00 22.22 244 GLY A O 1
ATOM 1472 N N . VAL A 1 245 ? -26.287 60.972 8.832 1.00 24.88 245 VAL A N 1
ATOM 1473 C CA . VAL A 1 245 ? -26.437 60.796 10.288 1.00 25.06 245 VAL A CA 1
ATOM 1474 C C . VAL A 1 245 ? -25.088 60.485 10.942 1.00 21.34 245 VAL A C 1
ATOM 1475 O O . VAL A 1 245 ? -24.444 59.480 10.632 1.00 23.17 245 VAL A O 1
ATOM 1479 N N . LEU A 1 246 ? -24.660 61.365 11.841 1.00 18.93 246 LEU A N 1
ATOM 1480 C CA . LEU A 1 246 ? -23.394 61.183 12.563 1.00 18.99 246 LEU A CA 1
ATOM 1481 C C . LEU A 1 246 ? -23.559 60.310 13.802 1.00 23.82 246 LEU A C 1
ATOM 1482 O O . LEU A 1 246 ? -22.658 59.552 14.166 1.00 18.90 246 LEU A O 1
ATOM 1487 N N . GLY A 1 247 ? -24.719 60.431 14.439 1.00 25.32 247 GLY A N 1
ATOM 1488 C CA . GLY A 1 247 ? -24.996 59.753 15.693 1.00 21.14 247 GLY A CA 1
ATOM 1489 C C . GLY A 1 247 ? -26.219 60.336 16.359 1.00 21.75 247 GLY A C 1
ATOM 1490 O O . GLY A 1 247 ? -27.051 60.955 15.696 1.00 26.16 247 GLY A O 1
ATOM 1491 N N . LYS A 1 248 ? -26.326 60.138 17.671 1.00 23.54 248 LYS A N 1
ATOM 1492 C CA . LYS A 1 248 ? -27.523 60.479 18.430 1.00 26.58 248 LYS A CA 1
ATOM 1493 C C . LYS A 1 248 ? -27.174 61.360 19.638 1.00 23.50 248 LYS A C 1
ATOM 1494 O O . LYS A 1 248 ? -26.136 61.155 20.277 1.00 20.74 248 LYS A O 1
ATOM 1500 N N . VAL A 1 249 ? -28.040 62.328 19.942 1.00 25.22 249 VAL A N 1
ATOM 1501 C CA . VAL A 1 249 ? -27.895 63.216 21.118 1.00 25.15 249 VAL A CA 1
ATOM 1502 C C . VAL A 1 249 ? -27.823 62.423 22.439 1.00 30.17 249 VAL A C 1
ATOM 1503 O O . VAL A 1 249 ? -28.499 61.407 22.598 1.00 29.68 249 VAL A O 1
ATOM 1507 N N . GLY A 1 250 ? -26.978 62.872 23.364 1.00 27.27 250 GLY A N 1
ATOM 1508 C CA . GLY A 1 250 ? -26.904 62.248 24.682 1.00 30.39 250 GLY A CA 1
ATOM 1509 C C . GLY A 1 250 ? -26.400 63.156 25.783 1.00 30.28 250 GLY A C 1
ATOM 1510 O O . GLY A 1 250 ? -26.447 64.388 25.669 1.00 31.72 250 GLY A O 1
ATOM 1511 N N . ALA A 1 251 ? -25.876 62.527 26.832 1.00 28.81 251 ALA A N 1
ATOM 1512 C CA . ALA A 1 251 ? -25.434 63.216 28.040 1.00 32.77 251 ALA A CA 1
ATOM 1513 C C . ALA A 1 251 ? -24.110 62.655 28.555 1.00 38.71 251 ALA A C 1
ATOM 1514 O O . ALA A 1 251 ? -23.835 62.721 29.756 1.00 37.38 251 ALA A O 1
ATOM 1516 N N . THR A 1 252 ? -23.294 62.112 27.650 1.00 34.31 252 THR A N 1
ATOM 1517 C CA . THR A 1 252 ? -22.004 61.527 28.025 1.00 32.78 252 THR A CA 1
ATOM 1518 C C . THR A 1 252 ? -20.976 62.593 28.397 1.00 36.05 252 THR A C 1
ATOM 1519 O O . THR A 1 252 ? -21.133 63.766 28.048 1.00 31.86 252 THR A O 1
ATOM 1523 N N . GLY A 1 253 ? -19.931 62.172 29.109 1.00 31.86 253 GLY A N 1
ATOM 1524 C CA . GLY A 1 253 ? -18.931 63.093 29.647 1.00 39.51 253 GLY A CA 1
ATOM 1525 C C . GLY A 1 253 ? -19.490 63.876 30.813 1.00 46.78 253 GLY A C 1
ATOM 1526 O O . GLY A 1 253 ? -20.332 63.369 31.562 1.00 45.13 253 GLY A O 1
ATOM 1527 N N . ARG A 1 254 ? -19.028 65.114 30.967 1.00 44.76 254 ARG A N 1
ATOM 1528 C CA . ARG A 1 254 ? -19.501 65.969 32.053 1.00 50.34 254 ARG A CA 1
ATOM 1529 C C . ARG A 1 254 ? -20.695 66.820 31.616 1.00 52.95 254 ARG A C 1
ATOM 1530 O O . ARG A 1 254 ? -20.559 68.001 31.290 1.00 56.98 254 ARG A O 1
ATOM 1538 N N . ALA A 1 255 ? -21.865 66.190 31.604 1.00 56.49 255 ALA A N 1
ATOM 1539 C CA . ALA A 1 255 ? -23.112 66.858 31.260 1.00 61.09 255 ALA A CA 1
ATOM 1540 C C . ALA A 1 255 ? -24.196 66.537 32.287 1.00 64.49 255 ALA A C 1
ATOM 1541 O O . ALA A 1 255 ? -24.212 65.447 32.866 1.00 62.34 255 ALA A O 1
ATOM 1543 N N . THR A 1 256 ? -25.088 67.500 32.508 1.00 64.91 256 THR A N 1
ATOM 1544 C CA . THR A 1 256 ? -26.217 67.347 33.429 1.00 65.58 256 THR A CA 1
ATOM 1545 C C . THR A 1 256 ? -27.541 67.266 32.652 1.00 64.94 256 THR A C 1
ATOM 1546 O O . THR A 1 256 ? -28.264 68.260 32.498 1.00 69.83 256 THR A O 1
ATOM 1550 N N . GLY A 1 257 ? -27.846 66.066 32.164 1.00 59.26 257 GLY A N 1
ATOM 1551 C CA . GLY A 1 257 ? -28.976 65.857 31.258 1.00 56.97 257 GLY A CA 1
ATOM 1552 C C . GLY A 1 257 ? -28.525 65.979 29.809 1.00 57.19 257 GLY A C 1
ATOM 1553 O O . GLY A 1 257 ? -27.352 66.281 29.555 1.00 52.40 257 GLY A O 1
ATOM 1554 N N . PRO A 1 258 ? -29.449 65.755 28.849 1.00 55.68 258 PRO A N 1
ATOM 1555 C CA . PRO A 1 258 ? -29.130 65.769 27.416 1.00 53.51 258 PRO A CA 1
ATOM 1556 C C . PRO A 1 258 ? -28.583 67.121 26.955 1.00 57.75 258 PRO A C 1
ATOM 1557 O O . PRO A 1 258 ? -29.188 68.168 27.217 1.00 56.31 258 PRO A O 1
ATOM 1561 N N . HIS A 1 259 ? -27.430 67.082 26.291 1.00 53.62 259 HIS A N 1
ATOM 1562 C CA . HIS A 1 259 ? -26.712 68.288 25.897 1.00 48.51 259 HIS A CA 1
ATOM 1563 C C . HIS A 1 259 ? -26.186 68.164 24.461 1.00 43.82 259 HIS A C 1
ATOM 1564 O O . HIS A 1 259 ? -25.084 67.667 24.214 1.00 43.24 259 HIS A O 1
ATOM 1571 N N . MET A 1 260 ? -27.011 68.621 23.527 1.00 37.42 260 MET A N 1
ATOM 1572 C CA . MET A 1 260 ? -26.644 68.747 22.125 1.00 38.02 260 MET A CA 1
ATOM 1573 C C . MET A 1 260 ? -25.739 69.978 21.932 1.00 32.51 260 MET A C 1
ATOM 1574 O O . MET A 1 260 ? -26.208 71.111 21.954 1.00 33.70 260 MET A O 1
ATOM 1579 N N . HIS A 1 261 ? -24.438 69.741 21.785 1.00 31.63 261 HIS A N 1
ATOM 1580 C CA . HIS A 1 261 ? -23.463 70.821 21.612 1.00 29.19 261 HIS A CA 1
ATOM 1581 C C . HIS A 1 261 ? -22.780 70.732 20.249 1.00 26.34 261 HIS A C 1
ATOM 1582 O O . HIS A 1 261 ? -22.249 69.682 19.877 1.00 23.45 261 HIS A O 1
ATOM 1589 N N . TRP A 1 262 ? -22.781 71.857 19.537 1.00 23.21 262 TRP A N 1
ATOM 1590 C CA . TRP A 1 262 ? -22.182 71.978 18.204 1.00 20.03 262 TRP A CA 1
ATOM 1591 C C . TRP A 1 262 ? -21.155 73.111 18.170 1.00 19.60 262 TRP A C 1
ATOM 1592 O O . TRP A 1 262 ? -21.493 74.271 18.448 1.00 23.26 262 TRP A O 1
ATOM 1603 N N . ASN A 1 263 ? -19.904 72.764 17.858 1.00 20.10 263 ASN A N 1
ATOM 1604 C CA . ASN A 1 263 ? -18.846 73.751 17.592 1.00 18.95 263 ASN A CA 1
ATOM 1605 C C . ASN A 1 263 ? -18.621 73.894 16.107 1.00 20.34 263 ASN A C 1
ATOM 1606 O O . ASN A 1 263 ? -18.669 72.899 15.390 1.00 17.58 263 ASN A O 1
ATOM 1611 N N . VAL A 1 264 ? -18.366 75.124 15.654 1.00 19.24 264 VAL A N 1
ATOM 1612 C CA . VAL A 1 264 ? -17.887 75.375 14.290 1.00 16.50 264 VAL A CA 1
ATOM 1613 C C . VAL A 1 264 ? -16.554 76.100 14.385 1.00 20.69 264 VAL A C 1
ATOM 1614 O O . VAL A 1 264 ? -16.431 77.093 15.101 1.00 19.04 264 VAL A O 1
ATOM 1618 N N . SER A 1 265 ? -15.558 75.585 13.673 1.00 15.28 265 SER A N 1
ATOM 1619 C CA . SER A 1 265 ? -14.236 76.174 13.662 1.00 17.59 265 SER A CA 1
ATOM 1620 C C . SER A 1 265 ? -13.845 76.579 12.240 1.00 18.15 265 SER A C 1
ATOM 1621 O O . SER A 1 265 ? -14.218 75.923 11.263 1.00 16.46 265 SER A O 1
ATOM 1624 N N . LEU A 1 266 ? -13.102 77.675 12.151 1.00 17.39 266 LEU A N 1
ATOM 1625 C CA . LEU A 1 266 ? -12.476 78.141 10.913 1.00 19.39 266 LEU A CA 1
ATOM 1626 C C . LEU A 1 266 ? -11.105 78.639 11.310 1.00 20.07 266 LEU A C 1
ATOM 1627 O O . LEU A 1 266 ? -10.981 79.386 12.285 1.00 22.29 266 LEU A O 1
ATOM 1632 N N . ASN A 1 267 ? -10.084 78.231 10.561 1.00 14.84 267 ASN A N 1
ATOM 1633 C CA . ASN A 1 267 ? -8.679 78.576 10.842 1.00 18.63 267 ASN A CA 1
ATOM 1634 C C . ASN A 1 267 ? -8.293 78.490 12.321 1.00 17.71 267 ASN A C 1
ATOM 1635 O O . ASN A 1 267 ? -7.674 79.406 12.862 1.00 15.58 267 ASN A O 1
ATOM 1640 N N . ASP A 1 268 ? -8.684 77.382 12.960 1.00 17.16 268 ASP A N 1
ATOM 1641 C CA . ASP A 1 268 ? -8.452 77.151 14.394 1.00 18.73 268 ASP A CA 1
ATOM 1642 C C . ASP A 1 268 ? -9.032 78.246 15.307 1.00 23.39 268 ASP A C 1
ATOM 1643 O O . ASP A 1 268 ? -8.430 78.614 16.329 1.00 20.00 268 ASP A O 1
ATOM 1648 N N . ALA A 1 269 ? -10.200 78.764 14.921 1.00 17.07 269 ALA A N 1
ATOM 1649 C CA . ALA A 1 269 ? -10.945 79.701 15.737 1.00 23.01 269 ALA A CA 1
ATOM 1650 C C . ALA A 1 269 ? -12.386 79.223 15.843 1.00 22.61 269 ALA A C 1
ATOM 1651 O O . ALA A 1 269 ? -13.074 79.082 14.819 1.00 23.64 269 ALA A O 1
ATOM 1653 N N . ARG A 1 270 ? -12.842 78.959 17.070 1.00 19.90 270 ARG A N 1
ATOM 1654 C CA . ARG A 1 270 ? -14.259 78.647 17.301 1.00 21.24 270 ARG A CA 1
ATOM 1655 C C . ARG A 1 270 ? -15.114 79.885 17.106 1.00 23.88 270 ARG A C 1
ATOM 1656 O O . ARG A 1 270 ? -14.871 80.943 17.707 1.00 22.98 270 ARG A O 1
ATOM 1664 N N . VAL A 1 271 ? -16.110 79.741 16.241 1.00 21.73 271 VAL A N 1
ATOM 1665 C CA . VAL A 1 271 ? -16.981 80.839 15.879 1.00 21.56 271 VAL A CA 1
ATOM 1666 C C . VAL A 1 271 ? -18.437 80.452 16.093 1.00 17.95 271 VAL A C 1
ATOM 1667 O O . VAL A 1 271 ? -18.749 79.279 16.331 1.00 24.65 271 VAL A O 1
ATOM 1671 N N . ASP A 1 272 ? -19.310 81.453 16.045 1.00 22.83 272 ASP A N 1
ATOM 1672 C CA . ASP A 1 272 ? -20.733 81.299 16.313 1.00 24.20 272 ASP A CA 1
ATOM 1673 C C . ASP A 1 272 ? -21.429 80.508 15.207 1.00 19.00 272 ASP A C 1
ATOM 1674 O O . ASP A 1 272 ? -21.586 81.006 14.083 1.00 23.30 272 ASP A O 1
ATOM 1679 N N . PRO A 1 273 ? -21.871 79.277 15.524 1.00 21.42 273 PRO A N 1
ATOM 1680 C CA . PRO A 1 273 ? -22.538 78.452 14.523 1.00 22.01 273 PRO A CA 1
ATOM 1681 C C . PRO A 1 273 ? -23.837 79.062 13.992 1.00 24.98 273 PRO A C 1
ATOM 1682 O O . PRO A 1 273 ? -24.242 78.722 12.885 1.00 23.77 273 PRO A O 1
ATOM 1686 N N . ALA A 1 274 ? -24.452 79.971 14.760 1.00 23.67 274 ALA A N 1
ATOM 1687 C CA . ALA A 1 274 ? -25.686 80.657 14.345 1.00 23.84 274 ALA A CA 1
ATOM 1688 C C . ALA A 1 274 ? -25.510 81.500 13.068 1.00 21.02 274 ALA A C 1
ATOM 1689 O O . ALA A 1 274 ? -26.446 81.644 12.298 1.00 24.30 274 ALA A O 1
ATOM 1691 N N . ILE A 1 275 ? -24.304 82.028 12.853 1.00 19.47 275 ILE A N 1
ATOM 1692 C CA . ILE A 1 275 ? -23.962 82.780 11.630 1.00 26.97 275 ILE A CA 1
ATOM 1693 C C . ILE A 1 275 ? -24.229 81.934 10.374 1.00 25.10 275 ILE A C 1
ATOM 1694 O O . ILE A 1 275 ? -24.852 82.395 9.410 1.00 21.91 275 ILE A O 1
ATOM 1699 N N . PHE A 1 276 ? -23.808 80.672 10.432 1.00 23.90 276 PHE A N 1
ATOM 1700 C CA . PHE A 1 276 ? -23.879 79.750 9.304 1.00 21.28 276 PHE A CA 1
ATOM 1701 C C . PHE A 1 276 ? -25.279 79.215 9.005 1.00 25.99 276 PHE A C 1
ATOM 1702 O O . PHE A 1 276 ? -25.544 78.759 7.895 1.00 25.81 276 PHE A O 1
ATOM 1710 N N . ILE A 1 277 ? -26.163 79.252 9.995 1.00 27.06 277 ILE A N 1
ATOM 1711 C CA . ILE A 1 277 ? -27.541 78.790 9.795 1.00 32.56 277 ILE A CA 1
ATOM 1712 C C . ILE A 1 277 ? -28.503 79.965 9.555 1.00 34.24 277 ILE A C 1
ATOM 1713 O O . ILE A 1 277 ? -29.693 79.765 9.316 1.00 38.65 277 ILE A O 1
ATOM 1718 N N . GLY A 1 278 ? -27.963 81.183 9.607 1.00 35.80 278 GLY A N 1
ATOM 1719 C CA . GLY A 1 278 ? -28.735 82.411 9.402 1.00 41.96 278 GLY A CA 1
ATOM 1720 C C . GLY A 1 278 ? -29.411 82.978 10.644 1.00 44.22 278 GLY A C 1
ATOM 1721 O O . GLY A 1 278 ? -30.449 83.633 10.534 1.00 45.50 278 GLY A O 1
ATOM 1722 N N . ALA A 1 279 ? -28.811 82.757 11.815 1.00 42.48 279 ALA A N 1
ATOM 1723 C CA . ALA A 1 279 ? -29.432 83.116 13.094 1.00 48.26 279 ALA A CA 1
ATOM 1724 C C . ALA A 1 279 ? -28.606 84.063 13.990 1.00 52.86 279 ALA A C 1
ATOM 1725 O O . ALA A 1 279 ? -28.793 84.085 15.207 1.00 54.66 279 ALA A O 1
ATOM 1727 N N . PHE A 1 280 ? -27.700 84.830 13.381 1.00 54.30 280 PHE A N 1
ATOM 1728 C CA . PHE A 1 280 ? -26.967 85.915 14.049 1.00 55.49 280 PHE A CA 1
ATOM 1729 C C . PHE A 1 280 ? -27.881 87.160 13.980 1.00 60.52 280 PHE A C 1
ATOM 1730 O O . PHE A 1 280 ? -28.283 87.515 12.872 1.00 65.77 280 PHE A O 1
ATOM 1738 N N . GLN A 1 281 ? -28.241 87.852 15.078 1.00 69.28 281 GLN A N 1
ATOM 1739 C CA . GLN A 1 281 ? -27.770 87.761 16.488 1.00 75.42 281 GLN A CA 1
ATOM 1740 C C . GLN A 1 281 ? -26.353 88.273 16.712 1.00 75.57 281 GLN A C 1
ATOM 1741 O O . GLN A 1 281 ? -26.146 89.479 16.851 1.00 71.82 281 GLN A O 1
ATOM 1747 N N . SER B 1 25 ? -33.712 68.745 -6.974 1.00 38.07 25 SER B N 1
ATOM 1748 C CA . SER B 1 25 ? -33.138 70.110 -6.820 1.00 37.32 25 SER B CA 1
ATOM 1749 C C . SER B 1 25 ? -33.410 70.982 -8.039 1.00 37.55 25 SER B C 1
ATOM 1750 O O . SER B 1 25 ? -33.904 70.498 -9.059 1.00 38.73 25 SER B O 1
ATOM 1753 N N . PHE B 1 26 ? -33.079 72.265 -7.911 1.00 37.69 26 PHE B N 1
ATOM 1754 C CA . PHE B 1 26 ? -33.195 73.238 -8.999 1.00 47.81 26 PHE B CA 1
ATOM 1755 C C . PHE B 1 26 ? -32.273 72.881 -10.167 1.00 44.22 26 PHE B C 1
ATOM 1756 O O . PHE B 1 26 ? -32.650 73.028 -11.328 1.00 44.10 26 PHE B O 1
ATOM 1764 N N . ILE B 1 27 ? -31.076 72.396 -9.845 1.00 47.15 27 ILE B N 1
ATOM 1765 C CA . ILE B 1 27 ? -30.091 72.034 -10.858 1.00 45.56 27 ILE B CA 1
ATOM 1766 C C . ILE B 1 27 ? -30.477 70.746 -11.611 1.00 41.11 27 ILE B C 1
ATOM 1767 O O . ILE B 1 27 ? -30.117 70.574 -12.775 1.00 41.43 27 ILE B O 1
ATOM 1772 N N . MET B 1 28 ? -31.242 69.870 -10.956 1.00 38.66 28 MET B N 1
ATOM 1773 C CA . MET B 1 28 ? -31.838 68.704 -11.617 1.00 41.01 28 MET B CA 1
ATOM 1774 C C . MET B 1 28 ? -32.966 69.148 -12.555 1.00 41.16 28 MET B C 1
ATOM 1775 O O . MET B 1 28 ? -33.082 68.648 -13.675 1.00 43.95 28 MET B O 1
ATOM 1780 N N . ARG B 1 29 ? -33.772 70.106 -12.096 1.00 41.08 29 ARG B N 1
ATOM 1781 C CA . ARG B 1 29 ? -34.856 70.690 -12.894 1.00 43.03 29 ARG B CA 1
ATOM 1782 C C . ARG B 1 29 ? -34.347 71.479 -14.103 1.00 38.31 29 ARG B C 1
ATOM 1783 O O . ARG B 1 29 ? -35.005 71.527 -15.147 1.00 41.87 29 ARG B O 1
ATOM 1791 N N . LEU B 1 30 ? -33.177 72.093 -13.956 1.00 34.70 30 LEU B N 1
ATOM 1792 C CA . LEU B 1 30 ? -32.581 72.880 -15.027 1.00 33.75 30 LEU B CA 1
ATOM 1793 C C . LEU B 1 30 ? -31.905 71.984 -16.058 1.00 33.60 30 LEU B C 1
ATOM 1794 O O . LEU B 1 30 ? -32.156 72.114 -17.257 1.00 29.31 30 LEU B O 1
ATOM 1799 N N . LEU B 1 31 ? -31.071 71.057 -15.591 1.00 22.58 31 LEU B N 1
ATOM 1800 C CA . LEU B 1 31 ? -30.143 70.375 -16.485 1.00 24.91 31 LEU B CA 1
ATOM 1801 C C . LEU B 1 31 ? -30.600 69.046 -17.058 1.00 22.84 31 LEU B C 1
ATOM 1802 O O . LEU B 1 31 ? -30.100 68.623 -18.092 1.00 22.24 31 LEU B O 1
ATOM 1807 N N . ASN B 1 32 ? -31.546 68.382 -16.410 1.00 24.65 32 ASN B N 1
ATOM 1808 C CA . ASN B 1 32 ? -31.992 67.094 -16.928 1.00 22.00 32 ASN B CA 1
ATOM 1809 C C . ASN B 1 32 ? -32.915 67.229 -18.138 1.00 23.18 32 ASN B C 1
ATOM 1810 O O . ASN B 1 32 ? -34.141 67.291 -17.993 1.00 25.08 32 ASN B O 1
ATOM 1815 N N . LYS B 1 33 ? -32.302 67.275 -19.323 1.00 23.61 33 LYS B N 1
ATOM 1816 C CA . LYS B 1 33 ? -33.009 67.372 -20.602 1.00 25.18 33 LYS B CA 1
ATOM 1817 C C . LYS B 1 33 ? -32.486 66.261 -21.509 1.00 19.18 33 LYS B C 1
ATOM 1818 O O . LYS B 1 33 ? -31.715 66.534 -22.436 1.00 21.80 33 LYS B O 1
ATOM 1824 N N . PRO B 1 34 ? -32.863 64.996 -21.222 1.00 22.86 34 PRO B N 1
ATOM 1825 C CA . PRO B 1 34 ? -32.184 63.882 -21.876 1.00 20.55 34 PRO B CA 1
ATOM 1826 C C . PRO B 1 34 ? -32.697 63.558 -23.286 1.00 26.55 34 PRO B C 1
ATOM 1827 O O . PRO B 1 34 ? -33.559 62.691 -23.467 1.00 23.24 34 PRO B O 1
ATOM 1831 N N . VAL B 1 35 ? -32.130 64.267 -24.262 1.00 25.43 35 VAL B N 1
ATOM 1832 C CA . VAL B 1 35 ? -32.447 64.154 -25.687 1.00 25.73 35 VAL B CA 1
ATOM 1833 C C . VAL B 1 35 ? -31.097 64.144 -26.430 1.00 29.83 35 VAL B C 1
ATOM 1834 O O . VAL B 1 35 ? -30.071 64.475 -25.820 1.00 20.57 35 VAL B O 1
ATOM 1838 N N . PRO B 1 36 ? -31.067 63.738 -27.724 1.00 29.92 36 PRO B N 1
ATOM 1839 C CA . PRO B 1 36 ? -29.785 63.885 -28.431 1.00 26.60 36 PRO B CA 1
ATOM 1840 C C . PRO B 1 36 ? -29.392 65.359 -28.502 1.00 23.17 36 PRO B C 1
ATOM 1841 O O . PRO B 1 36 ? -30.237 66.203 -28.784 1.00 24.02 36 PRO B O 1
ATOM 1845 N N . GLY B 1 37 ? -28.137 65.666 -28.184 1.00 19.22 37 GLY B N 1
ATOM 1846 C CA . GLY B 1 37 ? -27.704 67.056 -28.055 1.00 21.69 37 GLY B CA 1
ATOM 1847 C C . GLY B 1 37 ? -28.057 67.682 -26.718 1.00 21.34 37 GLY B C 1
ATOM 1848 O O . GLY B 1 37 ? -27.789 68.858 -26.496 1.00 23.99 37 GLY B O 1
ATOM 1849 N N . GLY B 1 38 ? -28.667 66.892 -25.832 1.00 21.03 38 GLY B N 1
ATOM 1850 C CA . GLY B 1 38 ? -29.086 67.351 -24.511 1.00 23.07 38 GLY B CA 1
ATOM 1851 C C . GLY B 1 38 ? -28.237 66.804 -23.372 1.00 22.60 38 GLY B C 1
ATOM 1852 O O . GLY B 1 38 ? -27.107 66.369 -23.582 1.00 19.96 38 GLY B O 1
ATOM 1853 N N . VAL B 1 39 ? -28.795 66.833 -22.160 1.00 21.66 39 VAL B N 1
ATOM 1854 C CA . VAL B 1 39 ? -28.057 66.527 -20.932 1.00 18.68 39 VAL B CA 1
ATOM 1855 C C . VAL B 1 39 ? -28.876 65.593 -20.021 1.00 19.97 39 VAL B C 1
ATOM 1856 O O . VAL B 1 39 ? -30.062 65.824 -19.795 1.00 24.53 39 VAL B O 1
ATOM 1860 N N . ALA B 1 40 ? -28.254 64.529 -19.525 1.00 18.66 40 ALA B N 1
ATOM 1861 C CA . ALA B 1 40 ? -28.918 63.639 -18.580 1.00 20.36 40 ALA B CA 1
ATOM 1862 C C . ALA B 1 40 ? -28.288 63.768 -17.203 1.00 24.73 40 ALA B C 1
ATOM 1863 O O . ALA B 1 40 ? -27.080 63.694 -17.061 1.00 18.93 40 ALA B O 1
ATOM 1865 N N . VAL B 1 41 ? -29.124 63.988 -16.198 1.00 23.18 41 VAL B N 1
ATOM 1866 C CA . VAL B 1 41 ? -28.671 63.987 -14.810 1.00 20.94 41 VAL B CA 1
ATOM 1867 C C . VAL B 1 41 ? -28.944 62.596 -14.236 1.00 26.40 41 VAL B C 1
ATOM 1868 O O . VAL B 1 41 ? -30.098 62.145 -14.160 1.00 21.66 41 VAL B O 1
ATOM 1872 N N . VAL B 1 42 ? -27.873 61.903 -13.861 1.00 18.19 42 VAL B N 1
ATOM 1873 C CA . VAL B 1 42 ? -27.984 60.511 -13.434 1.00 15.12 42 VAL B CA 1
ATOM 1874 C C . VAL B 1 42 ? -27.605 60.344 -11.962 1.00 17.25 42 VAL B C 1
ATOM 1875 O O . VAL B 1 42 ? -26.495 60.691 -11.563 1.00 15.32 42 VAL B O 1
ATOM 1879 N N . ASP B 1 43 ? -28.547 59.838 -11.171 1.00 18.79 43 ASP B N 1
ATOM 1880 C CA . ASP B 1 43 ? -28.304 59.480 -9.768 1.00 18.69 43 ASP B CA 1
ATOM 1881 C C . ASP B 1 43 ? -27.344 58.296 -9.737 1.00 16.46 43 ASP B C 1
ATOM 1882 O O . ASP B 1 43 ? -27.623 57.236 -10.305 1.00 17.66 43 ASP B O 1
ATOM 1887 N N . LEU B 1 44 ? -26.198 58.478 -9.079 1.00 13.31 44 LEU B N 1
ATOM 1888 C CA . LEU B 1 44 ? -25.166 57.441 -9.084 1.00 15.51 44 LEU B CA 1
ATOM 1889 C C . LEU B 1 44 ? -25.309 56.409 -7.975 1.00 11.69 44 LEU B C 1
ATOM 1890 O O . LEU B 1 44 ? -24.524 55.468 -7.914 1.00 18.36 44 LEU B O 1
ATOM 1895 N N . GLY B 1 45 ? -26.303 56.601 -7.104 1.00 15.56 45 GLY B N 1
ATOM 1896 C CA . GLY B 1 45 ? -26.479 55.779 -5.912 1.00 16.20 45 GLY B CA 1
ATOM 1897 C C . GLY B 1 45 ? -25.247 55.728 -5.015 1.00 19.09 45 GLY B C 1
ATOM 1898 O O . GLY B 1 45 ? -24.877 54.669 -4.528 1.00 13.44 45 GLY B O 1
ATOM 1899 N N . GLU B 1 46 ? -24.597 56.881 -4.845 1.00 18.63 46 GLU B N 1
ATOM 1900 C CA . GLU B 1 46 ? -23.387 57.011 -4.041 1.00 17.23 46 GLU B CA 1
ATOM 1901 C C . GLU B 1 46 ? -23.498 58.298 -3.221 1.00 18.21 46 GLU B C 1
ATOM 1902 O O . GLU B 1 46 ? -23.978 59.320 -3.722 1.00 17.06 46 GLU B O 1
ATOM 1908 N N . GLU B 1 47 ? -23.045 58.257 -1.970 1.00 16.06 47 GLU B N 1
ATOM 1909 C CA . GLU B 1 47 ? -23.047 59.459 -1.116 1.00 15.63 47 GLU B CA 1
ATOM 1910 C C . GLU B 1 47 ? -21.780 59.632 -0.267 1.00 15.42 47 GLU B C 1
ATOM 1911 O O . GLU B 1 47 ? -21.681 60.597 0.498 1.00 18.69 47 GLU B O 1
ATOM 1917 N N . GLY B 1 48 ? -20.852 58.681 -0.355 1.00 16.18 48 GLY B N 1
ATOM 1918 C CA . GLY B 1 48 ? -19.629 58.714 0.464 1.00 18.97 48 GLY B CA 1
ATOM 1919 C C . GLY B 1 48 ? -18.487 59.369 -0.300 1.00 12.56 48 GLY B C 1
ATOM 1920 O O . GLY B 1 48 ? -18.629 60.510 -0.757 1.00 16.83 48 GLY B O 1
ATOM 1921 N N . PRO B 1 49 ? -17.346 58.667 -0.432 1.00 18.02 49 PRO B N 1
ATOM 1922 C CA . PRO B 1 49 ? -16.258 59.159 -1.279 1.00 20.15 49 PRO B CA 1
ATOM 1923 C C . PRO B 1 49 ? -16.735 59.317 -2.727 1.00 22.76 49 PRO B C 1
ATOM 1924 O O . PRO B 1 49 ? -17.610 58.553 -3.154 1.00 19.13 49 PRO B O 1
ATOM 1928 N N . PRO B 1 50 ? -16.194 60.322 -3.451 1.00 24.39 50 PRO B N 1
ATOM 1929 C CA . PRO B 1 50 ? -16.592 60.590 -4.828 1.00 22.12 50 PRO B CA 1
ATOM 1930 C C . PRO B 1 50 ? -16.342 59.401 -5.759 1.00 22.50 50 PRO B C 1
ATOM 1931 O O . PRO B 1 50 ? -15.228 58.868 -5.803 1.00 20.17 50 PRO B O 1
ATOM 1935 N N . PRO B 1 51 ? -17.398 58.956 -6.462 1.00 20.79 51 PRO B N 1
ATOM 1936 C CA . PRO B 1 51 ? -17.235 57.935 -7.481 1.00 15.83 51 PRO B CA 1
ATOM 1937 C C . PRO B 1 51 ? -16.729 58.567 -8.786 1.00 13.87 51 PRO B C 1
ATOM 1938 O O . PRO B 1 51 ? -16.767 59.789 -8.940 1.00 16.21 51 PRO B O 1
ATOM 1942 N N . ARG B 1 52 ? -16.262 57.731 -9.705 1.00 14.59 52 ARG B N 1
ATOM 1943 C CA . ARG B 1 52 ? -16.029 58.174 -11.071 1.00 17.10 52 ARG B CA 1
ATOM 1944 C C . ARG B 1 52 ? -17.073 57.548 -11.977 1.00 14.51 52 ARG B C 1
ATOM 1945 O O . ARG B 1 52 ? -17.614 56.489 -11.661 1.00 18.61 52 ARG B O 1
ATOM 1953 N N . ALA B 1 53 ? -17.336 58.211 -13.098 1.00 17.21 53 ALA B N 1
ATOM 1954 C CA . ALA B 1 53 ? -18.326 57.758 -14.074 1.00 14.53 53 ALA B CA 1
ATOM 1955 C C . ALA B 1 53 ? -17.804 57.865 -15.502 1.00 18.23 53 ALA B C 1
ATOM 1956 O O . ALA B 1 53 ? -16.992 58.739 -15.810 1.00 17.04 53 ALA B O 1
ATOM 1958 N N . PHE B 1 54 ? -18.290 56.976 -16.367 1.00 17.63 54 PHE B N 1
ATOM 1959 C CA . PHE B 1 54 ? -17.888 56.924 -17.770 1.00 18.77 54 PHE B CA 1
ATOM 1960 C C . PHE B 1 54 ? -19.098 56.650 -18.666 1.00 13.99 54 PHE B C 1
ATOM 1961 O O . PHE B 1 54 ? -19.911 55.757 -18.377 1.00 14.36 54 PHE B O 1
ATOM 1969 N N . TYR B 1 55 ? -19.201 57.421 -19.749 1.00 18.39 55 TYR B N 1
ATOM 1970 C CA . TYR B 1 55 ? -20.239 57.251 -20.761 1.00 13.77 55 TYR B CA 1
ATOM 1971 C C . TYR B 1 55 ? -19.573 57.114 -22.124 1.00 21.62 55 TYR B C 1
ATOM 1972 O O . TYR B 1 55 ? -18.793 57.988 -22.536 1.00 19.09 55 TYR B O 1
ATOM 1981 N N . GLN B 1 56 ? -19.867 56.000 -22.797 1.00 22.40 56 GLN B N 1
ATOM 1982 C CA . GLN B 1 56 ? -19.232 55.621 -24.076 1.00 25.84 56 GLN B CA 1
ATOM 1983 C C . GLN B 1 56 ? -17.684 55.623 -23.997 1.00 26.30 56 GLN B C 1
ATOM 1984 O O . GLN B 1 56 ? -16.988 55.945 -24.966 1.00 28.73 56 GLN B O 1
ATOM 1990 N N . GLY B 1 57 ? -17.166 55.279 -22.820 1.00 22.03 57 GLY B N 1
ATOM 1991 C CA . GLY B 1 57 ? -15.725 55.231 -22.567 1.00 25.30 57 GLY B CA 1
ATOM 1992 C C . GLY B 1 57 ? -15.086 56.539 -22.117 1.00 22.93 57 GLY B C 1
ATOM 1993 O O . GLY B 1 57 ? -13.904 56.574 -21.774 1.00 25.00 57 GLY B O 1
ATOM 1994 N N . LYS B 1 58 ? -15.865 57.611 -22.111 1.00 18.76 58 LYS B N 1
ATOM 1995 C CA . LYS B 1 58 ? -15.367 58.939 -21.768 1.00 16.36 58 LYS B CA 1
ATOM 1996 C C . LYS B 1 58 ? -15.706 59.304 -20.319 1.00 19.46 58 LYS B C 1
ATOM 1997 O O . LYS B 1 58 ? -16.854 59.148 -19.896 1.00 16.93 58 LYS B O 1
ATOM 2003 N N . PRO B 1 59 ? -14.722 59.836 -19.566 1.00 17.82 59 PRO B N 1
ATOM 2004 C CA . PRO B 1 59 ? -14.981 60.272 -18.186 1.00 15.18 59 PRO B CA 1
ATOM 2005 C C . PRO B 1 59 ? -16.017 61.395 -18.136 1.00 18.54 59 PRO B C 1
ATOM 2006 O O . PRO B 1 59 ? -16.056 62.244 -19.025 1.00 16.89 59 PRO B O 1
ATOM 2010 N N . VAL B 1 60 ? -16.845 61.374 -17.093 1.00 15.61 60 VAL B N 1
ATOM 2011 C CA . VAL B 1 60 ? -18.042 62.201 -16.974 1.00 16.23 60 VAL B CA 1
ATOM 2012 C C . VAL B 1 60 ? -17.973 63.058 -15.698 1.00 14.63 60 VAL B C 1
ATOM 2013 O O . VAL B 1 60 ? -17.465 62.598 -14.666 1.00 18.30 60 VAL B O 1
ATOM 2017 N N . LEU B 1 61 ? -18.481 64.290 -15.790 1.00 14.07 61 LEU B N 1
ATOM 2018 C CA . LEU B 1 61 ? -18.657 65.208 -14.651 1.00 14.14 61 LEU B CA 1
ATOM 2019 C C . LEU B 1 61 ? -19.520 64.615 -13.520 1.00 16.64 61 LEU B C 1
ATOM 2020 O O . LEU B 1 61 ? -20.654 64.206 -13.745 1.00 17.53 61 LEU B O 1
ATOM 2025 N N . VAL B 1 62 ? -18.950 64.578 -12.317 1.00 14.80 62 VAL B N 1
ATOM 2026 C CA . VAL B 1 62 ? -19.590 64.014 -11.127 1.00 17.27 62 VAL B CA 1
ATOM 2027 C C . VAL B 1 62 ? -19.570 65.083 -10.041 1.00 16.89 62 VAL B C 1
ATOM 2028 O O . VAL B 1 62 ? -18.500 65.597 -9.686 1.00 16.29 62 VAL B O 1
ATOM 2032 N N . VAL B 1 63 ? -20.757 65.459 -9.562 1.00 16.72 63 VAL B N 1
ATOM 2033 C CA . VAL B 1 63 ? -20.895 66.480 -8.515 1.00 15.56 63 VAL B CA 1
ATOM 2034 C C . VAL B 1 63 ? -21.852 66.008 -7.426 1.00 17.76 63 VAL B C 1
ATOM 2035 O O . VAL B 1 63 ? -22.626 65.089 -7.653 1.00 18.16 63 VAL B O 1
ATOM 2039 N N . ARG B 1 64 ? -21.753 66.587 -6.227 1.00 15.08 64 ARG B N 1
ATOM 2040 C CA . ARG B 1 64 ? -22.792 66.405 -5.226 1.00 18.20 64 ARG B CA 1
ATOM 2041 C C . ARG B 1 64 ? -23.960 67.325 -5.552 1.00 19.35 64 ARG B C 1
ATOM 2042 O O . ARG B 1 64 ? -23.758 68.474 -5.964 1.00 19.13 64 ARG B O 1
ATOM 2050 N N . GLU B 1 65 ? -25.173 66.807 -5.386 1.00 15.59 65 GLU B N 1
ATOM 2051 C CA . GLU B 1 65 ? -26.387 67.592 -5.535 1.00 17.65 65 GLU B CA 1
ATOM 2052 C C . GLU B 1 65 ? -26.633 68.312 -4.217 1.00 25.59 65 GLU B C 1
ATOM 2053 O O . GLU B 1 65 ? -27.066 67.696 -3.227 1.00 22.86 65 GLU B O 1
ATOM 2059 N N . GLU B 1 66 ? -26.314 69.606 -4.215 1.00 26.36 66 GLU B N 1
ATOM 2060 C CA . GLU B 1 66 ? -26.408 70.470 -3.038 1.00 31.71 66 GLU B CA 1
ATOM 2061 C C . GLU B 1 66 ? -25.740 69.846 -1.785 1.00 28.30 66 GLU B C 1
ATOM 2062 O O . GLU B 1 66 ? -26.286 69.888 -0.690 1.00 31.13 66 GLU B O 1
ATOM 2068 N N . GLY B 1 67 ? -24.569 69.240 -1.977 1.00 25.50 67 GLY B N 1
ATOM 2069 C CA . GLY B 1 67 ? -23.814 68.610 -0.888 1.00 22.91 67 GLY B CA 1
ATOM 2070 C C . GLY B 1 67 ? -24.271 67.228 -0.455 1.00 17.89 67 GLY B C 1
ATOM 2071 O O . GLY B 1 67 ? -23.701 66.643 0.461 1.00 18.18 67 GLY B O 1
ATOM 2072 N N . ARG B 1 68 ? -25.272 66.679 -1.136 1.00 18.88 68 ARG B N 1
ATOM 2073 C CA . ARG B 1 68 ? -25.838 65.397 -0.771 1.00 22.78 68 ARG B CA 1
ATOM 2074 C C . ARG B 1 68 ? -25.412 64.289 -1.751 1.00 24.39 68 ARG B C 1
ATOM 2075 O O . ARG B 1 68 ? -24.225 64.004 -1.873 1.00 22.73 68 ARG B O 1
ATOM 2083 N N . ARG B 1 69 ? -26.371 63.673 -2.443 1.00 16.74 69 ARG B N 1
ATOM 2084 C CA . ARG B 1 69 ? -26.078 62.535 -3.334 1.00 20.92 69 ARG B CA 1
ATOM 2085 C C . ARG B 1 69 ? -25.153 62.911 -4.506 1.00 12.31 69 ARG B C 1
ATOM 2086 O O . ARG B 1 69 ? -25.244 64.008 -5.062 1.00 18.17 69 ARG B O 1
ATOM 2094 N N . TRP B 1 70 ? -24.271 61.990 -4.872 1.00 13.99 70 TRP B N 1
ATOM 2095 C CA . TRP B 1 70 ? -23.452 62.137 -6.072 1.00 20.87 70 TRP B CA 1
ATOM 2096 C C . TRP B 1 70 ? -24.299 61.887 -7.322 1.00 17.35 70 TRP B C 1
ATOM 2097 O O . TRP B 1 70 ? -25.054 60.922 -7.392 1.00 18.09 70 TRP B O 1
ATOM 2108 N N . ILE B 1 71 ? -24.168 62.784 -8.290 1.00 16.38 71 ILE B N 1
ATOM 2109 C CA . ILE B 1 71 ? -24.878 62.695 -9.557 1.00 18.31 71 ILE B CA 1
ATOM 2110 C C . ILE B 1 71 ? -23.892 62.888 -10.709 1.00 18.81 71 ILE B C 1
ATOM 2111 O O . ILE B 1 71 ? -22.880 63.568 -10.561 1.00 17.82 71 ILE B O 1
ATOM 2116 N N . ALA B 1 72 ? -24.167 62.256 -11.842 1.00 15.32 72 ALA B N 1
ATOM 2117 C CA . ALA B 1 72 ? -23.382 62.507 -13.037 1.00 15.15 72 ALA B CA 1
ATOM 2118 C C . ALA B 1 72 ? -24.171 63.456 -13.909 1.00 16.54 72 ALA B C 1
ATOM 2119 O O . ALA B 1 72 ? -25.396 63.366 -13.977 1.00 15.76 72 ALA B O 1
ATOM 2121 N N . VAL B 1 73 ? -23.468 64.393 -14.544 1.00 17.61 73 VAL B N 1
ATOM 2122 C CA . VAL B 1 73 ? -24.092 65.336 -15.472 1.00 19.12 73 VAL B CA 1
ATOM 2123 C C . VAL B 1 73 ? -23.550 64.969 -16.845 1.00 18.20 73 VAL B C 1
ATOM 2124 O O . VAL B 1 73 ? -22.412 65.294 -17.163 1.00 16.72 73 VAL B O 1
ATOM 2128 N N . VAL B 1 74 ? -24.375 64.290 -17.643 1.00 16.32 74 VAL B N 1
ATOM 2129 C CA . VAL B 1 74 ? -23.902 63.550 -18.817 1.00 17.63 74 VAL B CA 1
ATOM 2130 C C . VAL B 1 74 ? -24.317 64.237 -20.113 1.00 17.96 74 VAL B C 1
ATOM 2131 O O . VAL B 1 74 ? -25.505 64.499 -20.332 1.00 19.61 74 VAL B O 1
ATOM 2135 N N . GLY B 1 75 ? -23.332 64.537 -20.959 1.00 17.30 75 GLY B N 1
ATOM 2136 C CA . GLY B 1 75 ? -23.589 65.133 -22.259 1.00 16.33 75 GLY B CA 1
ATOM 2137 C C . GLY B 1 75 ? -23.954 64.047 -23.255 1.00 18.12 75 GLY B C 1
ATOM 2138 O O . GLY B 1 75 ? -23.298 63.006 -23.310 1.00 17.81 75 GLY B O 1
ATOM 2139 N N . ILE B 1 76 ? -25.015 64.291 -24.026 1.00 16.42 76 ILE B N 1
ATOM 2140 C CA A ILE B 1 76 ? -25.516 63.313 -24.995 0.50 19.57 76 ILE B CA 1
ATOM 2141 C CA B ILE B 1 76 ? -25.511 63.310 -24.995 0.50 18.63 76 ILE B CA 1
ATOM 2142 C C . ILE B 1 76 ? -25.210 63.798 -26.415 1.00 19.25 76 ILE B C 1
ATOM 2143 O O . ILE B 1 76 ? -25.747 64.817 -26.843 1.00 22.72 76 ILE B O 1
ATOM 2152 N N . PRO B 1 77 ? -24.333 63.072 -27.150 1.00 20.80 77 PRO B N 1
ATOM 2153 C CA . PRO B 1 77 ? -24.022 63.528 -28.512 1.00 24.68 77 PRO B CA 1
ATOM 2154 C C . PRO B 1 77 ? -25.272 63.637 -29.389 1.00 27.90 77 PRO B C 1
ATOM 2155 O O . PRO B 1 77 ? -26.239 62.893 -29.186 1.00 23.38 77 PRO B O 1
ATOM 2159 N N . LEU B 1 78 ? -25.257 64.574 -30.336 1.00 25.07 78 LEU B N 1
ATOM 2160 C CA . LEU B 1 78 ? -26.401 64.799 -31.223 1.00 26.03 78 LEU B CA 1
ATOM 2161 C C . LEU B 1 78 ? -26.704 63.571 -32.095 1.00 22.57 78 LEU B C 1
ATOM 2162 O O . LEU B 1 78 ? -27.847 63.339 -32.465 1.00 26.71 78 LEU B O 1
ATOM 2167 N N . SER B 1 79 ? -25.691 62.752 -32.365 1.00 25.26 79 SER B N 1
ATOM 2168 C CA . SER B 1 79 ? -25.881 61.552 -33.174 1.00 30.34 79 SER B CA 1
ATOM 2169 C C . SER B 1 79 ? -26.418 60.343 -32.401 1.00 32.54 79 SER B C 1
ATOM 2170 O O . SER B 1 79 ? -26.576 59.262 -32.983 1.00 29.75 79 SER B O 1
ATOM 2173 N N . THR B 1 80 ? -26.705 60.515 -31.108 1.00 26.92 80 THR B N 1
ATOM 2174 C CA . THR B 1 80 ? -27.181 59.403 -30.276 1.00 23.70 80 THR B CA 1
ATOM 2175 C C . THR B 1 80 ? -28.607 59.033 -30.652 1.00 17.28 80 THR B C 1
ATOM 2176 O O . THR B 1 80 ? -29.497 59.883 -30.672 1.00 26.07 80 THR B O 1
ATOM 2180 N N . LYS B 1 81 ? -28.802 57.762 -30.972 1.00 23.06 81 LYS B N 1
ATOM 2181 C CA . LYS B 1 81 ? -30.142 57.239 -31.211 1.00 27.66 81 LYS B CA 1
ATOM 2182 C C . LYS B 1 81 ? -30.891 57.170 -29.887 1.00 26.16 81 LYS B C 1
ATOM 2183 O O . LYS B 1 81 ? -30.336 56.664 -28.905 1.00 24.67 81 LYS B O 1
ATOM 2189 N N . PRO B 1 82 ? -32.131 57.713 -29.842 1.00 23.71 82 PRO B N 1
ATOM 2190 C CA . PRO B 1 82 ? -32.942 57.607 -28.631 1.00 25.52 82 PRO B CA 1
ATOM 2191 C C . PRO B 1 82 ? -33.123 56.162 -28.171 1.00 24.05 82 PRO B C 1
ATOM 2192 O O . PRO B 1 82 ? -33.186 55.228 -28.994 1.00 20.79 82 PRO B O 1
ATOM 2196 N N . GLY B 1 83 ? -33.184 55.983 -26.854 1.00 26.19 83 GLY B N 1
ATOM 2197 C CA . GLY B 1 83 ? -33.231 54.661 -26.261 1.00 19.62 83 GLY B CA 1
ATOM 2198 C C . GLY B 1 83 ? -32.473 54.629 -24.944 1.00 22.67 83 GLY B C 1
ATOM 2199 O O . GLY B 1 83 ? -31.966 55.668 -24.507 1.00 20.03 83 GLY B O 1
ATOM 2200 N N . PRO B 1 84 ? -32.408 53.443 -24.300 1.00 24.58 84 PRO B N 1
ATOM 2201 C CA . PRO B 1 84 ? -31.659 53.266 -23.049 1.00 21.13 84 PRO B CA 1
ATOM 2202 C C . PRO B 1 84 ? -30.155 53.401 -23.254 1.00 21.47 84 PRO B C 1
ATOM 2203 O O . PRO B 1 84 ? -29.621 52.994 -24.297 1.00 17.17 84 PRO B O 1
ATOM 2207 N N . GLN B 1 85 ? -29.492 53.976 -22.254 1.00 20.23 85 GLN B N 1
ATOM 2208 C CA . GLN B 1 85 ? -28.045 54.201 -22.274 1.00 20.84 85 GLN B CA 1
ATOM 2209 C C . GLN B 1 85 ? -27.461 53.672 -20.982 1.00 21.41 85 GLN B C 1
ATOM 2210 O O . GLN B 1 85 ? -28.173 53.549 -19.997 1.00 18.32 85 GLN B O 1
ATOM 2216 N N . LYS B 1 86 ? -26.160 53.400 -20.976 1.00 19.54 86 LYS B N 1
ATOM 2217 C CA . LYS B 1 86 ? -25.504 52.855 -19.795 1.00 18.79 86 LYS B CA 1
ATOM 2218 C C . LYS B 1 86 ? -24.367 53.767 -19.346 1.00 21.06 86 LYS B C 1
ATOM 2219 O O . LYS B 1 86 ? -23.560 54.211 -20.165 1.00 17.72 86 LYS B O 1
ATOM 2225 N N . LEU B 1 87 ? -24.316 54.023 -18.043 1.00 18.14 87 LEU B N 1
ATOM 2226 C CA . LEU B 1 87 ? -23.227 54.784 -17.432 1.00 15.44 87 LEU B CA 1
ATOM 2227 C C . LEU B 1 87 ? -22.444 53.845 -16.522 1.00 19.28 87 LEU B C 1
ATOM 2228 O O . L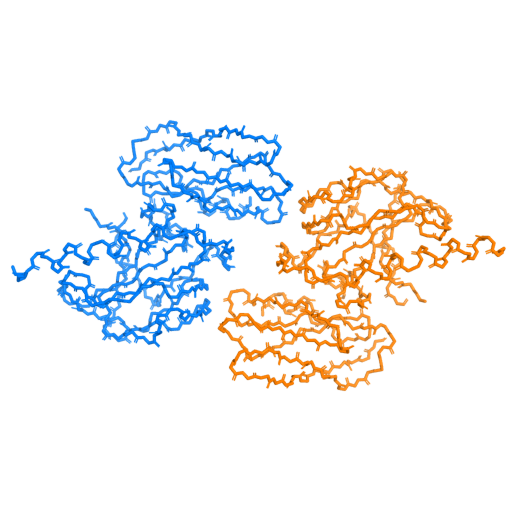EU B 1 87 ? -23.030 53.181 -15.674 1.00 19.73 87 LEU B O 1
ATOM 2233 N N . GLU B 1 88 ? -21.130 53.762 -16.716 1.00 17.72 88 GLU B N 1
ATOM 2234 C CA . GLU B 1 88 ? -20.300 52.930 -15.852 1.00 19.88 88 GLU B CA 1
ATOM 2235 C C . GLU B 1 88 ? -19.949 53.756 -14.643 1.00 19.68 88 GLU B C 1
ATOM 2236 O O . GLU B 1 88 ? -19.418 54.853 -14.775 1.00 19.61 88 GLU B O 1
ATOM 2242 N N . VAL B 1 89 ? -20.251 53.240 -13.459 1.00 15.30 89 VAL B N 1
ATOM 2243 C CA . VAL B 1 89 ? -19.856 53.940 -12.234 1.00 15.53 89 VAL B CA 1
ATOM 2244 C C . VAL B 1 89 ? -18.749 53.138 -11.558 1.00 17.60 89 VAL B C 1
ATOM 2245 O O . VAL B 1 89 ? -18.862 51.914 -11.395 1.00 16.92 89 VAL B O 1
ATOM 2249 N N . ARG B 1 90 ? -17.677 53.839 -11.196 1.00 17.04 90 ARG B N 1
ATOM 2250 C CA . ARG B 1 90 ? -16.507 53.236 -10.566 1.00 19.88 90 ARG B CA 1
ATOM 2251 C C . ARG B 1 90 ? -16.389 53.778 -9.156 1.00 18.20 90 ARG B C 1
ATOM 2252 O O . ARG B 1 90 ? -16.261 54.983 -8.958 1.00 17.23 90 ARG B O 1
ATOM 2260 N N . ALA B 1 91 ? -16.459 52.869 -8.189 1.00 18.90 91 ALA B N 1
ATOM 2261 C CA . ALA B 1 91 ? -16.499 53.214 -6.775 1.00 21.05 91 ALA B CA 1
ATOM 2262 C C . ALA B 1 91 ? -15.760 52.134 -5.994 1.00 18.67 91 ALA B C 1
ATOM 2263 O O . ALA B 1 91 ? -15.876 50.953 -6.318 1.00 16.95 91 ALA B O 1
ATOM 2265 N N . ALA B 1 92 ? -15.002 52.560 -4.979 1.00 18.52 92 ALA B N 1
ATOM 2266 C CA . ALA B 1 92 ? -14.227 51.675 -4.107 1.00 21.85 92 ALA B CA 1
ATOM 2267 C C . ALA B 1 92 ? -15.064 50.550 -3.491 1.00 19.05 92 ALA B C 1
ATOM 2268 O O . ALA B 1 92 ? -14.617 49.406 -3.402 1.00 22.78 92 ALA B O 1
ATOM 2270 N N . THR B 1 93 ? -16.294 50.874 -3.096 1.00 22.36 93 THR B N 1
ATOM 2271 C CA . THR B 1 93 ? -17.223 49.888 -2.529 1.00 26.01 93 THR B CA 1
ATOM 2272 C C . THR B 1 93 ? -17.774 48.900 -3.570 1.00 27.18 93 THR B C 1
ATOM 2273 O O . THR B 1 93 ? -18.496 47.968 -3.219 1.00 23.76 93 THR B O 1
ATOM 2277 N N . GLY B 1 94 ? -17.443 49.110 -4.843 1.00 19.82 94 GLY B N 1
ATOM 2278 C CA . GLY B 1 94 ? -17.847 48.197 -5.914 1.00 18.58 94 GLY B CA 1
ATOM 2279 C C . GLY B 1 94 ? -18.394 48.949 -7.117 1.00 15.43 94 GLY B C 1
ATOM 2280 O O . GLY B 1 94 ? -19.174 49.892 -6.968 1.00 18.57 94 GLY B O 1
ATOM 2281 N N . ASN B 1 95 ? -17.960 48.543 -8.302 1.00 20.75 95 ASN B N 1
ATOM 2282 C CA . ASN B 1 95 ? -18.389 49.181 -9.542 1.00 21.48 95 ASN B CA 1
ATOM 2283 C C . ASN B 1 95 ? -19.785 48.721 -9.907 1.00 18.92 95 ASN B C 1
ATOM 2284 O O . ASN B 1 95 ? -20.193 47.603 -9.575 1.00 15.66 95 ASN B O 1
ATOM 2289 N N . HIS B 1 96 ? -20.518 49.595 -10.582 1.00 14.13 96 HIS B N 1
ATOM 2290 C CA . HIS B 1 96 ? -21.876 49.281 -11.009 1.00 16.66 96 HIS B CA 1
ATOM 2291 C C . HIS B 1 96 ? -22.242 50.086 -12.237 1.00 20.97 96 HIS B C 1
ATOM 2292 O O . HIS B 1 96 ? -21.602 51.083 -12.533 1.00 17.06 96 HIS B O 1
ATOM 2299 N N . GLU B 1 97 ? -23.269 49.632 -12.948 1.00 17.25 97 GLU B N 1
ATOM 2300 C CA . GLU B 1 97 ? -23.814 50.356 -14.100 1.00 17.09 97 GLU B CA 1
ATOM 2301 C C . GLU B 1 97 ? -25.156 50.985 -13.787 1.00 15.39 97 GLU B C 1
ATOM 2302 O O . GLU B 1 97 ? -26.002 50.366 -13.137 1.00 21.44 97 GLU B O 1
ATOM 2308 N N . GLU B 1 98 ? -25.355 52.215 -14.259 1.00 14.64 98 GLU B N 1
ATOM 2309 C CA . GLU B 1 98 ? -26.620 52.921 -14.061 1.00 17.76 98 GLU B CA 1
ATOM 2310 C C . GLU B 1 98 ? -27.193 53.316 -15.398 1.00 21.69 98 GLU B C 1
ATOM 2311 O O . GLU B 1 98 ? -26.550 54.018 -16.178 1.00 18.79 98 GLU B O 1
ATOM 2317 N N . ARG B 1 99 ? -28.416 52.884 -15.660 1.00 17.42 99 ARG B N 1
ATOM 2318 C CA . ARG B 1 99 ? -29.058 53.223 -16.923 1.00 16.14 99 ARG B CA 1
ATOM 2319 C C . ARG B 1 99 ? -29.807 54.552 -16.849 1.00 23.88 99 ARG B C 1
ATOM 2320 O O . ARG B 1 99 ? -30.196 55.019 -15.771 1.00 21.92 99 ARG B O 1
ATOM 2328 N N . PHE B 1 100 ? -29.962 55.182 -18.005 1.00 18.67 100 PHE B N 1
ATOM 2329 C CA . PHE B 1 100 ? -30.789 56.370 -18.133 1.00 14.46 100 PHE B CA 1
ATOM 2330 C C . PHE B 1 100 ? -31.358 56.373 -19.546 1.00 19.16 100 PHE B C 1
ATOM 2331 O O . PHE B 1 100 ? -30.823 55.720 -20.440 1.00 20.65 100 PHE B O 1
ATOM 2339 N N . SER B 1 101 ? -32.448 57.093 -19.736 1.00 23.82 101 SER B N 1
ATOM 2340 C CA . SER B 1 101 ? -33.158 57.058 -21.007 1.00 21.39 101 SER B CA 1
ATOM 2341 C C . SER B 1 101 ? -32.923 58.331 -21.769 1.00 21.68 101 SER B C 1
ATOM 2342 O O . SER B 1 101 ? -32.973 59.412 -21.203 1.00 22.94 101 SER B O 1
ATOM 2345 N N . VAL B 1 102 ? -32.660 58.195 -23.067 1.00 21.36 102 VAL B N 1
ATOM 2346 C CA . VAL B 1 102 ? -32.613 59.350 -23.948 1.00 20.05 102 VAL B CA 1
ATOM 2347 C C . VAL B 1 102 ? -33.900 59.354 -24.775 1.00 18.60 102 VAL B C 1
ATOM 2348 O O . VAL B 1 102 ? -34.220 58.369 -25.446 1.00 23.55 102 VAL B O 1
ATOM 2352 N N . GLY B 1 103 ? -34.643 60.451 -24.682 1.00 24.59 103 GLY B N 1
ATOM 2353 C CA . GLY B 1 103 ? -35.881 60.639 -25.445 1.00 33.76 103 GLY B CA 1
ATOM 2354 C C . GLY B 1 103 ? -35.602 61.368 -26.745 1.00 33.88 103 GLY B C 1
ATOM 2355 O O . GLY B 1 103 ? -34.460 61.703 -27.036 1.00 30.58 103 GLY B O 1
ATOM 2356 N N . SER B 1 104 ? -36.639 61.612 -27.538 1.00 38.39 104 SER B N 1
ATOM 2357 C CA . SER B 1 104 ? -36.444 62.239 -28.844 1.00 42.87 104 SER B CA 1
ATOM 2358 C C . SER B 1 104 ? -36.633 63.756 -28.815 1.00 43.88 104 SER B C 1
ATOM 2359 O O . SER B 1 104 ? -37.349 64.285 -27.967 1.00 44.59 104 SER B O 1
ATOM 2362 N N . LYS B 1 105 ? -35.955 64.447 -29.734 1.00 49.03 105 LYS B N 1
ATOM 2363 C CA . LYS B 1 105 ? -36.184 65.874 -29.974 1.00 56.64 105 LYS B CA 1
ATOM 2364 C C . LYS B 1 105 ? -36.081 66.189 -31.471 1.00 60.80 105 LYS B C 1
ATOM 2365 O O . LYS B 1 105 ? -36.801 67.045 -31.996 1.00 62.08 105 LYS B O 1
ATOM 2371 N N . LEU B 1 123 ? -7.785 73.180 -51.227 1.00 73.15 123 LEU B N 1
ATOM 2372 C CA . LEU B 1 123 ? -6.345 73.088 -51.365 1.00 70.30 123 LEU B CA 1
ATOM 2373 C C . LEU B 1 123 ? -5.776 72.081 -50.387 1.00 68.65 123 LEU B C 1
ATOM 2374 O O . LEU B 1 123 ? -6.245 71.952 -49.264 1.00 71.37 123 LEU B O 1
ATOM 2379 N N . PRO B 1 124 ? -4.758 71.368 -50.826 1.00 68.13 124 PRO B N 1
ATOM 2380 C CA . PRO B 1 124 ? -4.113 70.350 -50.003 1.00 66.85 124 PRO B CA 1
ATOM 2381 C C . PRO B 1 124 ? -3.402 70.958 -48.810 1.00 64.62 124 PRO B C 1
ATOM 2382 O O . PRO B 1 124 ? -3.397 70.382 -47.731 1.00 56.42 124 PRO B O 1
ATOM 2386 N N . GLU B 1 125 ? -2.785 72.112 -49.026 1.00 62.96 1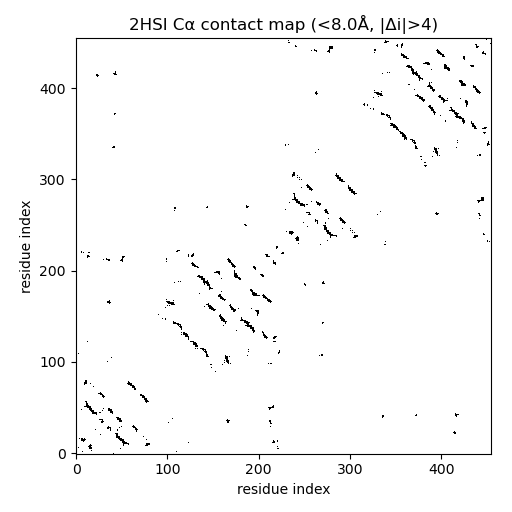25 GLU B N 1
ATOM 2387 C CA . GLU B 1 125 ? -2.067 72.798 -47.975 1.00 58.92 125 GLU B CA 1
ATOM 2388 C C . GLU B 1 125 ? -3.066 73.302 -46.951 1.00 60.50 125 GLU B C 1
ATOM 2389 O O . GLU B 1 125 ? -2.774 73.379 -45.769 1.00 69.24 125 GLU B O 1
ATOM 2395 N N . ASP B 1 126 ? -4.261 73.623 -47.418 1.00 59.09 126 ASP B N 1
ATOM 2396 C CA . ASP B 1 126 ? -5.317 74.088 -46.542 1.00 53.71 126 ASP B CA 1
ATOM 2397 C C . ASP B 1 126 ? -5.802 72.899 -45.716 1.00 50.11 126 ASP B C 1
ATOM 2398 O O . ASP B 1 126 ? -6.080 73.017 -44.531 1.00 35.23 126 ASP B O 1
ATOM 2403 N N . LEU B 1 127 ? -5.895 71.755 -46.378 1.00 43.48 127 LEU B N 1
ATOM 2404 C CA . LEU B 1 127 ? -6.343 70.522 -45.767 1.00 41.66 127 LEU B CA 1
ATOM 2405 C C . LEU B 1 127 ? -5.420 70.015 -44.675 1.00 36.29 127 LEU B C 1
ATOM 2406 O O . LEU B 1 127 ? -5.878 69.433 -43.711 1.00 39.77 127 LEU B O 1
ATOM 2411 N N . LYS B 1 128 ? -4.124 70.241 -44.825 1.00 33.76 128 LYS B N 1
ATOM 2412 C CA . LYS B 1 128 ? -3.159 69.805 -43.827 1.00 37.75 128 LYS B CA 1
ATOM 2413 C C . LYS B 1 128 ? -3.375 70.597 -42.545 1.00 38.15 128 LYS B C 1
ATOM 2414 O O . LYS B 1 128 ? -3.399 70.056 -41.456 1.00 36.20 128 LYS B O 1
ATOM 2420 N N . ARG B 1 129 ? -3.508 71.898 -42.715 1.00 35.00 129 ARG B N 1
ATOM 2421 C CA . ARG B 1 129 ? -3.810 72.839 -41.641 1.00 39.65 129 ARG B CA 1
ATOM 2422 C C . ARG B 1 129 ? -5.140 72.496 -40.958 1.00 33.61 129 ARG B C 1
ATOM 2423 O O . ARG B 1 129 ? -5.188 72.321 -39.749 1.00 31.28 129 ARG B O 1
ATOM 2431 N N . ILE B 1 130 ? -6.204 72.393 -41.751 1.00 30.50 130 ILE B N 1
ATOM 2432 C CA . ILE B 1 130 ? -7.543 72.018 -41.272 1.00 32.46 130 ILE B CA 1
ATOM 2433 C C . ILE B 1 130 ? -7.544 70.741 -40.418 1.00 32.43 130 ILE B C 1
ATOM 2434 O O . ILE B 1 130 ? -8.161 70.720 -39.347 1.00 30.69 130 ILE B O 1
ATOM 2439 N N . GLU B 1 131 ? -6.840 69.708 -40.890 1.00 31.74 131 GLU B N 1
ATOM 2440 C CA . GLU B 1 131 ? -6.661 68.453 -40.154 1.00 35.40 131 GLU B CA 1
ATOM 2441 C C . GLU B 1 131 ? -6.010 68.685 -38.787 1.00 31.55 131 GLU B C 1
ATOM 2442 O O . GLU B 1 131 ? -6.519 68.209 -37.772 1.00 29.91 131 GLU B O 1
ATOM 2448 N N . ARG B 1 132 ? -4.903 69.424 -38.770 1.00 26.06 132 ARG B N 1
ATOM 2449 C CA . ARG B 1 132 ? -4.186 69.712 -37.527 1.00 30.16 132 ARG B CA 1
ATOM 2450 C C . ARG B 1 132 ? -5.051 70.530 -36.556 1.00 23.68 132 ARG B C 1
ATOM 2451 O O . ARG B 1 132 ? -5.091 70.234 -35.367 1.00 21.07 132 ARG B O 1
ATOM 2459 N N . GLU B 1 133 ? -5.756 71.534 -37.076 1.00 25.11 133 GLU B N 1
ATOM 2460 C CA . GLU B 1 133 ? -6.641 72.365 -36.263 1.00 24.24 133 GLU B CA 1
ATOM 2461 C C . GLU B 1 133 ? -7.817 71.570 -35.679 1.00 25.53 133 GLU B C 1
ATOM 2462 O O . GLU B 1 133 ? -8.251 71.833 -34.555 1.00 20.82 133 GLU B O 1
ATOM 2468 N N . LEU B 1 134 ? -8.314 70.597 -36.443 1.00 24.63 134 LEU B N 1
ATOM 2469 C CA . LEU B 1 134 ? -9.372 69.695 -35.973 1.00 27.57 134 LEU B CA 1
ATOM 2470 C C . LEU B 1 134 ? -8.879 68.803 -34.837 1.00 23.06 134 LEU B C 1
ATOM 2471 O O . LEU B 1 134 ? -9.587 68.595 -33.844 1.00 19.79 134 LEU B O 1
ATOM 2476 N N . ALA B 1 135 ? -7.657 68.297 -34.978 1.00 23.58 135 ALA B N 1
ATOM 2477 C CA . ALA B 1 135 ? -7.060 67.407 -33.979 1.00 22.11 135 ALA B CA 1
ATOM 2478 C C . ALA B 1 135 ? -6.836 68.137 -32.651 1.00 22.21 135 ALA B C 1
ATOM 2479 O O . ALA B 1 135 ? -7.071 67.569 -31.589 1.00 23.42 135 ALA B O 1
ATOM 2481 N N . GLU B 1 136 ? -6.424 69.403 -32.729 1.00 19.97 136 GLU B N 1
ATOM 2482 C CA . GLU B 1 136 ? -6.216 70.252 -31.546 1.00 22.24 136 GLU B CA 1
ATOM 2483 C C . GLU B 1 136 ? -7.507 70.469 -30.769 1.00 15.77 136 GLU B C 1
ATOM 2484 O O . GLU B 1 136 ? -7.522 70.383 -29.533 1.00 19.77 136 GLU B O 1
ATOM 2490 N N . GLN B 1 137 ? -8.577 70.752 -31.501 1.00 15.92 137 GLN B N 1
ATOM 2491 C CA . GLN B 1 137 ? -9.873 71.072 -30.900 1.00 17.20 137 GLN B CA 1
ATOM 2492 C C . GLN B 1 137 ? -10.518 69.822 -30.321 1.00 20.00 137 GLN B C 1
ATOM 2493 O O . GLN B 1 137 ? -11.122 69.865 -29.242 1.00 19.78 137 GLN B O 1
ATOM 2499 N N . THR B 1 138 ? -10.350 68.706 -31.028 1.00 19.53 138 THR B N 1
ATOM 2500 C CA . THR B 1 138 ? -10.794 67.385 -30.572 1.00 22.14 138 THR B CA 1
ATOM 2501 C C . THR B 1 138 ? -10.106 67.003 -29.246 1.00 21.60 138 THR B C 1
ATOM 2502 O O . THR B 1 138 ? -10.760 66.546 -28.297 1.00 22.03 138 THR B O 1
ATOM 2506 N N . ALA B 1 139 ? -8.796 67.230 -29.179 1.00 21.36 139 ALA B N 1
ATOM 2507 C CA . ALA B 1 139 ? -8.008 66.946 -27.985 1.00 21.92 139 ALA B CA 1
ATOM 2508 C C . ALA B 1 139 ? -8.441 67.813 -26.787 1.00 19.17 139 ALA B C 1
ATOM 2509 O O . ALA B 1 139 ? -8.527 67.323 -25.653 1.00 21.43 139 ALA B O 1
ATOM 2511 N N . ALA B 1 140 ? -8.710 69.086 -27.056 1.00 16.69 140 ALA B N 1
ATOM 2512 C CA . ALA B 1 140 ? -9.165 70.030 -26.039 1.00 20.44 140 ALA B CA 1
ATOM 2513 C C . ALA B 1 140 ? -10.489 69.600 -25.376 1.00 19.59 140 ALA B C 1
ATOM 2514 O O . ALA B 1 140 ? -10.612 69.644 -24.144 1.00 19.29 140 ALA B O 1
ATOM 2516 N N . TYR B 1 141 ? -11.463 69.163 -26.179 1.00 18.51 141 TYR B N 1
ATOM 2517 C CA . TYR B 1 141 ? -12.763 68.723 -25.638 1.00 15.79 141 TYR B CA 1
ATOM 2518 C C . TYR B 1 141 ? -12.652 67.429 -24.825 1.00 16.92 141 TYR B C 1
ATOM 2519 O O . TYR B 1 141 ? -13.513 67.140 -23.985 1.00 20.83 141 TYR B O 1
ATOM 2528 N N . ARG B 1 142 ? -11.584 66.662 -25.069 1.00 17.32 142 ARG B N 1
ATOM 2529 C CA . ARG B 1 142 ? -11.332 65.401 -24.384 1.00 14.51 142 ARG B CA 1
ATOM 2530 C C . ARG B 1 142 ? -10.545 65.548 -23.090 1.00 20.65 142 ARG B C 1
ATOM 2531 O O . ARG B 1 142 ? -10.339 64.559 -22.357 1.00 17.64 142 ARG B O 1
ATOM 2539 N N . ARG B 1 143 ? -10.119 66.778 -22.803 1.00 19.45 143 ARG B N 1
ATOM 2540 C CA . ARG B 1 143 ? -9.431 67.071 -21.550 1.00 18.73 143 ARG B CA 1
ATOM 2541 C C . ARG B 1 143 ? -10.389 66.829 -20.386 1.00 15.18 143 ARG B C 1
ATOM 2542 O O . ARG B 1 143 ? -11.552 67.223 -20.440 1.00 17.36 143 ARG B O 1
ATOM 2550 N N . PHE B 1 144 ? -9.885 66.163 -19.353 1.00 15.56 144 PHE B N 1
ATOM 2551 C CA . PHE B 1 144 ? -10.669 65.857 -18.165 1.00 19.51 144 PHE B CA 1
ATOM 2552 C C . PHE B 1 144 ? -9.854 66.151 -16.907 1.00 17.74 144 PHE B C 1
ATOM 2553 O O . PHE B 1 144 ? -9.196 65.272 -16.347 1.00 21.48 144 PHE B O 1
ATOM 2561 N N . SER B 1 145 ? -9.908 67.411 -16.478 1.00 17.27 145 SER B N 1
ATOM 2562 C CA . SER B 1 145 ? -9.178 67.883 -15.304 1.00 16.30 145 SER B CA 1
ATOM 2563 C C . SER B 1 145 ? -10.001 67.591 -14.032 1.00 16.23 145 SER B C 1
ATOM 2564 O O . SER B 1 145 ? -11.217 67.445 -14.116 1.00 18.09 145 SER B O 1
ATOM 2567 N N . PRO B 1 146 ? -9.344 67.460 -12.864 1.00 19.88 146 PRO B N 1
ATOM 2568 C CA . PRO B 1 146 ? -10.055 66.940 -11.690 1.00 19.52 146 PRO B CA 1
ATOM 2569 C C . PRO B 1 146 ? -11.014 67.883 -10.952 1.00 21.34 146 PRO B C 1
ATOM 2570 O O . PRO B 1 146 ? -11.823 67.407 -10.172 1.00 19.50 146 PRO B O 1
ATOM 2574 N N . GLY B 1 147 ? -10.923 69.191 -11.195 1.00 18.61 147 GLY B N 1
ATOM 2575 C CA . GLY B 1 147 ? -11.694 70.186 -10.445 1.00 19.73 147 GLY B CA 1
ATOM 2576 C C . GLY B 1 147 ? -13.197 70.256 -10.675 1.00 21.75 147 GLY B C 1
ATOM 2577 O O . GLY B 1 147 ? -13.700 69.904 -11.740 1.00 19.38 147 GLY B O 1
ATOM 2578 N N . LEU B 1 148 ? -13.913 70.725 -9.660 1.00 21.96 148 LEU B N 1
ATOM 2579 C CA . LEU B 1 148 ? -15.366 70.882 -9.748 1.00 25.17 148 LEU B CA 1
ATOM 2580 C C . LEU B 1 148 ? -15.702 72.248 -10.341 1.00 28.68 148 LEU B C 1
ATOM 2581 O O . LEU B 1 148 ? -15.073 73.239 -9.979 1.00 20.60 148 LEU B O 1
ATOM 2586 N N . PRO B 1 149 ? -16.678 72.301 -11.271 1.00 24.65 149 PRO B N 1
ATOM 2587 C CA . PRO B 1 149 ? -17.120 73.573 -11.827 1.00 15.44 149 PRO B CA 1
ATOM 2588 C C . PRO B 1 149 ? -17.621 74.525 -10.765 1.00 25.71 149 PRO B C 1
ATOM 2589 O O . PRO B 1 149 ? -18.249 74.112 -9.772 1.00 19.60 149 PRO B O 1
ATOM 2593 N N . SER B 1 150 ? -17.322 75.798 -10.978 1.00 20.99 150 SER B N 1
ATOM 2594 C CA . SER B 1 150 ? -17.712 76.859 -10.055 1.00 24.04 150 SER B CA 1
ATOM 2595 C C . SER B 1 150 ? -19.232 76.995 -9.998 1.00 24.70 150 SER B C 1
ATOM 2596 O O . SER B 1 150 ? -19.806 77.264 -8.943 1.00 29.67 150 SER B O 1
ATOM 2599 N N . ASN B 1 151 ? -19.870 76.783 -11.148 1.00 23.66 151 ASN B N 1
ATOM 2600 C CA . ASN B 1 151 ? -21.323 76.837 -11.284 1.00 29.27 151 ASN B CA 1
ATOM 2601 C C . ASN B 1 151 ? -21.769 76.010 -12.494 1.00 27.93 151 ASN B C 1
ATOM 2602 O O . ASN B 1 151 ? -21.082 75.980 -13.517 1.00 28.02 151 ASN B O 1
ATOM 2607 N N . LEU B 1 152 ? -22.901 75.322 -12.363 1.00 27.25 152 LEU B N 1
ATOM 2608 C CA . LEU B 1 152 ? -23.441 74.519 -13.470 1.00 25.75 152 LEU B CA 1
ATOM 2609 C C . LEU B 1 152 ? -24.497 75.289 -14.256 1.00 23.11 152 LEU B C 1
ATOM 2610 O O . LEU B 1 152 ? -24.660 75.070 -15.469 1.00 25.19 152 LEU B O 1
ATOM 2615 N N . MET B 1 153 ? -25.215 76.182 -13.567 1.00 20.17 153 MET B N 1
ATOM 2616 C CA . MET B 1 153 ? -26.069 77.157 -14.238 1.00 24.30 153 MET B CA 1
ATOM 2617 C C . MET B 1 153 ? -25.174 78.283 -14.727 1.00 23.17 153 MET B C 1
ATOM 2618 O O . MET B 1 153 ? -24.594 79.031 -13.930 1.00 27.64 153 MET B O 1
ATOM 2623 N N . LEU B 1 154 ? -25.045 78.370 -16.045 1.00 22.52 154 LEU B N 1
ATOM 2624 C CA . LEU B 1 154 ? -24.058 79.234 -16.672 1.00 23.17 154 LEU B CA 1
ATOM 2625 C C . LEU B 1 154 ? -24.660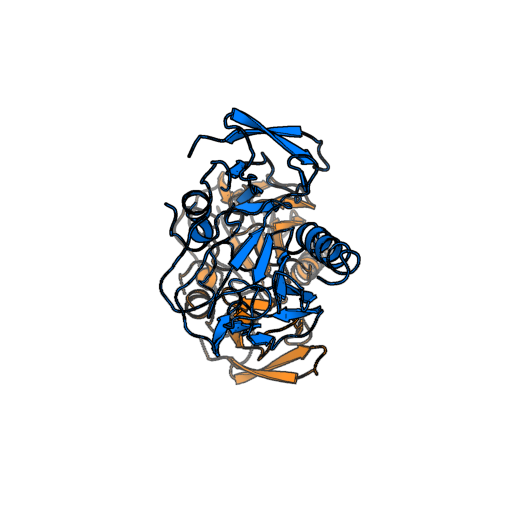 80.589 -16.967 1.00 31.24 154 LEU B C 1
ATOM 2626 O O . LEU B 1 154 ? -25.854 80.680 -17.234 1.00 23.85 154 LEU B O 1
ATOM 2631 N N . ASP B 1 155 ? -23.837 81.636 -16.892 1.00 25.45 155 ASP B N 1
ATOM 2632 C CA . ASP B 1 155 ? -24.246 82.968 -17.318 1.00 27.06 155 ASP B CA 1
ATOM 2633 C C . ASP B 1 155 ? -24.176 83.024 -18.833 1.00 28.75 155 ASP B C 1
ATOM 2634 O O . ASP B 1 155 ? -23.346 82.342 -19.446 1.00 25.66 155 ASP B O 1
ATOM 2639 N N . LYS B 1 156 ? -25.040 83.840 -19.431 1.00 24.99 156 LYS B N 1
ATOM 2640 C CA . LYS B 1 156 ? -24.906 84.183 -20.846 1.00 31.66 156 LYS B CA 1
ATOM 2641 C C . LYS B 1 156 ? -23.577 84.897 -21.018 1.00 25.85 156 LYS B C 1
ATOM 2642 O O . LYS B 1 156 ? -23.269 85.824 -20.265 1.00 29.36 156 LYS B O 1
ATOM 2648 N N . PRO B 1 157 ? -22.766 84.440 -21.983 1.00 28.23 157 PRO B N 1
ATOM 2649 C CA . PRO B 1 157 ? -21.454 85.035 -22.215 1.00 22.27 157 PRO B CA 1
ATOM 2650 C C . PRO B 1 157 ? -21.526 86.448 -22.778 1.00 26.91 157 PRO B C 1
ATOM 2651 O O . PRO B 1 157 ? -20.573 87.197 -22.642 1.00 26.37 157 PRO B O 1
ATOM 2655 N N . VAL B 1 158 ? -22.646 86.797 -23.409 1.00 29.35 158 VAL B N 1
ATOM 2656 C CA . VAL B 1 158 ? -22.888 88.174 -23.859 1.00 33.07 158 VAL B CA 1
ATOM 2657 C C . VAL B 1 158 ? -24.290 88.643 -23.460 1.00 35.20 158 VAL B C 1
ATOM 2658 O O . VAL B 1 158 ? -25.231 87.844 -23.380 1.00 34.98 158 VAL B O 1
ATOM 2662 N N . ASP B 1 159 ? -24.407 89.941 -23.196 1.00 44.42 159 ASP B N 1
ATOM 2663 C CA . ASP B 1 159 ? -25.682 90.571 -22.871 1.00 47.18 159 ASP B CA 1
ATOM 2664 C C . ASP B 1 159 ? -26.421 90.910 -24.163 1.00 49.59 159 ASP B C 1
ATOM 2665 O O . ASP B 1 159 ? -26.425 92.062 -24.613 1.00 51.68 159 ASP B O 1
ATOM 2670 N N . GLY B 1 160 ? -27.031 89.894 -24.765 1.00 48.52 160 GLY B N 1
ATOM 2671 C CA . GLY B 1 160 ? -27.740 90.050 -26.030 1.00 46.76 160 GLY B CA 1
ATOM 2672 C C . GLY B 1 160 ? -28.690 88.899 -26.296 1.00 48.15 160 GLY B C 1
ATOM 2673 O O . GLY B 1 160 ? -28.560 87.845 -25.684 1.00 45.43 160 GLY B O 1
ATOM 2674 N N . PRO B 1 161 ? -29.656 89.099 -27.215 1.00 50.20 161 PRO B N 1
ATOM 2675 C CA . PRO B 1 161 ? -30.667 88.092 -27.548 1.00 50.19 161 PRO B CA 1
ATOM 2676 C C . PRO B 1 161 ? -30.070 86.871 -28.233 1.00 50.25 161 PRO B C 1
ATOM 2677 O O . PRO B 1 161 ? -29.099 86.994 -28.982 1.00 46.68 161 PRO B O 1
ATOM 2681 N N . LEU B 1 162 ? -30.652 85.706 -27.967 1.00 50.43 162 LEU B N 1
ATOM 2682 C CA . LEU B 1 162 ? -30.233 84.462 -28.602 1.00 52.42 162 LEU B CA 1
ATOM 2683 C C . LEU B 1 162 ? -30.607 84.493 -30.076 1.00 52.22 162 LEU B C 1
ATOM 2684 O O . LEU B 1 162 ? -31.661 85.014 -30.447 1.00 57.00 162 LEU B O 1
ATOM 2689 N N . SER B 1 163 ? -29.734 83.948 -30.913 1.00 51.60 163 SER B N 1
ATOM 2690 C CA . SER B 1 163 ? -29.984 83.890 -32.345 1.00 55.93 163 SER B CA 1
ATOM 2691 C C . SER B 1 163 ? -30.264 82.447 -32.767 1.00 54.10 163 SER B C 1
ATOM 2692 O O . SER B 1 163 ? -31.313 81.895 -32.426 1.00 63.93 163 SER B O 1
ATOM 2695 N N . SER B 1 164 ? -29.332 81.840 -33.496 1.00 51.33 164 SER B N 1
ATOM 2696 C CA . SER B 1 164 ? -29.492 80.472 -33.975 1.00 50.09 164 SER B CA 1
ATOM 2697 C C . SER B 1 164 ? -29.314 79.433 -32.861 1.00 51.62 164 SER B C 1
ATOM 2698 O O . SER B 1 164 ? -28.359 79.520 -32.091 1.00 50.30 164 SER B O 1
ATOM 2701 N N . PRO B 1 165 ? -30.250 78.458 -32.775 1.00 57.20 165 PRO B N 1
ATOM 2702 C CA . PRO B 1 165 ? -30.133 77.163 -32.067 1.00 57.42 165 PRO B CA 1
ATOM 2703 C C . PRO B 1 165 ? -28.950 76.438 -32.726 1.00 56.78 165 PRO B C 1
ATOM 2704 O O . PRO B 1 165 ? -28.732 76.679 -33.911 1.00 61.86 165 PRO B O 1
ATOM 2708 N N . PHE B 1 166 ? -28.214 75.516 -32.094 1.00 58.11 166 PHE B N 1
ATOM 2709 C CA . PHE B 1 166 ? -28.631 74.265 -31.433 1.00 50.81 166 PHE B CA 1
ATOM 2710 C C . PHE B 1 166 ? -29.867 73.486 -31.872 1.00 52.76 166 PHE B C 1
ATOM 2711 O O . PHE B 1 166 ? -30.925 73.488 -31.241 1.00 62.51 166 PHE B O 1
ATOM 2719 N N . GLY B 1 167 ? -29.579 72.758 -32.943 1.00 57.86 167 GLY B N 1
ATOM 2720 C CA . GLY B 1 167 ? -30.465 71.879 -33.660 1.00 60.57 167 GLY B CA 1
ATOM 2721 C C . GLY B 1 167 ? -29.724 71.443 -34.910 1.00 61.39 167 GLY B C 1
ATOM 2722 O O . GLY B 1 167 ? -28.978 72.221 -35.501 1.00 50.61 167 GLY B O 1
ATOM 2723 N N . PRO B 1 179 ? -24.463 69.912 -38.694 1.00 62.78 179 PRO B N 1
ATOM 2724 C CA . PRO B 1 179 ? -25.440 70.572 -37.826 1.00 61.81 179 PRO B CA 1
ATOM 2725 C C . PRO B 1 179 ? -24.811 71.676 -36.971 1.00 56.57 179 PRO B C 1
ATOM 2726 O O . PRO B 1 179 ? -23.611 71.625 -36.690 1.00 52.32 179 PRO B O 1
ATOM 2730 N N . HIS B 1 180 ? -25.624 72.655 -36.570 1.00 50.49 180 HIS B N 1
ATOM 2731 C CA . HIS B 1 180 ? -25.161 73.784 -35.758 1.00 48.75 180 HIS B CA 1
ATOM 2732 C C . HIS B 1 180 ? -24.855 73.338 -34.329 1.00 49.62 180 HIS B C 1
ATOM 2733 O O . HIS B 1 180 ? -25.761 73.144 -33.518 1.00 48.55 180 HIS B O 1
ATOM 2740 N N . SER B 1 181 ? -23.566 73.202 -34.035 1.00 49.15 181 SER B N 1
ATOM 2741 C CA . SER B 1 181 ? -23.099 72.550 -32.808 1.00 50.37 181 SER B CA 1
ATOM 2742 C C . SER B 1 181 ? -23.061 73.441 -31.564 1.00 45.94 181 SER B C 1
ATOM 2743 O O . SER B 1 181 ? -22.539 73.036 -30.522 1.00 39.43 181 SER B O 1
ATOM 2746 N N . GLY B 1 182 ? -23.621 74.642 -31.675 1.00 42.59 182 GLY B N 1
ATOM 2747 C CA . GLY B 1 182 ? -23.676 75.577 -30.560 1.00 36.92 182 GLY B CA 1
ATOM 2748 C C . GLY B 1 182 ? -24.812 76.579 -30.637 1.00 37.44 182 GLY B C 1
ATOM 2749 O O . GLY B 1 182 ? -25.731 76.441 -31.445 1.00 33.72 182 GLY B O 1
ATOM 2750 N N . LEU B 1 183 ? -24.731 77.597 -29.788 1.00 31.36 183 LEU B N 1
ATOM 2751 C CA . LEU B 1 183 ? -25.749 78.626 -29.703 1.00 33.50 183 LEU B CA 1
ATOM 2752 C C . LEU B 1 183 ? -25.186 79.976 -30.148 1.00 33.46 183 LEU B C 1
ATOM 2753 O O . LEU B 1 183 ? -24.094 80.370 -29.732 1.00 30.25 183 LEU B O 1
ATOM 2758 N N . ASP B 1 184 ? -25.934 80.664 -31.010 1.00 30.45 184 ASP B N 1
ATOM 2759 C CA . ASP B 1 184 ? -25.588 82.017 -31.444 1.00 34.86 184 ASP B CA 1
ATOM 2760 C C . ASP B 1 184 ? -26.277 83.106 -30.632 1.00 35.70 184 ASP B C 1
ATOM 2761 O O . ASP B 1 184 ? -27.318 82.873 -30.015 1.00 37.28 184 ASP B O 1
ATOM 2766 N N . PHE B 1 185 ? -25.677 84.295 -30.639 1.00 36.95 185 PHE B N 1
ATOM 2767 C CA . PHE B 1 185 ? -26.267 85.486 -30.025 1.00 33.35 185 PHE B CA 1
ATOM 2768 C C . PHE B 1 185 ? -26.180 86.653 -30.998 1.00 40.74 185 PHE B C 1
ATOM 2769 O O . PHE B 1 185 ? -25.118 86.913 -31.576 1.00 36.69 185 PHE B O 1
ATOM 2777 N N . ALA B 1 186 ? -27.296 87.359 -31.165 1.00 44.38 186 ALA B N 1
ATOM 2778 C CA . ALA B 1 186 ? -27.340 88.539 -32.024 1.00 47.67 186 ALA B CA 1
ATOM 2779 C C . ALA B 1 186 ? -26.715 89.740 -31.311 1.00 44.67 186 ALA B C 1
ATOM 2780 O O . ALA B 1 186 ? -27.408 90.505 -30.628 1.00 40.47 186 ALA B O 1
ATOM 2782 N N . VAL B 1 187 ? -25.396 89.874 -31.458 1.00 40.56 187 VAL B N 1
ATOM 2783 C CA . VAL B 1 187 ? -24.628 90.993 -30.894 1.00 40.92 187 VAL B CA 1
ATOM 2784 C C . VAL B 1 187 ? -23.616 91.515 -31.928 1.00 40.94 187 VAL B C 1
ATOM 2785 O O . VAL B 1 187 ? -23.118 90.733 -32.745 1.00 39.86 187 VAL B O 1
ATOM 2789 N N . PRO B 1 188 ? -23.325 92.836 -31.909 1.00 42.40 188 PRO B N 1
ATOM 2790 C CA . PRO B 1 188 ? -22.361 93.387 -32.868 1.00 44.40 188 PRO B CA 1
ATOM 2791 C C . PRO B 1 188 ? -20.898 93.034 -32.563 1.00 48.16 188 PRO B C 1
ATOM 2792 O O . PRO B 1 188 ? -20.581 92.583 -31.459 1.00 48.88 188 PRO B O 1
ATOM 2796 N N . ALA B 1 189 ? -20.030 93.239 -33.554 1.00 40.20 189 ALA B N 1
ATOM 2797 C CA . ALA B 1 189 ? -18.584 93.085 -33.395 1.00 39.26 189 ALA B CA 1
ATOM 2798 C C . ALA B 1 189 ? -18.044 94.050 -32.349 1.00 40.12 189 ALA B C 1
ATOM 2799 O O . ALA B 1 189 ? -18.439 95.214 -32.306 1.00 42.87 189 ALA B O 1
ATOM 2801 N N . GLY B 1 190 ? -17.153 93.558 -31.496 1.00 36.27 190 GLY B N 1
ATOM 2802 C CA . GLY B 1 190 ? -16.610 94.367 -30.408 1.00 33.33 190 GLY B CA 1
ATOM 2803 C C . GLY B 1 190 ? -17.269 94.132 -29.059 1.00 32.48 190 GLY B C 1
ATOM 2804 O O . GLY B 1 190 ? -16.770 94.618 -28.043 1.00 36.32 190 GLY B O 1
ATOM 2805 N N . THR B 1 191 ? -18.385 93.399 -29.047 1.00 30.98 191 THR B N 1
ATOM 2806 C CA . THR B 1 191 ? -19.096 93.054 -27.800 1.00 31.80 191 THR B CA 1
ATOM 2807 C C . THR B 1 191 ? -18.199 92.147 -26.939 1.00 28.96 191 THR B C 1
ATOM 2808 O O . THR B 1 191 ? -17.653 91.176 -27.450 1.00 23.94 191 THR B O 1
ATOM 2812 N N . PRO B 1 192 ? -17.993 92.501 -25.655 1.00 27.44 192 PRO B N 1
ATOM 2813 C CA . PRO B 1 192 ? -17.159 91.666 -24.772 1.00 26.28 192 PRO B CA 1
ATOM 2814 C C . PRO B 1 192 ? -17.804 90.322 -24.421 1.00 28.47 192 PRO B C 1
ATOM 2815 O O . PRO B 1 192 ? -18.990 90.270 -24.094 1.00 24.02 192 PRO B O 1
ATOM 2819 N N . ILE B 1 193 ? -17.010 89.255 -24.518 1.00 25.22 193 ILE B N 1
ATOM 2820 C CA . ILE B 1 193 ? -17.426 87.891 -24.191 1.00 27.60 193 ILE B CA 1
ATOM 2821 C C . ILE B 1 193 ? -16.889 87.518 -22.816 1.00 22.41 193 ILE B C 1
ATOM 2822 O O . ILE B 1 193 ? -15.677 87.564 -22.579 1.00 23.47 193 ILE B O 1
ATOM 2827 N N . LYS B 1 194 ? -17.801 87.139 -21.923 1.00 21.81 194 LYS B N 1
ATOM 2828 C CA . LYS B 1 194 ? -17.456 86.824 -20.535 1.00 20.86 194 LYS B CA 1
ATOM 2829 C C . LYS B 1 194 ? -17.550 85.329 -20.273 1.00 18.71 194 LYS B C 1
ATOM 2830 O O . LYS B 1 194 ? -18.382 84.641 -20.871 1.00 22.93 194 LYS B O 1
ATOM 2836 N N . ALA B 1 195 ? -16.675 84.829 -19.405 1.00 22.22 195 ALA B N 1
ATOM 2837 C CA . ALA B 1 195 ? -16.691 83.429 -19.016 1.00 18.75 195 ALA B CA 1
ATOM 2838 C C . ALA B 1 195 ? -18.009 83.090 -18.297 1.00 15.54 195 ALA B C 1
ATOM 2839 O O . ALA B 1 195 ? -18.361 83.750 -17.314 1.00 20.85 195 ALA B O 1
ATOM 2841 N N . PRO B 1 196 ? -18.735 82.060 -18.789 1.00 18.29 196 PRO B N 1
ATOM 2842 C CA . PRO B 1 196 ? -20.006 81.616 -18.188 1.00 19.18 196 PRO B CA 1
ATOM 2843 C C . PRO B 1 196 ? -19.828 80.942 -16.822 1.00 20.82 196 PRO B C 1
ATOM 2844 O O . PRO B 1 196 ? -20.767 80.918 -16.035 1.00 20.12 196 PRO B O 1
ATOM 2848 N N . ALA B 1 197 ? -18.640 80.375 -16.592 1.00 19.23 197 ALA B N 1
ATOM 2849 C CA . ALA B 1 197 ? -18.199 79.850 -15.293 1.00 20.73 197 ALA B CA 1
ATOM 2850 C C . ALA B 1 197 ? -16.689 80.056 -15.213 1.00 16.26 197 ALA B C 1
ATOM 2851 O O . ALA B 1 197 ? -16.061 80.364 -16.226 1.00 20.16 197 ALA B O 1
ATOM 2853 N N . ALA B 1 198 ? -16.097 79.863 -14.033 1.00 17.82 198 ALA B N 1
ATOM 2854 C CA . ALA B 1 198 ? -14.646 79.962 -13.908 1.00 15.23 198 ALA B CA 1
ATOM 2855 C C . ALA B 1 198 ? -13.984 78.805 -14.653 1.00 20.62 198 ALA B C 1
ATOM 2856 O O . ALA B 1 198 ? -14.614 77.772 -14.920 1.00 15.87 198 ALA B O 1
ATOM 2858 N N . GLY B 1 199 ? -12.719 78.988 -15.010 1.00 20.12 199 GLY B N 1
ATOM 2859 C CA . GLY B 1 199 ? -11.946 77.882 -15.541 1.00 15.42 199 GLY B CA 1
ATOM 2860 C C . GLY B 1 199 ? -10.612 78.279 -16.112 1.00 17.91 199 GLY B C 1
ATOM 2861 O O . GLY B 1 199 ? -10.185 79.415 -15.966 1.00 18.54 199 GLY B O 1
ATOM 2862 N N . LYS B 1 200 ? -9.964 77.319 -16.767 1.00 15.12 200 LYS B N 1
ATOM 2863 C CA . LYS B 1 200 ? -8.647 77.519 -17.332 1.00 14.97 200 LYS B CA 1
ATOM 2864 C C . LYS B 1 200 ? -8.731 77.554 -18.847 1.00 19.76 200 LYS B C 1
ATOM 2865 O O . LYS B 1 200 ? -9.390 76.709 -19.459 1.00 17.64 200 LYS B O 1
ATOM 2871 N N . VAL B 1 201 ? -8.060 78.544 -19.438 1.00 19.28 201 VAL B N 1
ATOM 2872 C CA . VAL B 1 201 ? -7.926 78.630 -20.886 1.00 17.44 201 VAL B CA 1
ATOM 2873 C C . VAL B 1 201 ? -7.007 77.496 -21.326 1.00 16.24 201 VAL B C 1
ATOM 2874 O O . VAL B 1 201 ? -5.792 77.529 -21.093 1.00 19.67 201 VAL B O 1
ATOM 2878 N N . ILE B 1 202 ? -7.601 76.459 -21.909 1.00 16.22 202 ILE B N 1
ATOM 2879 C CA . ILE B 1 202 ? -6.834 75.275 -22.289 1.00 17.25 202 ILE B CA 1
ATOM 2880 C C . ILE B 1 202 ? -6.472 75.218 -23.768 1.00 18.33 202 ILE B C 1
ATOM 2881 O O . ILE B 1 202 ? -5.653 74.391 -24.164 1.00 18.09 202 ILE B O 1
ATOM 2886 N N . LEU B 1 203 ? -7.099 76.076 -24.576 1.00 17.04 203 LEU B N 1
ATOM 2887 C CA . LEU B 1 203 ? -6.751 76.170 -25.997 1.00 19.80 203 LEU B CA 1
ATOM 2888 C C . LEU B 1 203 ? -7.105 77.536 -26.549 1.00 17.32 203 LEU B C 1
ATOM 2889 O O . LEU B 1 203 ? -8.179 78.075 -26.258 1.00 18.00 203 LEU B O 1
ATOM 2894 N N . ILE B 1 204 ? -6.165 78.105 -27.314 1.00 14.56 204 ILE B N 1
ATOM 2895 C CA . ILE B 1 204 ? -6.427 79.288 -28.124 1.00 18.29 204 ILE B CA 1
ATOM 2896 C C . ILE B 1 204 ? -5.964 78.964 -29.545 1.00 18.66 204 ILE B C 1
ATOM 2897 O O . ILE B 1 204 ? -4.989 78.229 -29.736 1.00 19.90 204 ILE B O 1
ATOM 2902 N N . GLY B 1 205 ? -6.685 79.471 -30.542 1.00 18.36 205 GLY B N 1
ATOM 2903 C CA . GLY B 1 205 ? -6.302 79.207 -31.922 1.00 16.35 205 GLY B CA 1
ATOM 2904 C C . GLY B 1 205 ? -6.778 80.285 -32.861 1.00 20.00 205 GLY B C 1
ATOM 2905 O O . GLY B 1 205 ? -7.621 81.093 -32.501 1.00 18.09 205 GLY B O 1
ATOM 2906 N N . ASP B 1 206 ? -6.202 80.310 -34.057 1.00 24.66 206 ASP B N 1
ATOM 2907 C CA A ASP B 1 206 ? -6.711 81.153 -35.132 0.50 23.25 206 ASP B CA 1
ATOM 2908 C CA B ASP B 1 206 ? -6.701 81.155 -35.135 0.50 22.26 206 ASP B CA 1
ATOM 2909 C C . ASP B 1 206 ? -6.913 80.240 -36.328 1.00 21.84 206 ASP B C 1
ATOM 2910 O O . ASP B 1 206 ? -6.004 80.020 -37.130 1.00 22.84 206 ASP B O 1
ATOM 2919 N N . TYR B 1 207 ? -8.123 79.702 -36.421 1.00 22.21 207 TYR B N 1
ATOM 2920 C CA . TYR B 1 207 ? -8.396 78.570 -37.287 1.00 19.76 207 TYR B CA 1
ATOM 2921 C C . TYR B 1 207 ? -9.044 78.914 -38.618 1.00 17.49 207 TYR B C 1
ATOM 2922 O O . TYR B 1 207 ? -9.653 79.969 -38.759 1.00 20.85 207 TYR B O 1
ATOM 2931 N N . PHE B 1 208 ? -8.908 78.000 -39.581 1.00 25.39 208 PHE B N 1
ATOM 2932 C CA . PHE B 1 208 ? -9.424 78.199 -40.945 1.00 29.43 208 PHE B CA 1
ATOM 2933 C C . PHE B 1 208 ? -10.936 78.409 -40.956 1.00 26.44 208 PHE B C 1
ATOM 2934 O O . PHE B 1 208 ? -11.437 79.362 -41.554 1.00 27.36 208 PHE B O 1
ATOM 2942 N N . PHE B 1 209 ? -11.654 77.520 -40.277 1.00 25.13 209 PHE B N 1
ATOM 2943 C CA . PHE B 1 209 ? -13.100 77.631 -40.195 1.00 30.30 209 PHE B CA 1
ATOM 2944 C C . PHE B 1 209 ? -13.526 78.536 -39.032 1.00 29.45 209 PHE B C 1
ATOM 2945 O O . PHE B 1 209 ? -14.242 79.514 -39.232 1.00 25.83 209 PHE B O 1
ATOM 2953 N N . ASN B 1 210 ? -13.051 78.229 -37.825 1.00 26.60 210 ASN B N 1
ATOM 2954 C CA . ASN B 1 210 ? -13.567 78.876 -36.618 1.00 23.35 210 ASN B CA 1
ATOM 2955 C C . ASN B 1 210 ? -12.981 80.243 -36.300 1.00 21.32 210 ASN B C 1
ATOM 2956 O O . ASN B 1 210 ? -13.507 80.955 -35.445 1.00 23.44 210 ASN B O 1
ATOM 2961 N N . GLY B 1 211 ? -11.906 80.618 -36.991 1.00 25.19 211 GLY B N 1
ATOM 2962 C CA . GLY B 1 211 ? -11.241 81.899 -36.740 1.00 21.43 211 GLY B CA 1
ATOM 2963 C C . GLY B 1 211 ? -10.642 81.907 -35.345 1.00 16.56 211 GLY B C 1
ATOM 2964 O O . GLY B 1 211 ? -10.200 80.876 -34.854 1.00 17.86 211 GLY B O 1
ATOM 2965 N N . LYS B 1 212 ? -10.656 83.071 -34.705 1.00 18.90 212 LYS B N 1
ATOM 2966 C CA . LYS B 1 212 ? -10.081 83.210 -33.374 1.00 18.38 212 LYS B CA 1
ATOM 2967 C C . LYS B 1 212 ? -10.980 82.491 -32.366 1.00 14.66 212 LYS B C 1
ATOM 2968 O O . LYS B 1 212 ? -12.175 82.796 -32.248 1.00 20.48 212 LYS B O 1
ATOM 2974 N N . THR B 1 213 ? -10.378 81.546 -31.653 1.00 17.31 213 THR B N 1
ATOM 2975 C CA . THR B 1 213 ? -11.092 80.552 -30.865 1.00 17.46 213 THR B CA 1
ATOM 2976 C C . THR B 1 213 ? -10.486 80.458 -29.466 1.00 18.80 213 THR B C 1
ATOM 2977 O O . THR B 1 213 ? -9.264 80.491 -29.314 1.00 18.52 213 THR B O 1
ATOM 2981 N N . VAL B 1 214 ? -11.348 80.363 -28.452 1.00 17.79 214 VAL B N 1
ATOM 2982 C CA . VAL B 1 214 ? -10.915 80.182 -27.063 1.00 19.43 214 VAL B CA 1
ATOM 2983 C C . VAL B 1 214 ? -11.681 79.031 -26.401 1.00 13.86 214 VAL B C 1
ATOM 2984 O O . VAL B 1 214 ? -12.899 78.971 -26.490 1.00 19.36 214 VAL B O 1
ATOM 2988 N N . PHE B 1 215 ? -10.946 78.100 -25.795 1.00 15.23 215 PHE B N 1
ATOM 2989 C CA . PHE B 1 215 ? -11.533 76.993 -25.026 1.00 19.00 215 PHE B CA 1
ATOM 2990 C C . PHE B 1 215 ? -11.296 77.249 -23.543 1.00 18.97 215 PHE B C 1
ATOM 2991 O O . PHE B 1 215 ? -10.136 77.475 -23.130 1.00 14.98 215 PHE B O 1
ATOM 2999 N N . VAL B 1 216 ? -12.373 77.192 -22.747 1.00 18.35 216 VAL B N 1
ATOM 3000 C CA . VAL B 1 216 ? -12.283 77.346 -21.295 1.00 16.40 216 VAL B CA 1
ATOM 3001 C C . VAL B 1 216 ? -12.764 76.077 -20.592 1.00 18.87 216 VAL B C 1
ATOM 3002 O O . VAL B 1 216 ? -13.938 75.710 -20.684 1.00 18.16 216 VAL B O 1
ATOM 3006 N N . ASP B 1 217 ? -11.838 75.428 -19.890 1.00 16.68 217 ASP B N 1
ATOM 3007 C CA . ASP B 1 217 ? -12.120 74.225 -19.121 1.00 17.49 217 ASP B CA 1
ATOM 3008 C C . ASP B 1 217 ? -12.696 74.593 -17.754 1.00 17.68 217 ASP B C 1
ATOM 3009 O O . ASP B 1 217 ? -11.974 75.079 -16.880 1.00 16.85 217 ASP B O 1
ATOM 3014 N N . HIS B 1 218 ? -13.995 74.355 -17.555 1.00 17.06 218 HIS B N 1
ATOM 3015 C CA . HIS B 1 218 ? -14.592 74.565 -16.228 1.00 17.66 218 HIS B CA 1
ATOM 3016 C C . HIS B 1 218 ? -14.285 73.403 -15.256 1.00 17.33 218 HIS B C 1
ATOM 3017 O O . HIS B 1 218 ? -14.505 73.527 -14.053 1.00 15.49 218 HIS B O 1
ATOM 3024 N N . GLY B 1 219 ? -13.788 72.279 -15.778 1.00 17.65 219 GLY B N 1
ATOM 3025 C CA . GLY B 1 219 ? -13.397 71.146 -14.925 1.00 13.72 219 GLY B CA 1
ATOM 3026 C C . GLY B 1 219 ? -14.187 69.899 -15.253 1.00 19.19 219 GLY B C 1
ATOM 3027 O O . GLY B 1 219 ? -15.362 69.981 -15.605 1.00 14.70 219 GLY B O 1
ATOM 3028 N N . GLN B 1 220 ? -13.533 68.747 -15.131 1.00 16.21 220 GLN B N 1
ATOM 3029 C CA . GLN B 1 220 ? -14.152 67.432 -15.369 1.00 14.88 220 GLN B CA 1
ATOM 3030 C C . GLN B 1 220 ? -14.938 67.345 -16.684 1.00 17.51 220 GLN B C 1
ATOM 3031 O O . GLN B 1 220 ? -16.077 66.861 -16.713 1.00 15.22 220 GLN B O 1
ATOM 3037 N N . GLY B 1 221 ? -14.308 67.831 -17.755 1.00 17.64 221 GLY B N 1
ATOM 3038 C CA . GLY B 1 221 ? -14.850 67.749 -19.103 1.00 16.32 221 GLY B CA 1
ATOM 3039 C C . GLY B 1 221 ? -15.889 68.784 -19.491 1.00 18.28 221 GLY B C 1
ATOM 3040 O O . GLY B 1 221 ? -16.338 68.786 -20.642 1.00 15.79 221 GLY B O 1
ATOM 3041 N N . PHE B 1 222 ? -16.285 69.637 -18.542 1.00 14.19 222 PHE B N 1
ATOM 3042 C CA . PHE B 1 222 ? -17.302 70.688 -18.749 1.00 14.67 222 PHE B CA 1
ATOM 3043 C C . PHE B 1 222 ? -16.566 71.881 -19.342 1.00 19.28 222 PHE B C 1
ATOM 3044 O O . PHE B 1 222 ? -15.820 72.553 -18.652 1.00 15.44 222 PHE B O 1
ATOM 3052 N N . ILE B 1 223 ? -16.733 72.095 -20.644 1.00 15.02 223 ILE B N 1
ATOM 3053 C CA . ILE B 1 223 ? -15.861 72.993 -21.406 1.00 15.60 223 ILE B CA 1
ATOM 3054 C C . ILE B 1 223 ? -16.697 73.952 -22.256 1.00 19.70 223 ILE B C 1
ATOM 3055 O O . ILE B 1 223 ? -17.642 73.528 -22.926 1.00 20.04 223 ILE B O 1
ATOM 3060 N N . SER B 1 224 ? -16.376 75.244 -22.185 1.00 18.79 224 SER B N 1
ATOM 3061 C CA . SER B 1 224 ? -16.946 76.226 -23.109 1.00 18.10 224 SER B CA 1
ATOM 3062 C C . SER B 1 224 ? -15.953 76.555 -24.224 1.00 17.94 224 SER B C 1
ATOM 3063 O O . SER B 1 224 ? -14.744 76.700 -23.979 1.00 17.39 224 SER B O 1
ATOM 3066 N N . MET B 1 225 ? -16.468 76.681 -25.448 1.00 18.14 225 MET B N 1
ATOM 3067 C CA . MET B 1 225 ? -15.665 77.157 -26.571 1.00 16.36 225 MET B CA 1
ATOM 3068 C C . MET B 1 225 ? -16.344 78.360 -27.222 1.00 20.17 225 MET B C 1
ATOM 3069 O O . MET B 1 225 ? -17.562 78.384 -27.364 1.00 19.91 225 MET B O 1
ATOM 3074 N N . PHE B 1 226 ? -15.536 79.345 -27.616 1.00 19.05 226 PHE B N 1
ATOM 3075 C CA . PHE B 1 226 ? -16.014 80.535 -28.326 1.00 19.96 226 PHE B CA 1
ATOM 3076 C C . PHE B 1 226 ? -15.158 80.751 -29.553 1.00 19.90 226 PHE B C 1
ATOM 3077 O O . PHE B 1 226 ? -13.936 80.636 -29.487 1.00 17.89 226 PHE B O 1
ATOM 3085 N N . CYS B 1 227 ? -15.793 81.086 -30.671 1.00 20.60 227 CYS B N 1
ATOM 3086 C CA . CYS B 1 227 ? -15.058 81.235 -31.919 1.00 18.56 227 CYS B CA 1
ATOM 3087 C C . CYS B 1 227 ? -15.537 82.431 -32.744 1.00 20.97 227 CYS B C 1
ATOM 3088 O O . CYS B 1 227 ? -16.536 83.076 -32.400 1.00 22.20 227 CYS B O 1
ATOM 3091 N N . HIS B 1 228 ? -14.785 82.713 -33.809 1.00 28.22 228 HIS B N 1
ATOM 3092 C CA . HIS B 1 228 ? -14.942 83.895 -34.666 1.00 28.11 228 HIS B CA 1
ATOM 3093 C C . HIS B 1 228 ? -14.680 85.208 -33.944 1.00 23.62 228 HIS B C 1
ATOM 3094 O O . HIS B 1 228 ? -15.203 86.231 -34.351 1.00 25.32 228 HIS B O 1
ATOM 3101 N N . LEU B 1 229 ? -13.863 85.192 -32.891 1.00 21.98 229 LEU B N 1
ATOM 3102 C CA . LEU B 1 229 ? -13.564 86.408 -32.122 1.00 21.18 229 LEU B CA 1
ATOM 3103 C C . LEU B 1 229 ? -12.771 87.460 -32.924 1.00 23.13 229 LEU B C 1
ATOM 3104 O O . LEU B 1 229 ? -11.977 87.110 -33.788 1.00 25.18 229 LEU B O 1
ATOM 3109 N N . SER B 1 230 ? -12.995 88.744 -32.645 1.00 24.73 230 SER B N 1
ATOM 3110 C CA . SER B 1 230 ? -12.158 89.791 -33.241 1.00 27.42 230 SER B CA 1
ATOM 3111 C C . SER B 1 230 ? -10.851 89.948 -32.464 1.00 27.25 230 SER B C 1
ATOM 3112 O O . SER B 1 230 ? -9.802 90.242 -33.047 1.00 25.17 230 SER B O 1
ATOM 3115 N N . LYS B 1 231 ? -10.923 89.711 -31.153 1.00 21.15 231 LYS B N 1
ATOM 3116 C CA . LYS B 1 231 ? -9.811 89.924 -30.240 1.00 26.83 231 LYS B CA 1
ATOM 3117 C C . LYS B 1 231 ? -9.898 88.894 -29.106 1.00 21.79 231 LYS B C 1
ATOM 3118 O O . LYS B 1 231 ? -10.972 88.657 -28.578 1.00 26.08 231 LYS B O 1
ATOM 3124 N N . ILE B 1 232 ? -8.7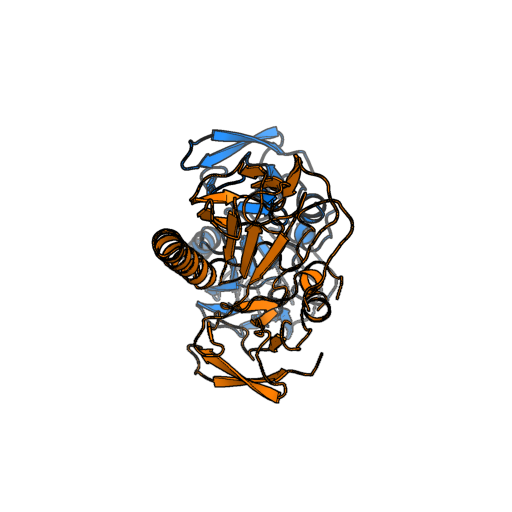70 88.289 -28.749 1.00 23.33 232 ILE B N 1
ATOM 3125 C CA . ILE B 1 232 ? -8.683 87.429 -27.552 1.00 25.69 232 ILE B CA 1
ATOM 3126 C C . ILE B 1 232 ? -7.922 88.175 -26.452 1.00 22.94 232 ILE B C 1
ATOM 3127 O O . ILE B 1 232 ? -6.813 88.670 -26.675 1.00 25.72 232 ILE B O 1
ATOM 3132 N N . ASP B 1 233 ? -8.553 88.288 -25.283 1.00 21.99 233 ASP B N 1
ATOM 3133 C CA . ASP B 1 233 ? -8.017 89.064 -24.167 1.00 24.59 233 ASP B CA 1
ATOM 3134 C C . ASP B 1 233 ? -7.368 88.212 -23.076 1.00 26.09 233 ASP B C 1
ATOM 3135 O O . ASP B 1 233 ? -6.902 88.741 -22.077 1.00 25.22 233 ASP B O 1
ATOM 3140 N N . VAL B 1 234 ? -7.362 86.899 -23.272 1.00 22.70 234 VAL B N 1
ATOM 3141 C CA . VAL B 1 234 ? -6.773 85.967 -22.303 1.00 22.73 234 VAL B CA 1
ATOM 3142 C C . VAL B 1 234 ? -5.567 85.243 -22.877 1.00 21.60 234 VAL B C 1
ATOM 3143 O O . VAL B 1 234 ? -5.357 85.244 -24.095 1.00 25.12 234 VAL B O 1
ATOM 3147 N N . LYS B 1 235 ? -4.760 84.647 -21.998 1.00 19.11 235 LYS B N 1
ATOM 3148 C CA . LYS B 1 235 ? -3.591 83.887 -22.431 1.00 16.01 235 LYS B CA 1
ATOM 3149 C C . LYS B 1 235 ? -3.840 82.405 -22.233 1.00 20.11 235 LYS B C 1
ATOM 3150 O O . LYS B 1 235 ? -4.708 82.033 -21.450 1.00 16.68 235 LYS B O 1
ATOM 3156 N N . LEU B 1 236 ? -3.089 81.571 -22.952 1.00 18.39 236 LEU B N 1
ATOM 3157 C CA . LEU B 1 236 ? -3.112 80.120 -22.743 1.00 23.40 236 LEU B CA 1
ATOM 3158 C C . LEU B 1 236 ? -2.642 79.824 -21.328 1.00 18.32 236 LEU B C 1
ATOM 3159 O O . LEU B 1 236 ? -1.666 80.406 -20.865 1.00 17.09 236 LEU B O 1
ATOM 3164 N N . GLY B 1 237 ? -3.362 78.942 -20.644 1.00 19.72 237 GLY B N 1
ATOM 3165 C CA . GLY B 1 237 ? -3.036 78.576 -19.278 1.00 18.57 237 GLY B CA 1
ATOM 3166 C C . GLY B 1 237 ? -3.610 79.492 -18.218 1.00 20.69 237 GLY B C 1
ATOM 3167 O O . GLY B 1 237 ? -3.474 79.205 -17.027 1.00 19.22 237 GLY B O 1
ATOM 3168 N N . GLN B 1 238 ? -4.246 80.593 -18.638 1.00 19.43 238 GLN B N 1
ATOM 3169 C CA . GLN B 1 238 ? -4.813 81.564 -17.708 1.00 19.88 238 GLN B CA 1
ATOM 3170 C C . GLN B 1 238 ? -6.037 80.976 -17.046 1.00 19.46 238 GLN B C 1
ATOM 3171 O O . GLN B 1 238 ? -6.885 80.350 -17.711 1.00 15.96 238 GLN B O 1
ATOM 3177 N N . GLN B 1 239 ? -6.107 81.172 -15.733 1.00 16.94 239 GLN B N 1
ATOM 3178 C CA . GLN B 1 239 ? -7.302 80.861 -14.971 1.00 17.48 239 GLN B CA 1
ATOM 3179 C C . GLN B 1 239 ? -8.131 82.116 -14.836 1.00 19.98 239 GLN B C 1
ATOM 3180 O O . GLN B 1 239 ? -7.634 83.180 -14.449 1.00 21.25 239 GLN B O 1
ATOM 3186 N N . VAL B 1 240 ? -9.397 81.986 -15.211 1.00 17.28 240 VAL B N 1
ATOM 3187 C CA . VAL B 1 240 ? -10.310 83.114 -15.296 1.00 22.41 240 VAL B CA 1
ATOM 3188 C C . VAL B 1 240 ? -11.498 82.902 -14.352 1.00 18.15 240 VAL B C 1
ATOM 3189 O O . VAL B 1 240 ? -11.949 81.771 -14.166 1.00 18.16 240 VAL B O 1
ATOM 3193 N N . PRO B 1 241 ? -11.978 83.985 -13.726 1.00 21.86 241 PRO B N 1
ATOM 3194 C CA . PRO B 1 241 ? -13.199 83.856 -12.949 1.00 21.13 241 PRO B CA 1
ATOM 3195 C C . PRO B 1 241 ? -14.429 83.826 -13.860 1.00 17.56 241 PRO B C 1
ATOM 3196 O O . PRO B 1 241 ? -14.340 84.202 -15.037 1.00 16.19 241 PRO B O 1
ATOM 3200 N N . ARG B 1 242 ? -15.550 83.371 -13.310 1.00 18.92 242 ARG B N 1
ATOM 3201 C CA . ARG B 1 242 ? -16.864 83.591 -13.908 1.00 19.56 242 ARG B CA 1
ATOM 3202 C C . ARG B 1 242 ? -17.038 85.095 -14.121 1.00 25.06 242 ARG B C 1
ATOM 3203 O O . ARG B 1 242 ? -16.801 85.888 -13.209 1.00 19.91 242 ARG B O 1
ATOM 3211 N N . GLY B 1 243 ? -17.385 85.483 -15.346 1.00 22.42 243 GLY B N 1
ATOM 3212 C CA . GLY B 1 243 ? -17.516 86.896 -15.700 1.00 21.94 243 GLY B CA 1
ATOM 3213 C C . GLY B 1 243 ? -16.260 87.512 -16.288 1.00 20.97 243 GLY B C 1
ATOM 3214 O O . GLY B 1 243 ? -16.310 88.620 -16.818 1.00 23.67 243 GLY B O 1
ATOM 3215 N N . GLY B 1 244 ? -15.134 86.801 -16.185 1.00 23.25 244 GLY B N 1
ATOM 3216 C CA . GLY B 1 244 ? -13.858 87.263 -16.728 1.00 22.07 244 GLY B CA 1
ATOM 3217 C C . GLY B 1 244 ? -13.940 87.450 -18.231 1.00 26.77 244 GLY B C 1
ATOM 3218 O O . GLY B 1 244 ? -14.499 86.607 -18.942 1.00 23.52 244 GLY B O 1
ATOM 3219 N N . VAL B 1 245 ? -13.408 88.573 -18.710 1.00 25.68 245 VAL B N 1
ATOM 3220 C CA . VAL B 1 245 ? -13.478 88.911 -20.132 1.00 25.76 245 VAL B CA 1
ATOM 3221 C C . VAL B 1 245 ? -12.454 88.084 -20.920 1.00 21.45 245 VAL B C 1
ATOM 3222 O O . VAL B 1 245 ? -11.258 88.174 -20.681 1.00 24.42 245 VAL B O 1
ATOM 3226 N N . LEU B 1 246 ? -12.957 87.267 -21.842 1.00 18.96 246 LEU B N 1
ATOM 3227 C CA . LEU B 1 246 ? -12.139 86.394 -22.681 1.00 19.77 246 LEU B CA 1
ATOM 3228 C C . LEU B 1 246 ? -11.673 87.077 -23.965 1.00 24.75 246 LEU B C 1
ATOM 3229 O O . LEU B 1 246 ? -10.644 86.714 -24.548 1.00 21.23 246 LEU B O 1
ATOM 3234 N N . GLY B 1 247 ? -12.448 88.062 -24.401 1.00 26.83 247 GLY B N 1
ATOM 3235 C CA . GLY B 1 247 ? -12.203 88.738 -25.669 1.00 22.15 247 GLY B CA 1
ATOM 3236 C C . GLY B 1 247 ? -13.467 89.371 -26.214 1.00 21.81 247 GLY B C 1
ATOM 3237 O O . GLY B 1 247 ? -14.412 89.612 -25.470 1.00 27.47 247 GLY B O 1
ATOM 3238 N N . LYS B 1 248 ? -13.479 89.618 -27.525 1.00 26.39 248 LYS B N 1
ATOM 3239 C CA . LYS B 1 248 ? -14.468 90.483 -28.177 1.00 26.90 248 LYS B CA 1
ATOM 3240 C C . LYS B 1 248 ? -15.069 89.807 -29.411 1.00 23.87 248 LYS B C 1
ATOM 3241 O O . LYS B 1 248 ? -14.346 89.190 -30.185 1.00 21.30 248 LYS B O 1
ATOM 3247 N N . VAL B 1 249 ? -16.389 89.934 -29.586 1.00 26.84 249 VAL B N 1
ATOM 3248 C CA . VAL B 1 249 ? -17.127 89.347 -30.723 1.00 25.39 249 VAL B CA 1
ATOM 3249 C C . VAL B 1 249 ? -16.549 89.823 -32.066 1.00 31.02 249 VAL B C 1
ATOM 3250 O O . VAL B 1 249 ? -16.149 90.980 -32.186 1.00 30.94 249 VAL B O 1
ATOM 3254 N N . GLY B 1 250 ? -16.476 88.928 -33.052 1.00 27.73 250 GLY B N 1
ATOM 3255 C CA . GLY B 1 250 ? -16.033 89.315 -34.389 1.00 30.94 250 GLY B CA 1
ATOM 3256 C C . GLY B 1 250 ? -16.605 88.443 -35.490 1.00 30.70 250 GLY B C 1
ATOM 3257 O O . GLY B 1 250 ? -17.660 87.819 -35.320 1.00 33.03 250 GLY B O 1
ATOM 3258 N N . ALA B 1 251 ? -15.889 88.390 -36.611 1.00 28.57 251 ALA B N 1
ATOM 3259 C CA . ALA B 1 251 ? -16.318 87.651 -37.799 1.00 32.91 251 ALA B CA 1
ATOM 3260 C C . ALA B 1 251 ? -15.162 86.889 -38.433 1.00 38.43 251 ALA B C 1
ATOM 3261 O O . ALA B 1 251 ? -15.192 86.605 -39.636 1.00 37.84 251 ALA B O 1
ATOM 3263 N N . THR B 1 252 ? -14.147 86.558 -37.630 1.00 35.24 252 THR B N 1
ATOM 3264 C CA . THR B 1 252 ? -12.939 85.900 -38.147 1.00 32.70 252 THR B CA 1
ATOM 3265 C C . THR B 1 252 ? -13.205 84.457 -38.561 1.00 35.86 252 THR B C 1
ATOM 3266 O O . THR B 1 252 ? -14.164 83.834 -38.096 1.00 32.21 252 THR B O 1
ATOM 3270 N N . GLY B 1 253 ? -12.349 83.935 -39.432 1.00 32.09 253 GLY B N 1
ATOM 3271 C CA . GLY B 1 253 ? -12.541 82.597 -39.999 1.00 39.83 253 GLY B CA 1
ATOM 3272 C C . GLY B 1 253 ? -13.575 82.620 -41.108 1.00 46.75 253 GLY B C 1
ATOM 3273 O O . GLY B 1 253 ? -13.692 83.613 -41.837 1.00 45.70 253 GLY B O 1
ATOM 3274 N N . ARG B 1 254 ? -14.320 81.527 -41.245 1.00 45.06 254 ARG B N 1
ATOM 3275 C CA . ARG B 1 254 ? -15.367 81.451 -42.262 1.00 50.20 254 ARG B CA 1
ATOM 3276 C C . ARG B 1 254 ? -16.710 81.911 -41.699 1.00 53.03 254 ARG B C 1
ATOM 3277 O O . ARG B 1 254 ? -17.579 81.099 -41.368 1.00 57.16 254 ARG B O 1
ATOM 3285 N N . ALA B 1 255 ? -16.858 83.228 -41.589 1.00 56.56 255 ALA B N 1
ATOM 3286 C CA . ALA B 1 255 ? -18.092 83.845 -41.114 1.00 61.21 255 ALA B CA 1
ATOM 3287 C C . ALA B 1 255 ? -18.543 84.962 -42.058 1.00 64.75 255 ALA B C 1
ATOM 3288 O O . ALA B 1 255 ? -17.713 85.659 -42.658 1.00 62.61 255 ALA B O 1
ATOM 3290 N N . THR B 1 256 ? -19.859 85.113 -42.187 1.00 65.05 256 THR B N 1
ATOM 3291 C CA . THR B 1 256 ? -20.457 86.163 -43.015 1.00 65.65 256 THR B CA 1
ATOM 3292 C C . THR B 1 256 ? -21.088 87.256 -42.137 1.00 64.88 256 THR B C 1
ATOM 3293 O O . THR B 1 256 ? -22.300 87.267 -41.889 1.00 70.03 256 THR B O 1
ATOM 3297 N N . GLY B 1 257 ? -20.246 88.174 -41.666 1.00 59.19 257 GLY B N 1
ATOM 3298 C CA . GLY B 1 257 ? -20.663 89.181 -40.689 1.00 56.88 257 GLY B CA 1
ATOM 3299 C C . GLY B 1 257 ? -20.463 88.663 -39.274 1.00 57.21 257 GLY B C 1
ATOM 3300 O O . GLY B 1 257 ? -20.078 87.502 -39.098 1.00 52.75 257 GLY B O 1
ATOM 3301 N N . PRO B 1 258 ? -20.726 89.515 -38.255 1.00 55.69 258 PRO B N 1
ATOM 3302 C CA . PRO B 1 258 ? 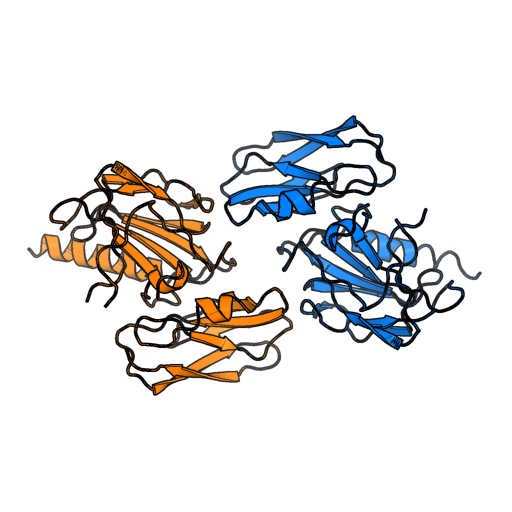-20.447 89.197 -36.847 1.00 53.46 258 PRO B CA 1
ATOM 3303 C C . PRO B 1 258 ? -21.151 87.927 -36.379 1.00 57.50 258 PRO B C 1
ATOM 3304 O O . PRO B 1 258 ? -22.367 87.785 -36.551 1.00 56.47 258 PRO B O 1
ATOM 3308 N N . HIS B 1 259 ? -20.378 87.013 -35.801 1.00 53.59 259 HIS B N 1
ATOM 3309 C CA . HIS B 1 259 ? -20.882 85.697 -35.430 1.00 48.83 259 HIS B CA 1
ATOM 3310 C C . HIS B 1 259 ? -20.336 85.259 -34.062 1.00 43.92 259 HIS B C 1
ATOM 3311 O O . HIS B 1 259 ? -19.272 84.648 -33.953 1.00 42.82 259 HIS B O 1
ATOM 3318 N N . MET B 1 260 ? -21.097 85.610 -33.030 1.00 37.88 260 MET B N 1
ATOM 3319 C CA . MET B 1 260 ? -20.890 85.152 -31.665 1.00 38.18 260 MET B CA 1
ATOM 3320 C C . MET B 1 260 ? -21.405 83.706 -31.536 1.00 33.36 260 MET B C 1
ATOM 3321 O O . MET B 1 260 ? -22.611 83.456 -31.560 1.00 33.91 260 MET B O 1
ATOM 3326 N N . HIS B 1 261 ? -20.473 82.761 -31.446 1.00 32.12 261 HIS B N 1
ATOM 3327 C CA . HIS B 1 261 ? -20.805 81.338 -31.365 1.00 29.75 261 HIS B CA 1
ATOM 3328 C C . HIS B 1 261 ? -20.269 80.749 -30.067 1.00 26.95 261 HIS B C 1
ATOM 3329 O O . HIS B 1 261 ? -19.110 80.973 -29.708 1.00 24.63 261 HIS B O 1
ATOM 3336 N N . TRP B 1 262 ? -21.116 79.980 -29.390 1.00 24.37 262 TRP B N 1
ATOM 3337 C CA . TRP B 1 262 ? -20.776 79.377 -28.101 1.00 21.29 262 TRP B CA 1
ATOM 3338 C C . TRP B 1 262 ? -21.092 77.900 -28.120 1.00 18.61 262 TRP B C 1
ATOM 3339 O O . TRP B 1 262 ? -22.247 77.511 -28.343 1.00 22.97 262 TRP B O 1
ATOM 3350 N N . ASN B 1 263 ? -20.057 77.089 -27.899 1.00 21.62 263 ASN B N 1
ATOM 3351 C CA . ASN B 1 263 ? -20.199 75.649 -27.705 1.00 18.54 263 ASN B CA 1
ATOM 3352 C C . ASN B 1 263 ? -20.044 75.290 -26.232 1.00 20.89 263 ASN B C 1
ATOM 3353 O O . ASN B 1 263 ? -19.231 75.883 -25.516 1.00 19.23 263 ASN B O 1
ATOM 3358 N N . VAL B 1 264 ? -20.843 74.326 -25.793 1.00 19.53 264 VAL B N 1
ATOM 3359 C CA . VAL B 1 264 ? -20.722 73.726 -24.458 1.00 16.88 264 VAL B CA 1
ATOM 3360 C C . VAL B 1 264 ? -20.543 72.236 -24.678 1.00 21.24 264 VAL B C 1
ATOM 3361 O O . VAL B 1 264 ? -21.313 71.599 -25.413 1.00 19.20 264 VAL B O 1
ATOM 3365 N N . SER B 1 265 ? -19.506 71.691 -24.054 1.00 16.66 265 SER B N 1
ATOM 3366 C CA . SER B 1 265 ? -19.207 70.292 -24.181 1.00 16.40 265 SER B CA 1
ATOM 3367 C C . SER B 1 265 ? -19.192 69.641 -22.804 1.00 18.57 265 SER B C 1
ATOM 3368 O O . SER B 1 265 ? -18.777 70.258 -21.822 1.00 17.41 265 SER B O 1
ATOM 3371 N N . LEU B 1 266 ? -19.688 68.407 -22.753 1.00 16.46 266 LEU B N 1
ATOM 3372 C CA . LEU B 1 266 ? -19.618 67.554 -21.567 1.00 19.10 266 LEU B CA 1
ATOM 3373 C C . LEU B 1 266 ? -19.181 66.178 -22.048 1.00 20.23 266 LEU B C 1
ATOM 3374 O O . LEU B 1 266 ? -19.741 65.674 -23.019 1.00 22.24 266 LEU B O 1
ATOM 3379 N N . ASN B 1 267 ? -18.213 65.557 -21.366 1.00 14.75 267 ASN B N 1
ATOM 3380 C CA . ASN B 1 267 ? -17.695 64.228 -21.744 1.00 19.16 267 ASN B CA 1
ATOM 3381 C C . ASN B 1 267 ? -17.485 64.042 -23.253 1.00 16.91 267 ASN B C 1
ATOM 3382 O O . ASN B 1 267 ? -17.859 63.017 -23.816 1.00 16.14 267 ASN B O 1
ATOM 3387 N N . ASP B 1 268 ? -16.884 65.052 -23.887 1.00 17.44 268 ASP B N 1
ATOM 3388 C CA . ASP B 1 268 ? -16.631 65.069 -25.342 1.00 18.55 268 ASP B CA 1
ATOM 3389 C C . ASP B 1 268 ? -17.923 64.962 -26.191 1.00 23.53 268 ASP B C 1
ATOM 3390 O O . ASP B 1 268 ? -17.945 64.337 -27.270 1.00 19.20 268 ASP B O 1
ATOM 3395 N N . ALA B 1 269 ? -18.992 65.574 -25.683 1.00 17.39 269 ALA B N 1
ATOM 3396 C CA . ALA B 1 269 ? -20.259 65.684 -26.406 1.00 24.11 269 ALA B CA 1
ATOM 3397 C C . ALA B 1 269 ? -20.720 67.134 -26.416 1.00 22.18 269 ALA B C 1
ATOM 3398 O O . ALA B 1 269 ? -20.998 67.714 -25.353 1.00 23.92 269 ALA B O 1
ATOM 3400 N N . ARG B 1 270 ? -20.792 67.733 -27.604 1.00 19.86 270 ARG B N 1
ATOM 3401 C CA . ARG B 1 270 ? -21.367 69.078 -27.733 1.00 21.51 270 ARG B CA 1
ATOM 3402 C C . ARG B 1 270 ? -22.860 69.043 -27.466 1.00 23.29 270 ARG B C 1
ATOM 3403 O O . ARG B 1 270 ? -23.587 68.263 -28.072 1.00 23.20 270 ARG B O 1
ATOM 3411 N N . VAL B 1 271 ? -23.295 69.907 -26.555 1.00 23.28 271 VAL B N 1
ATOM 3412 C CA . VAL B 1 271 ? -24.673 69.927 -26.071 1.00 22.14 271 VAL B CA 1
ATOM 3413 C C . VAL B 1 271 ? -25.245 71.331 -26.166 1.00 18.19 271 VAL B C 1
ATOM 3414 O O . VAL B 1 271 ? -24.504 72.290 -26.389 1.00 24.20 271 VAL B O 1
ATOM 3418 N N . ASP B 1 272 ? -26.563 71.438 -26.006 1.00 22.77 272 ASP B N 1
ATOM 3419 C CA . ASP B 1 272 ? -27.281 72.705 -26.136 1.00 24.75 272 ASP B CA 1
ATOM 3420 C C . ASP B 1 272 ? -26.972 73.672 -24.981 1.00 19.46 272 ASP B C 1
ATOM 3421 O O . ASP B 1 272 ? -27.388 73.436 -23.845 1.00 23.69 272 ASP B O 1
ATOM 3426 N N . PRO B 1 273 ? -26.261 74.785 -25.272 1.00 19.93 273 PRO B N 1
ATOM 3427 C CA . PRO B 1 273 ? -25.948 75.769 -24.230 1.00 22.15 273 PRO B CA 1
ATOM 3428 C C . PRO B 1 273 ? -27.173 76.469 -23.638 1.00 25.17 273 PRO B C 1
ATOM 3429 O O . PRO B 1 273 ? -27.089 77.010 -22.534 1.00 24.22 273 PRO B O 1
ATOM 3433 N N . ALA B 1 274 ? -28.297 76.448 -24.359 1.00 23.80 274 ALA B N 1
ATOM 3434 C CA . ALA B 1 274 ? -29.563 76.980 -23.842 1.00 24.53 274 ALA B CA 1
ATOM 3435 C C . ALA B 1 274 ? -30.041 76.263 -22.569 1.00 20.51 274 ALA B C 1
ATOM 3436 O O . ALA B 1 274 ? -30.677 76.880 -21.726 1.00 26.06 274 ALA B O 1
ATOM 3438 N N . ILE B 1 275 ? -29.725 74.973 -22.444 1.00 19.52 275 ILE B N 1
ATOM 3439 C CA . ILE B 1 275 ? -30.029 74.184 -21.237 1.00 27.79 275 ILE B CA 1
ATOM 3440 C C . ILE B 1 275 ? -29.443 74.840 -19.978 1.00 25.07 275 ILE B C 1
ATOM 3441 O O . ILE B 1 275 ? -30.117 74.979 -18.961 1.00 21.91 275 ILE B O 1
ATOM 3446 N N . PHE B 1 276 ? -28.199 75.289 -20.087 1.00 25.21 276 PHE B N 1
ATOM 3447 C CA . PHE B 1 276 ? -27.431 75.792 -18.945 1.00 20.74 276 PHE B CA 1
ATOM 3448 C C . PHE B 1 276 ? -27.795 77.215 -18.508 1.00 26.51 276 PHE B C 1
ATOM 3449 O O . PHE B 1 276 ? -27.520 77.620 -17.371 1.00 25.74 276 PHE B O 1
ATOM 3457 N N . ILE B 1 277 ? -28.411 77.973 -19.411 1.00 27.40 277 ILE B N 1
ATOM 3458 C CA . ILE B 1 277 ? -28.823 79.339 -19.104 1.00 31.90 277 ILE B CA 1
ATOM 3459 C C . ILE B 1 277 ? -30.320 79.405 -18.770 1.00 34.70 277 ILE B C 1
ATOM 3460 O O . ILE B 1 277 ? -30.841 80.465 -18.406 1.00 39.57 277 ILE B O 1
ATOM 3465 N N . GLY B 1 278 ? -30.996 78.263 -18.888 1.00 35.34 278 GLY B N 1
ATOM 3466 C CA . GLY B 1 278 ? -32.420 78.155 -18.566 1.00 42.02 278 GLY B CA 1
ATOM 3467 C C . GLY B 1 278 ? -33.341 78.498 -19.722 1.00 44.61 278 GLY B C 1
ATOM 3468 O O . GLY B 1 278 ? -34.464 78.970 -19.512 1.00 45.89 278 GLY B O 1
ATOM 3469 N N . ALA B 1 279 ? -32.869 78.243 -20.942 1.00 42.43 279 ALA B N 1
ATOM 3470 C CA . ALA B 1 279 ? -33.599 78.598 -22.158 1.00 48.27 279 ALA B CA 1
ATOM 3471 C C . ALA B 1 279 ? -33.953 77.396 -23.049 1.00 53.02 279 ALA B C 1
ATOM 3472 O O . ALA B 1 279 ? -34.216 77.560 -24.247 1.00 55.37 279 ALA B O 1
ATOM 3474 N N . PHE B 1 280 ? -33.957 76.196 -22.467 1.00 54.21 280 PHE B N 1
ATOM 3475 C CA . PHE B 1 280 ? -34.480 75.003 -23.136 1.00 55.34 280 PHE B CA 1
ATOM 3476 C C . PHE B 1 280 ? -36.004 75.014 -23.018 1.00 60.31 280 PHE B C 1
ATOM 3477 O O . PHE B 1 280 ? -36.551 75.074 -21.912 1.00 65.73 280 PHE B O 1
#

Nearest PDB structures (foldseek):
  2hsi-assembly2_B  TM=1.004E+00  e=1.274E-46  Pseudomonas aeruginosa PAO1
  2hsi-assembly1_A  TM=9.983E-01  e=1.441E-43  Pseudomonas aeruginosa PAO1
  6jmx-assembly1_A  TM=8.302E-01  e=1.082E-17  Campylobacter jejuni
  6jn7-assembly2_B  TM=8.332E-01  e=3.462E-17  Campylobacter jejuni
  6ue4-assembly1_B  TM=4.854E-01  e=1.057E-09  Vibrio cholerae O1 biovar El Tor str. N16961